Protein 6KII (pdb70)

Radius of gyration: 23.56 Å; Cα contacts (8 Å, |Δi|>4): 846; chains: 1; bounding box: 48×78×51 Å

Foldseek 3Di:
DFEEEEAFLALAQWQDVLQVVVVVVQHAYAYEYEAALVCQFADPVGFGLAAQLQVQQVLLANVQSQVVQVQQAEGYAYYYHQCLVVVLVVCVVPVHAEYEYEDAAADVRVVSVVSNCVSCVVVNHYYYYDHFQAQFTQVFQPDHLLPQDLALVVSVVRCVVRGDGDAGHGGDRHHDHYDPDDRDDSDDCVVSVHDHADADVQALDPDGHHLVVLVVLLCVQCPVPNLQVCQVVQQLAWGHNHSHSPSQLCSQSNSDHVSNVLVVLVVSCVPPNDDPRSVVVVVVSSVVVSLRSLCNNQYCQLVDLLHSQNFDFPADAPPVVVVCQQCLQQQFLLSSLQSLSQVNNLDGRPNSVLQSLLCVCQQVSHRLNSVLSVNSHRHSRDHPRSSSQVSCVSNQNSSHPPHDDGDPSLVSCCVHVVQVPRSCVRQVQLVQPGGNCSRNVVPDDPVRCVVSRHDEPPSGHHRPGDRVVRNVVSSVSSVVSVVVD

Nearest PDB structures (foldseek):
  6kii-assembly1_A  TM=1.002E+00  e=5.407E-95  Limnospira platensis
  1np7-assembly2_B  TM=9.814E-01  e=9.352E-64  Synechocystis sp. PCC 6803
  2vtb-assembly3_E  TM=9.662E-01  e=8.035E-54  Arabidopsis thaliana
  2vtb-assembly3_F  TM=9.755E-01  e=1.753E-51  Arabidopsis thaliana
  2ijg-assembly1_X  TM=9.756E-01  e=2.170E-51  Arabidopsis thaliana

Structure (mmCIF, N/CA/C/O backbone):
data_6KII
#
_entry.id   6KII
#
_cell.length_a   49.839
_cell.length_b   106.791
_cell.length_c   110.128
_cell.angle_alpha   90.000
_cell.angle_beta   90.000
_cell.angle_gamma   90.000
#
_symmetry.space_group_name_H-M   'P 21 21 21'
#
loop_
_entity.id
_entity.type
_entity.pdbx_description
1 polymer 'Deoxyribopyrimidine photolyase'
2 non-polymer 'FLAVIN-ADENINE DINUCLEOTIDE'
3 non-polymer '5,10-METHENYL-6,7,8-TRIHYDROFOLIC ACID'
4 non-polymer GLYCEROL
5 water water
#
loop_
_atom_site.group_PDB
_atom_site.id
_atom_site.type_symbol
_atom_site.label_atom_id
_atom_site.label_alt_id
_atom_site.label_comp_id
_atom_site.label_asym_id
_atom_site.label_entity_id
_atom_site.label_seq_id
_atom_site.pdbx_PDB_ins_code
_atom_site.Cartn_x
_atom_site.Cartn_y
_atom_site.Cartn_z
_atom_site.occupancy
_atom_site.B_iso_or_equiv
_atom_site.auth_seq_id
_atom_site.auth_comp_id
_atom_site.auth_asym_id
_atom_site.auth_atom_id
_atom_site.pdbx_PDB_model_num
ATOM 1 N N . GLN A 1 6 ? 8.98853 -30.98036 14.76804 1.000 42.31603 6 GLN A N 1
ATOM 2 C CA . GLN A 1 6 ? 9.07965 -31.31266 16.18423 1.000 43.91381 6 GLN A CA 1
ATOM 3 C C . GLN A 1 6 ? 10.08022 -30.40435 16.90487 1.000 39.53871 6 GLN A C 1
ATOM 4 O O . GLN A 1 6 ? 9.92182 -30.12353 18.09138 1.000 40.29657 6 GLN A O 1
ATOM 10 N N . LYS A 1 7 ? 11.10701 -29.94036 16.19227 1.000 29.62995 7 LYS A N 1
ATOM 11 C CA . LYS A 1 7 ? 12.08271 -29.00464 16.74917 1.000 25.18566 7 LYS A CA 1
ATOM 12 C C . LYS A 1 7 ? 12.19890 -27.81045 15.81787 1.000 20.75302 7 LYS A C 1
ATOM 13 O O . LYS A 1 7 ? 12.59544 -27.96130 14.65785 1.000 18.31201 7 LYS A O 1
ATOM 19 N N . ILE A 1 8 ? 11.87003 -26.62580 16.33086 1.000 17.47494 8 ILE A N 1
ATOM 20 C CA . ILE A 1 8 ? 11.75904 -25.41481 15.52794 1.000 16.08073 8 ILE A CA 1
ATOM 21 C C . ILE A 1 8 ? 12.67439 -24.34834 16.10749 1.000 16.30045 8 ILE A C 1
ATOM 22 O O . ILE A 1 8 ? 12.57683 -24.02085 17.29570 1.000 16.44366 8 ILE A O 1
ATOM 27 N N . ILE A 1 9 ? 13.54744 -23.78930 15.27305 1.000 15.25637 9 ILE A N 1
ATOM 28 C CA . ILE A 1 9 ? 14.26252 -22.56898 15.64018 1.000 14.07679 9 ILE A CA 1
ATOM 29 C C . ILE A 1 9 ? 13.40223 -21.38244 15.24825 1.000 13.79371 9 ILE A C 1
ATOM 30 O O . ILE A 1 9 ? 12.95382 -21.28721 14.10086 1.000 14.88677 9 ILE A O 1
ATOM 35 N N . LEU A 1 10 ? 13.15026 -20.49395 16.20458 1.000 11.52842 10 LEU A N 1
ATOM 36 C CA . LEU A 1 10 ? 12.51229 -19.20573 15.93863 1.000 11.10723 10 LEU A CA 1
ATOM 37 C C . LEU A 1 10 ? 13.64449 -18.20424 15.82681 1.000 10.36028 10 LEU A C 1
ATOM 38 O O . LEU A 1 10 ? 14.23055 -17.80286 16.83735 1.000 12.96664 10 LEU A O 1
ATOM 43 N N . TRP A 1 11 ? 13.97576 -17.83456 14.59498 1.000 10.34712 11 TRP A N 1
ATOM 44 C CA . TRP A 1 11 ? 15.06952 -16.91663 14.32117 1.000 9.76307 11 TRP A CA 1
ATOM 45 C C . TRP A 1 11 ? 14.55176 -15.48588 14.37382 1.000 9.64459 11 TRP A C 1
ATOM 46 O O . TRP A 1 11 ? 13.66266 -15.11985 13.59932 1.000 12.16776 11 TRP A O 1
ATOM 57 N N . TYR A 1 12 ? 15.11818 -14.68889 15.27834 1.000 8.61704 12 TYR A N 1
ATOM 58 C CA . TYR A 1 12 ? 14.72904 -13.29750 15.48718 1.000 8.68259 12 TYR A CA 1
ATOM 59 C C . TYR A 1 12 ? 15.70503 -12.34749 14.80623 1.000 8.47769 12 TYR A C 1
ATOM 60 O O . TYR A 1 12 ? 16.91633 -12.58047 14.81517 1.000 10.75100 12 TYR A O 1
ATOM 69 N N . ARG A 1 13 ? 15.16404 -11.25421 14.24956 1.000 9.29989 13 ARG A N 1
ATOM 70 C CA . ARG A 1 13 ? 15.96217 -10.14932 13.72395 1.000 8.70715 13 ARG A CA 1
ATOM 71 C C . ARG A 1 13 ? 15.43022 -8.80336 14.21208 1.000 8.57582 13 ARG A C 1
ATOM 72 O O . ARG A 1 13 ? 15.87917 -8.30667 15.25284 1.000 10.70287 13 ARG A O 1
ATOM 80 N N . ASN A 1 14 ? 14.50225 -8.19238 13.46346 1.000 8.26797 14 ASN A N 1
ATOM 81 C CA . ASN A 1 14 ? 13.94956 -6.87653 13.80066 1.000 9.20962 14 ASN A CA 1
ATOM 82 C C . ASN A 1 14 ? 12.51477 -6.99082 14.29608 1.000 8.26252 14 ASN A C 1
ATOM 83 O O . ASN A 1 14 ? 11.65026 -6.16151 13.98430 1.000 10.30944 14 ASN A O 1
ATOM 88 N N . ASP A 1 15 ? 12.27237 -8.02220 15.09931 1.000 8.58738 15 ASP A N 1
ATOM 89 C CA . ASP A 1 15 ? 10.94024 -8.42808 15.53807 1.000 7.74971 15 ASP A CA 1
ATOM 90 C C . ASP A 1 15 ? 11.00524 -8.85934 16.99566 1.000 8.59314 15 ASP A C 1
ATOM 91 O O . ASP A 1 15 ? 10.46027 -9.89321 17.38046 1.000 10.00469 15 ASP A O 1
ATOM 96 N N . LEU A 1 16 ? 11.66882 -8.05114 17.82722 1.000 8.12371 16 LEU A N 1
ATOM 97 C CA . LEU A 1 16 ? 12.14083 -8.48084 19.15186 1.000 7.16617 16 LEU A CA 1
ATOM 98 C C . LEU A 1 16 ? 11.01697 -8.37591 20.18764 1.000 7.68984 16 LEU A C 1
ATOM 99 O O . LEU A 1 16 ? 11.02494 -7.53049 21.09024 1.000 7.62099 16 LEU A O 1
ATOM 104 N N . ARG A 1 17 ? 10.05035 -9.28842 20.06063 1.000 7.93322 17 ARG A N 1
ATOM 105 C CA . ARG A 1 17 ? 8.87436 -9.26623 20.92148 1.000 8.46097 17 ARG A CA 1
ATOM 106 C C . ARG A 1 17 ? 8.25806 -10.65455 20.99286 1.000 9.13258 17 ARG A C 1
ATOM 107 O O . ARG A 1 17 ? 8.49236 -11.50710 20.12849 1.000 9.83608 17 ARG A O 1
ATOM 115 N N . LEU A 1 18 ? 7.39599 -10.84099 21.99762 1.000 12.57202 18 LEU A N 1
ATOM 116 C CA . LEU A 1 18 ? 6.50869 -11.99688 22.06555 1.000 12.27637 18 LEU A CA 1
ATOM 117 C C . LEU A 1 18 ? 5.08439 -11.70126 21.60570 1.000 11.23126 18 LEU A C 1
ATOM 118 O O . LEU A 1 18 ? 4.41611 -12.61853 21.10772 1.000 11.92247 18 LEU A O 1
ATOM 123 N N . HIS A 1 19 ? 4.60024 -10.46724 21.77853 1.000 11.50178 19 HIS A N 1
ATOM 124 C CA . HIS A 1 19 ? 3.27550 -10.09255 21.28513 1.000 12.02662 19 HIS A CA 1
ATOM 125 C C . HIS A 1 19 ? 3.26033 -10.05081 19.75824 1.000 13.22177 19 HIS A C 1
ATOM 126 O O . HIS A 1 19 ? 4.27384 -9.77091 19.11360 1.000 12.42813 19 HIS A O 1
ATOM 133 N N . ASP A 1 20 ? 2.08820 -10.31586 19.18643 1.000 13.02956 20 ASP A N 1
ATOM 134 C CA . ASP A 1 20 ? 1.83691 -10.22971 17.74328 1.000 14.68278 20 ASP A CA 1
ATOM 135 C C . ASP A 1 20 ? 2.98567 -10.82115 16.92780 1.000 15.38301 20 ASP A C 1
ATOM 136 O O . ASP A 1 20 ? 3.58847 -10.16680 16.07722 1.000 13.99079 20 ASP A O 1
ATOM 141 N N . HIS A 1 21 ? 3.26156 -12.09911 17.17395 1.000 14.99825 21 HIS A N 1
ATOM 142 C CA . HIS A 1 21 ? 4.39303 -12.77627 16.54034 1.000 12.40137 21 HIS A CA 1
ATOM 143 C C . HIS A 1 21 ? 3.87008 -14.07191 15.93227 1.000 15.58986 21 HIS A C 1
ATOM 144 O O . HIS A 1 21 ? 3.81706 -15.10301 16.60692 1.000 17.79775 21 HIS A O 1
ATOM 151 N N . GLU A 1 22 ? 3.46891 -14.01494 14.65769 1.000 14.76096 22 GLU A N 1
ATOM 152 C CA . GLU A 1 22 ? 2.93395 -15.21126 14.01181 1.000 14.70061 22 GLU A CA 1
ATOM 153 C C . GLU A 1 22 ? 3.90354 -16.38907 13.99878 1.000 18.28077 22 GLU A C 1
ATOM 154 O O . GLU A 1 22 ? 3.44134 -17.52052 14.22592 1.000 19.09540 22 GLU A O 1
ATOM 160 N N . PRO A 1 23 ? 5.21132 -16.22844 13.74001 1.000 14.81456 23 PRO A N 1
ATOM 161 C CA . PRO A 1 23 ? 6.09180 -17.41036 13.83085 1.000 15.29579 23 PRO A CA 1
ATOM 162 C C . PRO A 1 23 ? 6.02500 -18.08669 15.19021 1.000 17.47253 23 PRO A C 1
ATOM 163 O O . PRO A 1 23 ? 5.89135 -19.31569 15.26905 1.000 17.56143 23 PRO A O 1
ATOM 167 N N . LEU A 1 24 ? 6.07975 -17.30703 16.27142 1.000 15.96857 24 LEU A N 1
ATOM 168 C CA . LEU A 1 24 ? 5.95385 -17.89032 17.59998 1.000 13.87684 24 LEU A CA 1
ATOM 169 C C . LEU A 1 24 ? 4.57115 -18.49883 17.79777 1.000 17.74758 24 LEU A C 1
ATOM 170 O O . LEU A 1 24 ? 4.44087 -19.59060 18.36256 1.000 18.41745 24 LEU A O 1
ATOM 175 N N . ASP A 1 25 ? 3.52688 -17.82214 17.31254 1.000 17.63549 25 ASP A N 1
ATOM 176 C CA . ASP A 1 25 ? 2.16920 -18.34726 17.43968 1.000 19.94050 25 ASP A CA 1
ATOM 177 C C . ASP A 1 25 ? 2.03345 -19.70833 16.76368 1.000 19.71473 25 ASP A C 1
ATOM 178 O O . ASP A 1 25 ? 1.52032 -20.66284 17.35901 1.000 23.09134 25 ASP A O 1
ATOM 183 N N . LEU A 1 26 ? 2.49043 -19.81568 15.51558 1.000 18.19435 26 LEU A N 1
ATOM 184 C CA . LEU A 1 26 ? 2.38339 -21.08330 14.79962 1.000 19.94551 26 LEU A CA 1
ATOM 185 C C . LEU A 1 26 ? 3.20783 -22.17159 15.47214 1.000 19.23967 26 LEU A C 1
ATOM 186 O O . LEU A 1 26 ? 2.74774 -23.31057 15.60821 1.000 22.59296 26 LEU A O 1
ATOM 190 N N . ALA A 1 27 ? 4.43053 -21.84123 15.89899 1.000 18.65824 27 ALA A N 1
ATOM 191 C CA . ALA A 1 27 ? 5.29809 -22.84223 16.51359 1.000 21.31704 27 ALA A CA 1
ATOM 192 C C . ALA A 1 27 ? 4.69396 -23.39091 17.79996 1.000 22.62410 27 ALA A C 1
ATOM 193 O O . ALA A 1 27 ? 4.71787 -24.60674 18.03505 1.000 24.66003 27 ALA A O 1
ATOM 195 N N . THR A 1 28 ? 4.12914 -22.51679 18.63923 1.000 23.54519 28 THR A N 1
ATOM 196 C CA . THR A 1 28 ? 3.54430 -22.98547 19.89291 1.000 29.10685 28 THR A CA 1
ATOM 197 C C . THR A 1 28 ? 2.32418 -23.85864 19.65082 1.000 32.97628 28 THR A C 1
ATOM 198 O O . THR A 1 28 ? 2.01932 -24.73364 20.46746 1.000 35.85403 28 THR A O 1
ATOM 202 N N . SER A 1 29 ? 1.61471 -23.64169 18.54353 1.000 30.36928 29 SER A N 1
ATOM 203 C CA . SER A 1 29 ? 0.44236 -24.45776 18.26093 1.000 31.47578 29 SER A CA 1
ATOM 204 C C . SER A 1 29 ? 0.80994 -25.87279 17.82868 1.000 36.77941 29 SER A C 1
ATOM 205 O O . SER A 1 29 ? -0.05379 -26.75534 17.85429 1.000 44.56599 29 SER A O 1
ATOM 208 N N . THR A 1 30 ? 2.06485 -26.11594 17.44519 1.000 39.59417 30 THR A N 1
ATOM 209 C CA . THR A 1 30 ? 2.49149 -27.45033 17.03526 1.000 40.40872 30 THR A CA 1
ATOM 210 C C . THR A 1 30 ? 2.94116 -28.32190 18.19753 1.000 40.58685 30 THR A C 1
ATOM 211 O O . THR A 1 30 ? 3.07133 -29.53814 18.01892 1.000 42.64585 30 THR A O 1
ATOM 215 N N . GLN A 1 31 ? 3.20854 -27.72934 19.36326 1.000 34.61726 31 GLN A N 1
ATOM 216 C CA . GLN A 1 31 ? 3.69353 -28.43133 20.55235 1.000 42.99786 31 GLN A CA 1
ATOM 217 C C . GLN A 1 31 ? 5.05629 -29.08878 20.34158 1.000 44.84099 31 GLN A C 1
ATOM 218 O O . GLN A 1 31 ? 5.43543 -29.99038 21.09709 1.000 45.03526 31 GLN A O 1
ATOM 224 N N . GLY A 1 32 ? 5.80828 -28.66672 19.32924 1.000 46.13792 32 GLY A N 1
ATOM 225 C CA . GLY A 1 32 ? 7.18102 -29.10603 19.20682 1.000 41.27282 32 GLY A CA 1
ATOM 226 C C . GLY A 1 32 ? 8.10691 -28.30322 20.10547 1.000 33.75832 32 GLY A C 1
ATOM 227 O O . GLY A 1 32 ? 7.70857 -27.32798 20.74499 1.000 33.12144 32 GLY A O 1
ATOM 228 N N . GLN A 1 33 ? 9.36649 -28.72893 20.16433 1.000 25.79055 33 GLN A N 1
ATOM 229 C CA . GLN A 1 33 ? 10.33943 -27.97286 20.93818 1.000 25.79747 33 GLN A CA 1
ATOM 230 C C . GLN A 1 33 ? 10.69607 -26.69901 20.18789 1.000 21.06110 33 GLN A C 1
ATOM 231 O O . GLN A 1 33 ? 10.99343 -26.73307 18.99202 1.000 24.32797 33 GLN A O 1
ATOM 237 N N . ILE A 1 34 ? 10.64829 -25.57552 20.89166 1.000 18.27431 34 ILE A N 1
ATOM 238 C CA . ILE A 1 34 ? 10.86419 -24.25924 20.30844 1.000 17.21071 34 ILE A CA 1
ATOM 239 C C . ILE A 1 34 ? 12.17818 -23.72075 20.84892 1.000 18.64098 34 ILE A C 1
ATOM 240 O O . ILE A 1 34 ? 12.41224 -23.73913 22.06338 1.000 19.68185 34 ILE A O 1
ATOM 245 N N . ILE A 1 35 ? 13.04029 -23.25953 19.95322 1.000 15.22587 35 ILE A N 1
ATOM 246 C CA . ILE A 1 35 ? 14.35674 -22.75668 20.31015 1.000 13.78492 35 ILE A CA 1
ATOM 247 C C . ILE A 1 35 ? 14.49592 -21.34880 19.73953 1.000 11.33662 35 ILE A C 1
ATOM 248 O O . ILE A 1 35 ? 14.82493 -21.16866 18.57066 1.000 13.36781 35 ILE A O 1
ATOM 253 N N . PRO A 1 36 ? 14.23648 -20.31759 20.54625 1.000 10.83957 36 PRO A N 1
ATOM 254 C CA . PRO A 1 36 ? 14.41395 -18.94575 20.04764 1.000 10.14401 36 PRO A CA 1
ATOM 255 C C . PRO A 1 36 ? 15.88902 -18.62802 19.89082 1.000 11.64604 36 PRO A C 1
ATOM 256 O O . PRO A 1 36 ? 16.70638 -19.01300 20.72668 1.000 11.58127 36 PRO A O 1
ATOM 260 N N . LEU A 1 37 ? 16.22574 -17.90711 18.81499 1.000 9.62902 37 LEU A N 1
ATOM 261 C CA . LEU A 1 37 ? 17.61566 -17.59802 18.49898 1.000 9.18089 37 LEU A CA 1
ATOM 262 C C . LEU A 1 37 ? 17.73729 -16.15855 18.02892 1.000 9.51053 37 LEU A C 1
ATOM 263 O O . LEU A 1 37 ? 16.99793 -15.73963 17.13108 1.000 9.39138 37 LEU A O 1
ATOM 268 N N . TYR A 1 38 ? 18.70183 -15.42838 18.59015 1.000 9.70844 38 TYR A N 1
ATOM 269 C CA . TYR A 1 38 ? 19.13031 -14.14485 18.04117 1.000 9.15725 38 TYR A CA 1
ATOM 270 C C . TYR A 1 38 ? 20.61737 -14.22225 17.72162 1.000 7.74579 38 TYR A C 1
ATOM 271 O O . TYR A 1 38 ? 21.40566 -14.66232 18.55917 1.000 8.87011 38 TYR A O 1
ATOM 280 N N . CYS A 1 39 ? 20.99500 -13.78808 16.51766 1.000 8.88172 39 CYS A N 1
ATOM 281 C CA . CYS A 1 39 ? 22.38916 -13.72993 16.09318 1.000 9.73868 39 CYS A CA 1
ATOM 282 C C . CYS A 1 39 ? 22.84519 -12.28794 15.98411 1.000 9.64923 39 CYS A C 1
ATOM 283 O O . CYS A 1 39 ? 22.24615 -11.50695 15.24010 1.000 13.44246 39 CYS A O 1
ATOM 286 N N . PHE A 1 40 ? 23.93984 -11.95426 16.65395 1.000 10.55764 40 PHE A N 1
ATOM 287 C CA . PHE A 1 40 ? 24.61481 -10.69282 16.37101 1.000 9.47516 40 PHE A CA 1
ATOM 288 C C . PHE A 1 40 ? 25.45713 -10.88476 15.11787 1.000 10.24179 40 PHE A C 1
ATOM 289 O O . PHE A 1 40 ? 26.48522 -11.56942 15.14801 1.000 12.61454 40 PHE A O 1
ATOM 297 N N . ASP A 1 41 ? 25.01635 -10.24863 14.03585 1.000 10.27037 41 ASP A N 1
ATOM 298 C CA . ASP A 1 41 ? 25.57311 -10.43440 12.70215 1.000 8.96707 41 ASP A CA 1
ATOM 299 C C . ASP A 1 41 ? 26.69906 -9.42649 12.52238 1.000 10.84580 41 ASP A C 1
ATOM 300 O O . ASP A 1 41 ? 26.43162 -8.21863 12.51149 1.000 10.10759 41 ASP A O 1
ATOM 305 N N . PRO A 1 42 ? 27.95936 -9.86075 12.40550 1.000 12.55332 42 PRO A N 1
ATOM 306 C CA . PRO A 1 42 ? 29.07253 -8.89713 12.40494 1.000 10.78302 42 PRO A CA 1
ATOM 307 C C . PRO A 1 42 ? 28.98363 -7.88333 11.28737 1.000 11.33637 42 PRO A C 1
ATOM 308 O O . PRO A 1 42 ? 29.55673 -6.79276 11.40656 1.000 12.76798 42 PRO A O 1
ATOM 312 N N . ARG A 1 43 ? 28.26190 -8.19235 10.20688 1.000 11.12497 43 ARG A N 1
ATOM 313 C CA . ARG A 1 43 ? 28.14174 -7.23985 9.10971 1.000 12.91652 43 ARG A CA 1
ATOM 314 C C . ARG A 1 43 ? 27.33026 -6.01590 9.51290 1.000 12.35141 43 ARG A C 1
ATOM 315 O O . ARG A 1 43 ? 27.49043 -4.94869 8.90681 1.000 14.30509 43 ARG A O 1
ATOM 323 N N . GLN A 1 44 ? 26.48562 -6.14563 10.53635 1.000 11.09433 44 GLN A N 1
ATOM 324 C CA . GLN A 1 44 ? 25.74057 -5.02177 11.08474 1.000 11.62068 44 GLN A CA 1
ATOM 325 C C . GLN A 1 44 ? 26.61584 -4.06223 11.86948 1.000 12.09570 44 GLN A C 1
ATOM 326 O O . GLN A 1 44 ? 26.14434 -2.97892 12.23472 1.000 13.42144 44 GLN A O 1
ATOM 332 N N . PHE A 1 45 ? 27.85671 -4.43286 12.16228 1.000 10.77071 45 PHE A N 1
ATOM 333 C CA . PHE A 1 45 ? 28.71460 -3.61049 13.00388 1.000 10.90196 45 PHE A CA 1
ATOM 334 C C . PHE A 1 45 ? 29.99924 -3.25124 12.28002 1.000 11.83024 45 PHE A C 1
ATOM 335 O O . PHE A 1 45 ? 30.99945 -2.89934 12.91502 1.000 15.72467 45 PHE A O 1
ATOM 343 N N . ALA A 1 46 ? 29.96531 -3.31625 10.94761 1.000 13.92237 46 ALA A N 1
ATOM 344 C CA . ALA A 1 46 ? 31.05965 -2.85473 10.10415 1.000 13.87878 46 ALA A CA 1
ATOM 345 C C . ALA A 1 46 ? 30.83165 -1.38588 9.77163 1.000 12.10453 46 ALA A C 1
ATOM 346 O O . ALA A 1 46 ? 30.55339 -0.59314 10.68084 1.000 12.09572 46 ALA A O 1
ATOM 348 N N . LYS A 1 47 ? 30.92515 -1.00669 8.49683 1.000 13.50265 47 LYS A N 1
ATOM 349 C CA . LYS A 1 47 ? 30.79997 0.39281 8.10752 1.000 13.30384 47 LYS A CA 1
ATOM 350 C C . LYS A 1 47 ? 29.82623 0.56133 6.95183 1.000 14.42462 47 LYS A C 1
ATOM 351 O O . LYS A 1 47 ? 29.66760 -0.33216 6.11225 1.000 14.72677 47 LYS A O 1
ATOM 357 N N . THR A 1 48 ? 29.19154 1.73392 6.90954 1.000 12.17841 48 THR A N 1
ATOM 358 C CA . THR A 1 48 ? 28.43370 2.14493 5.73319 1.000 12.50160 48 THR A CA 1
ATOM 359 C C . THR A 1 48 ? 29.38717 2.48204 4.58582 1.000 11.43112 48 THR A C 1
ATOM 360 O O . THR A 1 48 ? 30.61223 2.54905 4.75314 1.000 14.74432 48 THR A O 1
ATOM 364 N N . SER A 1 49 ? 28.81985 2.69927 3.39381 1.000 11.76745 49 SER A N 1
ATOM 365 C CA . SER A 1 49 ? 29.68615 2.86721 2.23228 1.000 15.04784 49 SER A CA 1
ATOM 366 C C . SER A 1 49 ? 30.55836 4.11636 2.33983 1.000 15.88593 49 SER A C 1
ATOM 367 O O . SER A 1 49 ? 31.69531 4.10960 1.84941 1.000 19.85644 49 SER A O 1
ATOM 370 N N . PHE A 1 50 ? 30.07171 5.18209 2.98387 1.000 13.70920 50 PHE A N 1
ATOM 371 C CA . PHE A 1 50 ? 30.88365 6.37561 3.19069 1.000 13.14979 50 PHE A CA 1
ATOM 372 C C . PHE A 1 50 ? 31.73991 6.28717 4.44684 1.000 15.51733 50 PHE A C 1
ATOM 373 O O . PHE A 1 50 ? 32.45570 7.24449 4.76485 1.000 19.31900 50 PHE A O 1
ATOM 381 N N . GLY A 1 51 ? 31.68958 5.16881 5.16271 1.000 13.34803 51 GLY A N 1
ATOM 382 C CA . GLY A 1 51 ? 32.63743 4.90599 6.22804 1.000 12.88020 51 GLY A CA 1
ATOM 383 C C . GLY A 1 51 ? 32.14275 5.10444 7.64183 1.000 13.40016 51 GLY A C 1
ATOM 384 O O . GLY A 1 51 ? 32.95092 5.03464 8.56961 1.000 15.77966 51 GLY A O 1
ATOM 385 N N . PHE A 1 52 ? 30.85103 5.34326 7.84473 1.000 9.81641 52 PHE A N 1
ATOM 386 C CA . PHE A 1 52 ? 30.33815 5.53800 9.19167 1.000 9.54461 52 PHE A CA 1
ATOM 387 C C . PHE A 1 52 ? 30.08790 4.18704 9.85484 1.000 11.12426 52 PHE A C 1
ATOM 388 O O . PHE A 1 52 ? 29.86061 3.18695 9.16426 1.000 11.66500 52 PHE A O 1
ATOM 396 N N . PRO A 1 53 ? 30.10526 4.12217 11.18879 1.000 9.68086 53 PRO A N 1
ATOM 397 C CA . PRO A 1 53 ? 29.73452 2.86692 11.84846 1.000 8.72702 53 PRO A CA 1
ATOM 398 C C . PRO A 1 53 ? 28.35581 2.42430 11.39751 1.000 8.00123 53 PRO A C 1
ATOM 399 O O . PRO A 1 53 ? 27.41061 3.21539 11.35166 1.000 8.94836 53 PRO A O 1
ATOM 403 N N . LYS A 1 54 ? 28.24910 1.14935 11.03872 1.000 9.70895 54 LYS A N 1
ATOM 404 C CA . LYS A 1 54 ? 26.97704 0.65241 10.53077 1.000 9.64612 54 LYS A CA 1
ATOM 405 C C . LYS A 1 54 ? 25.88738 0.73744 11.59873 1.000 9.26176 54 LYS A C 1
ATOM 406 O O . LYS A 1 54 ? 24.72688 1.05997 11.29188 1.000 10.15157 54 LYS A O 1
ATOM 412 N N . THR A 1 55 ? 26.24575 0.48532 12.86013 1.000 8.83205 55 THR A N 1
ATOM 413 C CA . THR A 1 55 ? 25.34411 0.65951 13.99980 1.000 7.54921 55 THR A CA 1
ATOM 414 C C . THR A 1 55 ? 26.07507 1.47898 15.05534 1.000 9.12444 55 THR A C 1
ATOM 415 O O . THR A 1 55 ? 27.02166 0.98548 15.68235 1.000 9.78868 55 THR A O 1
ATOM 419 N N . GLY A 1 56 ? 25.64278 2.72890 15.25568 1.000 6.92593 56 GLY A N 1
ATOM 420 C CA . GLY A 1 56 ? 26.27763 3.58854 16.23327 1.000 6.77136 56 GLY A CA 1
ATOM 421 C C . GLY A 1 56 ? 25.89107 3.23588 17.65853 1.000 5.83044 56 GLY A C 1
ATOM 422 O O . GLY A 1 56 ? 25.10772 2.32256 17.91961 1.000 7.14404 56 GLY A O 1
ATOM 423 N N . GLY A 1 57 ? 26.44317 4.01236 18.59127 1.000 6.41483 57 GLY A N 1
ATOM 424 C CA . GLY A 1 57 ? 26.32145 3.67037 20.00110 1.000 6.80005 57 GLY A CA 1
ATOM 425 C C . GLY A 1 57 ? 24.92105 3.80607 20.57650 1.000 6.91821 57 GLY A C 1
ATOM 426 O O . GLY A 1 57 ? 24.55638 3.06773 21.49610 1.000 7.09454 57 GLY A O 1
ATOM 427 N N . PHE A 1 58 ? 24.12796 4.76339 20.08236 1.000 5.45436 58 PHE A N 1
ATOM 428 C CA . PHE A 1 58 ? 22.77818 4.92768 20.62335 1.000 8.55577 58 PHE A CA 1
ATOM 429 C C . PHE A 1 58 ? 21.91342 3.72233 20.28536 1.000 5.51151 58 PHE A C 1
ATOM 430 O O . PHE A 1 58 ? 21.25537 3.14088 21.16056 1.000 6.24539 58 PHE A O 1
ATOM 438 N N . ARG A 1 59 ? 21.91320 3.31882 19.00976 1.000 5.13147 59 ARG A N 1
ATOM 439 C CA . ARG A 1 59 ? 21.11465 2.16727 18.63011 1.000 4.80262 59 ARG A CA 1
ATOM 440 C C . ARG A 1 59 ? 21.73445 0.88314 19.15591 1.000 7.49304 59 ARG A C 1
ATOM 441 O O . ARG A 1 59 ? 21.00713 -0.03768 19.54758 1.000 7.10399 59 ARG A O 1
ATOM 449 N N . GLY A 1 60 ? 23.06184 0.83069 19.23199 1.000 6.20847 60 GLY A N 1
ATOM 450 C CA . GLY A 1 60 ? 23.70078 -0.35999 19.78125 1.000 4.80018 60 GLY A CA 1
ATOM 451 C C . GLY A 1 60 ? 23.25127 -0.64619 21.20301 1.000 7.60876 60 GLY A C 1
ATOM 452 O O . GLY A 1 60 ? 22.89380 -1.78071 21.54016 1.000 6.55280 60 GLY A O 1
ATOM 453 N N . LYS A 1 61 ? 23.25084 0.38349 22.05456 1.000 5.93058 61 LYS A N 1
ATOM 454 C CA . LYS A 1 61 ? 22.79785 0.19784 23.43278 1.000 4.91739 61 LYS A CA 1
ATOM 455 C C . LYS A 1 61 ? 21.33677 -0.22754 23.46831 1.000 6.24356 61 LYS A C 1
ATOM 456 O O . LYS A 1 61 ? 20.96267 -1.14932 24.20599 1.000 6.68289 61 LYS A O 1
ATOM 462 N N . PHE A 1 62 ? 20.49700 0.43068 22.66594 1.000 6.05136 62 PHE A N 1
ATOM 463 C CA . PHE A 1 62 ? 19.07874 0.08408 22.62391 1.000 5.17557 62 PHE A CA 1
ATOM 464 C C . PHE A 1 62 ? 18.87315 -1.35635 22.15685 1.000 5.99068 62 PHE A C 1
ATOM 465 O O . PHE A 1 62 ? 18.03656 -2.08739 22.71039 1.000 6.02912 62 PHE A O 1
ATOM 473 N N . LEU A 1 63 ? 19.65895 -1.78988 21.16573 1.000 6.26104 63 LEU A N 1
ATOM 474 C CA . LEU A 1 63 ? 19.56513 -3.15909 20.66525 1.000 7.02549 63 LEU A CA 1
ATOM 475 C C . LEU A 1 63 ? 19.95185 -4.15692 21.74503 1.000 4.96484 63 LEU A C 1
ATOM 476 O O . LEU A 1 63 ? 19.25108 -5.15018 21.96417 1.000 6.29126 63 LEU A O 1
ATOM 481 N N . LEU A 1 64 ? 21.07147 -3.90885 22.43082 1.000 6.34075 64 LEU A N 1
ATOM 482 C CA . LEU A 1 64 ? 21.48464 -4.83808 23.48396 1.000 5.73654 64 LEU A CA 1
ATOM 483 C C . LEU A 1 64 ? 20.41408 -4.94582 24.56272 1.000 6.14453 64 LEU A C 1
ATOM 484 O O . LEU A 1 64 ? 20.15303 -6.03696 25.08680 1.000 7.99654 64 LEU A O 1
ATOM 489 N N . GLU A 1 65 ? 19.80050 -3.81377 24.93102 1.000 5.72188 65 GLU A N 1
ATOM 490 C CA . GLU A 1 65 ? 18.73384 -3.83753 25.92250 1.000 6.19166 65 GLU A CA 1
ATOM 491 C C . GLU A 1 65 ? 17.52834 -4.60930 25.40488 1.000 6.77355 65 GLU A C 1
ATOM 492 O O . GLU A 1 65 ? 16.84900 -5.31193 26.17126 1.000 7.00422 65 GLU A O 1
ATOM 498 N N . SER A 1 66 ? 17.25218 -4.48988 24.10478 1.000 6.69597 66 SER A N 1
ATOM 499 C CA . SER A 1 66 ? 16.09486 -5.15392 23.51704 1.000 5.72021 66 SER A CA 1
ATOM 500 C C . SER A 1 66 ? 16.29556 -6.65955 23.45982 1.000 5.65360 66 SER A C 1
ATOM 501 O O . SER A 1 66 ? 15.34994 -7.42754 23.68508 1.000 8.59833 66 SER A O 1
ATOM 504 N N . VAL A 1 67 ? 17.51563 -7.09871 23.14395 1.000 6.16094 67 VAL A N 1
ATOM 505 C CA . VAL A 1 67 ? 17.80425 -8.53232 23.11966 1.000 6.88473 67 VAL A CA 1
ATOM 506 C C . VAL A 1 67 ? 17.75701 -9.11570 24.53077 1.000 7.81894 67 VAL A C 1
ATOM 507 O O . VAL A 1 67 ? 17.20138 -10.20138 24.74822 1.000 7.72680 67 VAL A O 1
ATOM 511 N N . ALA A 1 68 ? 18.31384 -8.39998 25.51373 1.000 6.27342 68 ALA A N 1
ATOM 512 C CA . ALA A 1 68 ? 18.21869 -8.85449 26.90251 1.000 7.03307 68 ALA A CA 1
ATOM 513 C C . ALA A 1 68 ? 16.76765 -8.97638 27.35325 1.000 8.63450 68 ALA A C 1
ATOM 514 O O . ALA A 1 68 ? 16.40098 -9.95230 28.00856 1.000 8.34812 68 ALA A O 1
ATOM 516 N N . ASP A 1 69 ? 15.91807 -8.00421 27.00265 1.000 7.61414 69 ASP A N 1
ATOM 517 C CA . ASP A 1 69 ? 14.51682 -8.10544 27.40824 1.000 7.09965 69 ASP A CA 1
ATOM 518 C C . ASP A 1 69 ? 13.82114 -9.28389 26.73595 1.000 7.74260 69 ASP A C 1
ATOM 519 O O . ASP A 1 69 ? 12.99550 -9.96169 27.36148 1.000 9.24158 69 ASP A O 1
ATOM 524 N N . LEU A 1 70 ? 14.11270 -9.52565 25.45319 1.000 7.79613 70 LEU A N 1
ATOM 525 C CA . LEU A 1 70 ? 13.52005 -10.67166 24.77180 1.000 7.82795 70 LEU A CA 1
ATOM 526 C C . LEU A 1 70 ? 13.90751 -11.97472 25.45910 1.000 10.16301 70 LEU A C 1
ATOM 527 O O . LEU A 1 70 ? 13.05287 -12.84268 25.67990 1.000 10.22032 70 LEU A O 1
ATOM 532 N N . ARG A 1 71 ? 15.19198 -12.12302 25.81144 1.000 7.97232 71 ARG A N 1
ATOM 533 C CA . ARG A 1 71 ? 15.62321 -13.29042 26.57990 1.000 8.26014 71 ARG A CA 1
ATOM 534 C C . ARG A 1 71 ? 14.84016 -13.40797 27.88270 1.000 8.74799 71 ARG A C 1
ATOM 535 O O . ARG A 1 71 ? 14.32396 -14.47986 28.21522 1.000 9.32066 71 ARG A O 1
ATOM 543 N N . HIS A 1 72 ? 14.75957 -12.31679 28.64292 1.000 9.10912 72 HIS A N 1
ATOM 544 C CA . HIS A 1 72 ? 14.06224 -12.36630 29.92216 1.000 9.64594 72 HIS A CA 1
ATOM 545 C C . HIS A 1 72 ? 12.60754 -12.77427 29.73234 1.000 9.58547 72 HIS A C 1
ATOM 546 O O . HIS A 1 72 ? 12.07359 -13.59840 30.49033 1.000 10.26683 72 HIS A O 1
ATOM 553 N N . ASN A 1 73 ? 11.95380 -12.23298 28.70614 1.000 9.28402 73 ASN A N 1
ATOM 554 C CA . ASN A 1 73 ? 10.54078 -12.54058 28.51885 1.000 9.80386 73 ASN A CA 1
ATOM 555 C C . ASN A 1 73 ? 10.32435 -13.99188 28.10750 1.000 10.77519 73 ASN A C 1
ATOM 556 O O . ASN A 1 73 ? 9.32326 -14.60055 28.51241 1.000 12.72563 73 ASN A O 1
ATOM 561 N N . PHE A 1 74 ? 11.25419 -14.57894 27.33755 1.000 9.93372 74 PHE A N 1
ATOM 562 C CA . PHE A 1 74 ? 11.18812 -16.02008 27.10237 1.000 10.43898 74 PHE A CA 1
ATOM 563 C C . PHE A 1 74 ? 11.43610 -16.79983 28.38745 1.000 10.98680 74 PHE A C 1
ATOM 564 O O . PHE A 1 74 ? 10.79445 -17.82591 28.62795 1.000 11.67861 74 PHE A O 1
ATOM 572 N N . GLN A 1 75 ? 12.37702 -16.33884 29.20737 1.000 10.76709 75 GLN A N 1
ATOM 573 C CA . GLN A 1 75 ? 12.64862 -17.03192 30.46290 1.000 11.38320 75 GLN A CA 1
ATOM 574 C C . GLN A 1 75 ? 11.42300 -17.03124 31.36930 1.000 12.04581 75 GLN A C 1
ATOM 575 O O . GLN A 1 75 ? 11.16364 -18.01801 32.06768 1.000 12.79779 75 GLN A O 1
ATOM 581 N N . LYS A 1 76 ? 10.64812 -15.93820 31.35460 1.000 11.86391 76 LYS A N 1
ATOM 582 C CA . LYS A 1 76 ? 9.46648 -15.84637 32.21207 1.000 12.59382 76 LYS A CA 1
ATOM 583 C C . LYS A 1 76 ? 8.41841 -16.89080 31.87715 1.000 13.58451 76 LYS A C 1
ATOM 584 O O . LYS A 1 76 ? 7.60339 -17.23810 32.74130 1.000 15.15099 76 LYS A O 1
ATOM 590 N N . ILE A 1 77 ? 8.38034 -17.37307 30.63874 1.000 14.10985 77 ILE A N 1
ATOM 591 C CA . ILE A 1 77 ? 7.39219 -18.37577 30.26352 1.000 13.76631 77 ILE A CA 1
ATOM 592 C C . ILE A 1 77 ? 8.02495 -19.75673 30.11101 1.000 14.71308 77 ILE A C 1
ATOM 593 O O . ILE A 1 77 ? 7.44546 -20.63875 29.47692 1.000 18.18267 77 ILE A O 1
ATOM 598 N N . GLY A 1 78 ? 9.19221 -19.97038 30.71463 1.000 13.82651 78 GLY A N 1
ATOM 599 C CA . GLY A 1 78 ? 9.75957 -21.30019 30.81623 1.000 14.26818 78 GLY A CA 1
ATOM 600 C C . GLY A 1 78 ? 10.80482 -21.65643 29.78431 1.000 13.75809 78 GLY A C 1
ATOM 601 O O . GLY A 1 78 ? 11.23649 -22.81326 29.74683 1.000 17.66436 78 GLY A O 1
ATOM 602 N N . SER A 1 79 ? 11.22756 -20.70346 28.95348 1.000 12.92228 79 SER A N 1
ATOM 603 C CA . SER A 1 79 ? 12.18451 -20.97112 27.88630 1.000 12.50436 79 SER A CA 1
ATOM 604 C C . SER A 1 79 ? 13.44537 -20.13545 28.07629 1.000 13.04642 79 SER A C 1
ATOM 605 O O . SER A 1 79 ? 13.82818 -19.82211 29.20962 1.000 12.61001 79 SER A O 1
ATOM 608 N N . ASN A 1 80 ? 14.10941 -19.79514 26.97466 1.000 12.23700 80 ASN A N 1
ATOM 609 C CA . ASN A 1 80 ? 15.28680 -18.93633 26.98406 1.000 10.71736 80 ASN A CA 1
ATOM 610 C C . ASN A 1 80 ? 15.46013 -18.42300 25.56166 1.000 10.62134 80 ASN A C 1
ATOM 611 O O . ASN A 1 80 ? 14.69879 -18.78369 24.66016 1.000 12.29498 80 ASN A O 1
ATOM 616 N N . LEU A 1 81 ? 16.45563 -17.56526 25.37002 1.000 9.63671 81 LEU A N 1
ATOM 617 C CA . LEU A 1 81 ? 16.84096 -17.08649 24.04795 1.000 10.06606 81 LEU A CA 1
ATOM 618 C C . LEU A 1 81 ? 18.27406 -17.51095 23.80456 1.000 9.89826 81 LEU A C 1
ATOM 619 O O . LEU A 1 81 ? 19.16095 -17.16323 24.58921 1.000 11.13010 81 LEU A O 1
ATOM 624 N N . LEU A 1 82 ? 18.49058 -18.29019 22.74452 1.000 9.87227 82 LEU A N 1
ATOM 625 C CA . LEU A 1 82 ? 19.83513 -18.64763 22.33001 1.000 9.75234 82 LEU A CA 1
ATOM 626 C C . LEU A 1 82 ? 20.45617 -17.43044 21.66808 1.000 11.29883 82 LEU A C 1
ATOM 627 O O . LEU A 1 82 ? 19.83739 -16.81608 20.79573 1.000 9.69381 82 LEU A O 1
ATOM 632 N N . VAL A 1 83 ? 21.65382 -17.05389 22.09718 1.000 9.13902 83 VAL A N 1
ATOM 633 C CA . VAL A 1 83 ? 22.33627 -15.89515 21.53226 1.000 8.61393 83 VAL A CA 1
ATOM 634 C C . VAL A 1 83 ? 23.67028 -16.35913 20.97275 1.000 9.60905 83 VAL A C 1
ATOM 635 O O . VAL A 1 83 ? 24.43486 -17.04050 21.66458 1.000 9.57636 83 VAL A O 1
ATOM 639 N N . ARG A 1 84 ? 23.93937 -16.01197 19.71189 1.000 10.16740 84 ARG A N 1
ATOM 640 C CA . ARG A 1 84 ? 25.22240 -16.32837 19.09822 1.000 11.93828 84 ARG A CA 1
ATOM 641 C C . ARG A 1 84 ? 25.72253 -15.10543 18.34403 1.000 10.34701 84 ARG A C 1
ATOM 642 O O . ARG A 1 84 ? 24.96283 -14.18597 18.03421 1.000 11.45119 84 ARG A O 1
ATOM 650 N N . ILE A 1 85 ? 27.02542 -15.09680 18.08385 1.000 12.31010 85 ILE A N 1
ATOM 651 C CA . ILE A 1 85 ? 27.67549 -14.05658 17.29113 1.000 10.79622 85 ILE A CA 1
ATOM 652 C C . ILE A 1 85 ? 28.16236 -14.68965 15.99627 1.000 11.55496 85 ILE A C 1
ATOM 653 O O . ILE A 1 85 ? 28.97265 -15.62741 16.02701 1.000 15.88541 85 ILE A O 1
ATOM 658 N N . GLY A 1 86 ? 27.69252 -14.17395 14.86841 1.000 12.19220 86 GLY A N 1
ATOM 659 C CA . GLY A 1 86 ? 28.10037 -14.69347 13.57862 1.000 12.99779 86 GLY A CA 1
ATOM 660 C C . GLY A 1 86 ? 27.05696 -14.40719 12.51712 1.000 13.27834 86 GLY A C 1
ATOM 661 O O . GLY A 1 86 ? 25.98697 -13.86484 12.78799 1.000 14.66954 86 GLY A O 1
ATOM 662 N N . GLU A 1 87 ? 27.39077 -14.80536 11.29218 1.000 14.59735 87 GLU A N 1
ATOM 663 C CA . GLU A 1 87 ? 26.44752 -14.66715 10.18478 1.000 12.67685 87 GLU A CA 1
ATOM 664 C C . GLU A 1 87 ? 25.33292 -15.70157 10.32949 1.000 13.60289 87 GLU A C 1
ATOM 665 O O . GLU A 1 87 ? 25.62352 -16.89283 10.47239 1.000 14.78049 87 GLU A O 1
ATOM 671 N N . PRO A 1 88 ? 24.05762 -15.29624 10.31713 1.000 12.64302 88 PRO A N 1
ATOM 672 C CA . PRO A 1 88 ? 22.98651 -16.27855 10.57738 1.000 12.98531 88 PRO A CA 1
ATOM 673 C C . PRO A 1 88 ? 22.96659 -17.44640 9.60248 1.000 13.69261 88 PRO A C 1
ATOM 674 O O . PRO A 1 88 ? 22.62582 -18.56758 10.00354 1.000 14.50268 88 PRO A O 1
ATOM 678 N N . GLU A 1 89 ? 23.33203 -17.23586 8.33519 1.000 14.03653 89 GLU A N 1
ATOM 679 C CA . GLU A 1 89 ? 23.32381 -18.36227 7.40907 1.000 14.91145 89 GLU A CA 1
ATOM 680 C C . GLU A 1 89 ? 24.34694 -19.42413 7.79509 1.000 18.34770 89 GLU A C 1
ATOM 681 O O . GLU A 1 89 ? 24.16629 -20.59368 7.44000 1.000 20.06712 89 GLU A O 1
ATOM 687 N N . ARG A 1 90 ? 25.39738 -19.05481 8.53268 1.000 14.60148 90 ARG A N 1
ATOM 688 C CA . ARG A 1 90 ? 26.36573 -20.02150 9.04197 1.000 17.49108 90 ARG A CA 1
ATOM 689 C C . ARG A 1 90 ? 25.98453 -20.54065 10.42650 1.000 17.35716 90 ARG A C 1
ATOM 690 O O . ARG A 1 90 ? 26.03684 -21.74886 10.67953 1.000 17.82314 90 ARG A O 1
ATOM 698 N N . VAL A 1 91 ? 25.59677 -19.63522 11.32680 1.000 15.20274 91 VAL A N 1
ATOM 699 C CA . VAL A 1 91 ? 25.23980 -20.02313 12.69005 1.000 13.66071 91 VAL A CA 1
ATOM 700 C C . VAL A 1 91 ? 24.06168 -20.98477 12.67582 1.000 13.95917 91 VAL A C 1
ATOM 701 O O . VAL A 1 91 ? 24.06458 -22.01016 13.36764 1.000 15.96483 91 VAL A O 1
ATOM 705 N N . ILE A 1 92 ? 23.02741 -20.66195 11.89844 1.000 13.95502 92 ILE A N 1
ATOM 706 C CA . ILE A 1 92 ? 21.83277 -21.50001 11.91010 1.000 13.81573 92 ILE A CA 1
ATOM 707 C C . ILE A 1 92 ? 22.12069 -22.84994 11.26822 1.000 15.82790 92 ILE A C 1
ATOM 708 O O . ILE A 1 92 ? 21.60680 -23.87938 11.71303 1.000 17.65418 92 ILE A O 1
ATOM 713 N N . PHE A 1 93 ? 22.93955 -22.86841 10.21523 1.000 18.29846 93 PHE A N 1
ATOM 714 C CA . PHE A 1 93 ? 23.34015 -24.13667 9.60970 1.000 18.33690 93 PHE A CA 1
ATOM 715 C C . PHE A 1 93 ? 24.00052 -25.04100 10.64318 1.000 20.17740 93 PHE A C 1
ATOM 716 O O . PHE A 1 93 ? 23.66232 -26.22551 10.76162 1.000 20.50327 93 PHE A O 1
ATOM 724 N N . ASP A 1 94 ? 24.93338 -24.48885 11.42082 1.000 19.20728 94 ASP A N 1
ATOM 725 C CA . ASP A 1 94 ? 25.60590 -25.28167 12.44377 1.000 19.10586 94 ASP A CA 1
ATOM 726 C C . ASP A 1 94 ? 24.63271 -25.74347 13.52245 1.000 19.65733 94 ASP A C 1
ATOM 727 O O . ASP A 1 94 ? 24.69340 -26.89621 13.96975 1.000 23.08215 94 ASP A O 1
ATOM 732 N N . LEU A 1 95 ? 23.73853 -24.85632 13.96546 1.000 16.32683 95 LEU A N 1
ATOM 733 C CA . LEU A 1 95 ? 22.77856 -25.23198 15.00256 1.000 18.48821 95 LEU A CA 1
ATOM 734 C C . LEU A 1 95 ? 21.80754 -26.29136 14.50318 1.000 18.20811 95 LEU A C 1
ATOM 735 O O . LEU A 1 95 ? 21.39035 -27.17071 15.26737 1.000 21.22493 95 LEU A O 1
ATOM 740 N N . VAL A 1 96 ? 21.42042 -26.21252 13.22990 1.000 17.87507 96 VAL A N 1
ATOM 741 C CA . VAL A 1 96 ? 20.50326 -27.20149 12.67488 1.000 19.92444 96 VAL A CA 1
ATOM 742 C C . VAL A 1 96 ? 21.12759 -28.58733 12.73625 1.000 24.04495 96 VAL A C 1
ATOM 743 O O . VAL A 1 96 ? 20.46794 -29.57260 13.09992 1.000 25.24227 96 VAL A O 1
ATOM 747 N N . LYS A 1 97 ? 22.42000 -28.67810 12.41930 1.000 21.76058 97 LYS A N 1
ATOM 748 C CA . LYS A 1 97 ? 23.11814 -29.95357 12.53192 1.000 22.41791 97 LYS A CA 1
ATOM 749 C C . LYS A 1 97 ? 23.32305 -30.34233 13.99124 1.000 26.21244 97 LYS A C 1
ATOM 750 O O . LYS A 1 97 ? 23.16385 -31.51393 14.35322 1.000 30.29428 97 LYS A O 1
ATOM 756 N N . GLN A 1 98 ? 23.66274 -29.37236 14.84681 1.000 23.56916 98 GLN A N 1
ATOM 757 C CA . GLN A 1 98 ? 23.96275 -29.67979 16.24382 1.000 26.39858 98 GLN A CA 1
ATOM 758 C C . GLN A 1 98 ? 22.74426 -30.24221 16.96202 1.000 28.84501 98 GLN A C 1
ATOM 759 O O . GLN A 1 98 ? 22.86113 -31.18536 17.75479 1.000 26.97201 98 GLN A O 1
ATOM 765 N N . LEU A 1 99 ? 21.56336 -29.69416 16.68307 1.000 23.27553 99 LEU A N 1
ATOM 766 C CA . LEU A 1 99 ? 20.35981 -30.01931 17.43376 1.000 23.25996 99 LEU A CA 1
ATOM 767 C C . LEU A 1 99 ? 19.33966 -30.82888 16.64190 1.000 23.99222 99 LEU A C 1
ATOM 768 O O . LEU A 1 99 ? 18.24997 -31.08740 17.16122 1.000 27.37294 99 LEU A O 1
ATOM 772 N N . ASN A 1 100 ? 19.65414 -31.23627 15.41210 1.000 22.59667 100 ASN A N 1
ATOM 773 C CA . ASN A 1 100 ? 18.72251 -31.97090 14.55053 1.000 24.82270 100 ASN A CA 1
ATOM 774 C C . ASN A 1 100 ? 17.39772 -31.21710 14.41557 1.000 24.49532 100 ASN A C 1
ATOM 775 O O . ASN A 1 100 ? 16.31113 -31.73034 14.70020 1.000 23.33149 100 ASN A O 1
ATOM 780 N N . ILE A 1 101 ? 17.52149 -29.96598 13.96777 1.000 17.22280 101 ILE A N 1
ATOM 781 C CA . ILE A 1 101 ? 16.37503 -29.08078 13.82427 1.000 18.65384 101 ILE A CA 1
ATOM 782 C C . ILE A 1 101 ? 15.55701 -29.46309 12.59961 1.000 20.53246 101 ILE A C 1
ATOM 783 O O . ILE A 1 101 ? 16.10380 -29.79475 11.53764 1.000 23.06976 101 ILE A O 1
ATOM 788 N N . ASP A 1 102 ? 14.23292 -29.39641 12.73525 1.000 22.00797 102 ASP A N 1
ATOM 789 C CA . ASP A 1 102 ? 13.31616 -29.73099 11.65187 1.000 23.53812 102 ASP A CA 1
ATOM 790 C C . ASP A 1 102 ? 12.85071 -28.52669 10.84530 1.000 21.86615 102 ASP A C 1
ATOM 791 O O . ASP A 1 102 ? 12.52870 -28.67734 9.65991 1.000 23.01117 102 ASP A O 1
ATOM 796 N N . ALA A 1 103 ? 12.79378 -27.34201 11.45103 1.000 19.73946 103 ALA A N 1
ATOM 797 C CA . ALA A 1 103 ? 12.24951 -26.18025 10.76609 1.000 18.60524 103 ALA A CA 1
ATOM 798 C C . ALA A 1 103 ? 12.83845 -24.91514 11.37399 1.000 15.27179 103 ALA A C 1
ATOM 799 O O . ALA A 1 103 ? 13.20080 -24.88900 12.55145 1.000 16.79837 103 ALA A O 1
ATOM 801 N N . VAL A 1 104 ? 12.93494 -23.87539 10.55118 1.000 15.35233 104 VAL A N 1
ATOM 802 C CA . VAL A 1 104 ? 13.32666 -22.53630 10.99109 1.000 16.21710 104 VAL A CA 1
ATOM 803 C C . VAL A 1 104 ? 12.22295 -21.58206 10.56305 1.000 18.58562 104 VAL A C 1
ATOM 804 O O . VAL A 1 104 ? 11.88852 -21.51304 9.37380 1.000 18.27088 104 VAL A O 1
ATOM 808 N N . TYR A 1 105 ? 11.64930 -20.85693 11.52529 1.000 13.64021 105 TYR A N 1
ATOM 809 C CA . TYR A 1 105 ? 10.62041 -19.85728 11.25810 1.000 13.24428 105 TYR A CA 1
ATOM 810 C C . TYR A 1 105 ? 11.18654 -18.46178 11.48528 1.000 13.94985 105 TYR A C 1
ATOM 811 O O . TYR A 1 105 ? 11.89485 -18.23081 12.47124 1.000 14.37203 105 TYR A O 1
ATOM 820 N N . TYR A 1 106 ? 10.84536 -17.52145 10.60387 1.000 13.56769 106 TYR A N 1
ATOM 821 C CA . TYR A 1 106 ? 11.33947 -16.15452 10.77251 1.000 14.29586 106 TYR A CA 1
ATOM 822 C C . TYR A 1 106 ? 10.42744 -15.16644 10.05298 1.000 13.37737 106 TYR A C 1
ATOM 823 O O . TYR A 1 106 ? 9.55532 -15.53908 9.26030 1.000 14.07289 106 TYR A O 1
ATOM 832 N N . HIS A 1 107 ? 10.65830 -13.88545 10.34297 1.000 10.99356 107 HIS A N 1
ATOM 833 C CA . HIS A 1 107 ? 9.90588 -12.79537 9.73172 1.000 11.12231 107 HIS A CA 1
ATOM 834 C C . HIS A 1 107 ? 10.61138 -12.27172 8.48717 1.000 14.25872 107 HIS A C 1
ATOM 835 O O . HIS A 1 107 ? 11.82695 -12.04453 8.49288 1.000 13.33526 107 HIS A O 1
ATOM 842 N N . LYS A 1 108 ? 9.81351 -12.04010 7.43605 1.000 13.27758 108 LYS A N 1
ATOM 843 C CA . LYS A 1 108 ? 10.32342 -11.57379 6.14582 1.000 14.98442 108 LYS A CA 1
ATOM 844 C C . LYS A 1 108 ? 10.76526 -10.12316 6.22085 1.000 14.24937 108 LYS A C 1
ATOM 845 O O . LYS A 1 108 ? 10.08022 -9.28422 6.80826 1.000 15.74690 108 LYS A O 1
ATOM 851 N N . GLU A 1 109 ? 11.88771 -9.82278 5.57116 1.000 13.20479 109 GLU A N 1
ATOM 852 C CA . GLU A 1 109 ? 12.34752 -8.45803 5.33527 1.000 11.55129 109 GLU A CA 1
ATOM 853 C C . GLU A 1 109 ? 12.21833 -8.14216 3.83858 1.000 13.47911 109 GLU A C 1
ATOM 854 O O . GLU A 1 109 ? 11.82245 -9.00133 3.03457 1.000 14.85921 109 GLU A O 1
ATOM 860 N N . VAL A 1 110 ? 12.51911 -6.89524 3.45333 1.000 12.38154 110 VAL A N 1
ATOM 861 C CA . VAL A 1 110 ? 12.22704 -6.42305 2.10112 1.000 12.45867 110 VAL A CA 1
ATOM 862 C C . VAL A 1 110 ? 13.39938 -5.72240 1.42989 1.000 16.41756 110 VAL A C 1
ATOM 863 O O . VAL A 1 110 ? 13.27365 -5.31111 0.26735 1.000 18.67822 110 VAL A O 1
ATOM 867 N N . THR A 1 111 ? 14.53448 -5.56186 2.10516 1.000 13.05431 111 THR A N 1
ATOM 868 C CA . THR A 1 111 ? 15.65698 -4.81397 1.55768 1.000 10.98202 111 THR A CA 1
ATOM 869 C C . THR A 1 111 ? 16.86671 -5.71855 1.33661 1.000 14.39926 111 THR A C 1
ATOM 870 O O . THR A 1 111 ? 17.02200 -6.76271 1.98156 1.000 13.74639 111 THR A O 1
ATOM 874 N N . ALA A 1 112 ? 17.76216 -5.25069 0.45711 1.000 14.48284 112 ALA A N 1
ATOM 875 C CA . ALA A 1 112 ? 18.79615 -6.09580 -0.14625 1.000 13.61414 112 ALA A CA 1
ATOM 876 C C . ALA A 1 112 ? 19.64211 -6.86097 0.87240 1.000 14.85856 112 ALA A C 1
ATOM 877 O O . ALA A 1 112 ? 19.84674 -8.06791 0.72279 1.000 15.49563 112 ALA A O 1
ATOM 879 N N . GLU A 1 113 ? 20.19722 -6.17663 1.87961 1.000 13.07995 113 GLU A N 1
ATOM 880 C CA . GLU A 1 113 ? 21.10695 -6.86387 2.79691 1.000 11.98224 113 GLU A CA 1
ATOM 881 C C . GLU A 1 113 ? 20.39099 -7.98435 3.53839 1.000 15.49139 113 GLU A C 1
ATOM 882 O O . GLU A 1 113 ? 20.90756 -9.10595 3.65440 1.000 13.31688 113 GLU A O 1
ATOM 888 N N . GLU A 1 114 ? 19.18918 -7.69605 4.03375 1.000 12.33160 114 GLU A N 1
ATOM 889 C CA . GLU A 1 114 ? 18.40592 -8.68808 4.76604 1.000 12.29437 114 GLU A CA 1
ATOM 890 C C . GLU A 1 114 ? 17.97530 -9.83882 3.86292 1.000 14.94194 114 GLU A C 1
ATOM 891 O O . GLU A 1 114 ? 17.94719 -11.00009 4.29342 1.000 14.30901 114 GLU A O 1
ATOM 897 N N . LEU A 1 115 ? 17.60910 -9.52893 2.61654 1.000 12.03065 115 LEU A N 1
ATOM 898 C CA . LEU A 1 115 ? 17.20736 -10.56734 1.67035 1.000 12.86931 115 LEU A CA 1
ATOM 899 C C . LEU A 1 115 ? 18.37268 -11.48037 1.32754 1.000 16.75490 115 LEU A C 1
ATOM 900 O O . LEU A 1 115 ? 18.17298 -12.68111 1.10105 1.000 17.21067 115 LEU A O 1
ATOM 905 N N . ALA A 1 116 ? 19.58698 -10.93168 1.26615 1.000 15.13876 116 ALA A N 1
ATOM 906 C CA . ALA A 1 116 ? 20.74618 -11.77172 0.97726 1.000 15.78827 116 ALA A CA 1
ATOM 907 C C . ALA A 1 116 ? 20.96986 -12.79275 2.08736 1.000 17.95374 116 ALA A C 1
ATOM 908 O O . ALA A 1 116 ? 21.34195 -13.94460 1.81931 1.000 18.19833 116 ALA A O 1
ATOM 910 N N . VAL A 1 117 ? 20.74163 -12.39388 3.34274 1.000 13.78931 117 VAL A N 1
ATOM 911 C CA . VAL A 1 117 ? 20.84439 -13.35382 4.43970 1.000 13.27093 117 VAL A CA 1
ATOM 912 C C . VAL A 1 117 ? 19.79159 -14.44970 4.29441 1.000 13.56188 117 VAL A C 1
ATOM 913 O O . VAL A 1 117 ? 20.09333 -15.63723 4.45874 1.000 15.65946 117 VAL A O 1
ATOM 917 N N . GLU A 1 118 ? 18.54371 -14.07310 3.97756 1.000 15.19268 118 GLU A N 1
ATOM 918 C CA . GLU A 1 118 ? 17.48862 -15.06785 3.77366 1.000 14.52421 118 GLU A CA 1
ATOM 919 C C . GLU A 1 118 ? 17.86065 -16.04030 2.66577 1.000 15.31578 118 GLU A C 1
ATOM 920 O O . GLU A 1 118 ? 17.71436 -17.26233 2.81514 1.000 16.66783 118 GLU A O 1
ATOM 926 N N . THR A 1 119 ? 18.33542 -15.50695 1.53913 1.000 16.35681 119 THR A N 1
ATOM 927 C CA . THR A 1 119 ? 18.69883 -16.35099 0.40725 1.000 16.65655 119 THR A CA 1
ATOM 928 C C . THR A 1 119 ? 19.83038 -17.30418 0.77065 1.000 18.26602 119 THR A C 1
ATOM 929 O O . THR A 1 119 ? 19.77708 -18.49658 0.44265 1.000 20.43516 119 THR A O 1
ATOM 933 N N . ALA A 1 120 ? 20.86116 -16.79632 1.45215 1.000 17.47601 120 ALA A N 1
ATOM 934 C CA . ALA A 1 120 ? 21.97832 -17.64885 1.84259 1.000 18.12790 120 ALA A CA 1
ATOM 935 C C . ALA A 1 120 ? 21.54261 -18.71994 2.83375 1.000 18.69781 120 ALA A C 1
ATOM 936 O O . ALA A 1 120 ? 22.03707 -19.85328 2.79065 1.000 18.55434 120 ALA A O 1
ATOM 938 N N . LEU A 1 121 ? 20.62364 -18.37824 3.74002 1.000 16.10403 121 LEU A N 1
ATOM 939 C CA . LEU A 1 121 ? 20.13266 -19.35985 4.70161 1.000 17.41918 121 LEU A CA 1
ATOM 940 C C . LEU A 1 121 ? 19.36874 -20.47609 4.00323 1.000 18.81566 121 LEU A C 1
ATOM 941 O O . LEU A 1 121 ? 19.60333 -21.66337 4.26537 1.000 19.78542 121 LEU A O 1
ATOM 946 N N . GLU A 1 122 ? 18.44007 -20.11286 3.11252 1.000 18.48787 122 GLU A N 1
ATOM 947 C CA . GLU A 1 122 ? 17.69080 -21.12631 2.37634 1.000 19.66070 122 GLU A CA 1
ATOM 948 C C . GLU A 1 122 ? 18.62276 -22.02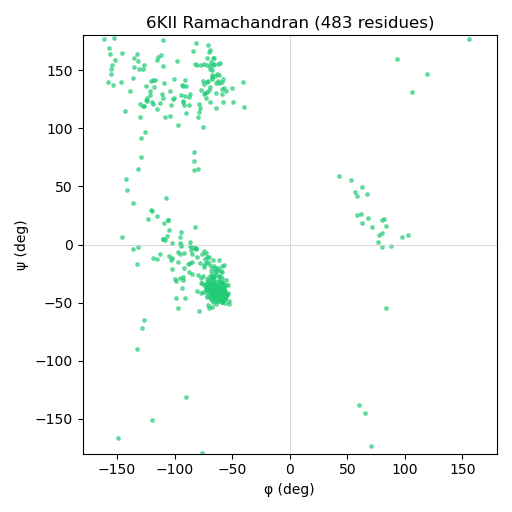162 1.57394 1.000 21.82827 122 GLU A C 1
ATOM 949 O O . GLU A 1 122 ? 18.42898 -23.24051 1.51815 1.000 24.09012 122 GLU A O 1
ATOM 951 N N . LYS A 1 123 ? 19.63907 -21.43257 0.93988 1.000 22.02174 123 LYS A N 1
ATOM 952 C CA . LYS A 1 123 ? 20.58968 -22.23269 0.17486 1.000 24.45789 123 LYS A CA 1
ATOM 953 C C . LYS A 1 123 ? 21.35028 -23.19608 1.07876 1.000 24.92430 123 LYS A C 1
ATOM 954 O O . LYS A 1 123 ? 21.64550 -24.32867 0.68330 1.000 29.27032 123 LYS A O 1
ATOM 960 N N . ALA A 1 124 ? 21.67147 -22.76493 2.29807 1.000 24.59868 124 ALA A N 1
ATOM 961 C CA . ALA A 1 124 ? 22.42403 -23.61084 3.21807 1.000 22.93463 124 ALA A CA 1
ATOM 962 C C . ALA A 1 124 ? 21.57755 -24.75016 3.76951 1.000 23.19448 124 ALA A C 1
ATOM 963 O O . ALA A 1 124 ? 22.09552 -25.85287 3.99199 1.000 25.05345 124 ALA A O 1
ATOM 965 N N . LEU A 1 125 ? 20.28258 -24.51149 3.98797 1.000 20.95293 125 LEU A N 1
ATOM 966 C CA . LEU A 1 125 ? 19.43371 -25.45427 4.70829 1.000 21.15703 125 LEU A CA 1
ATOM 967 C C . LEU A 1 125 ? 18.71224 -26.44646 3.80875 1.000 26.54050 125 LEU A C 1
ATOM 968 O O . LEU A 1 125 ? 18.42727 -27.56676 4.25109 1.000 27.51331 125 LEU A O 1
ATOM 973 N N . THR A 1 126 ? 18.38691 -26.06454 2.57336 1.000 30.22010 126 THR A N 1
ATOM 974 C CA . THR A 1 126 ? 17.67702 -26.99118 1.69487 1.000 32.52629 126 THR A CA 1
ATOM 975 C C . THR A 1 126 ? 18.41806 -28.30920 1.47604 1.000 31.19320 126 THR A C 1
ATOM 976 O O . THR A 1 126 ? 17.74007 -29.34651 1.38106 1.000 31.09136 126 THR A O 1
ATOM 980 N N . PRO A 1 127 ? 19.75629 -28.36489 1.40490 1.000 33.12306 127 PRO A N 1
ATOM 981 C CA . PRO A 1 127 ? 20.41076 -29.68335 1.32138 1.000 38.47381 127 PRO A CA 1
ATOM 982 C C . PRO A 1 127 ? 20.13950 -30.57478 2.51785 1.000 41.36219 127 PRO A C 1
ATOM 983 O O . PRO A 1 127 ? 20.18098 -31.80433 2.38345 1.000 44.57081 127 PRO 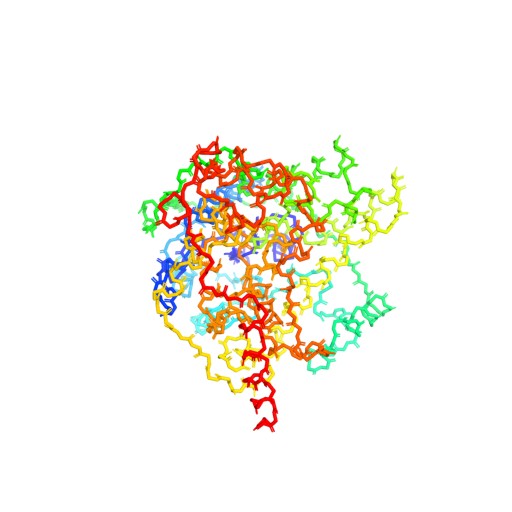A O 1
ATOM 987 N N . LEU A 1 128 ? 19.87275 -29.99522 3.68596 1.000 34.77890 128 LEU A N 1
ATOM 988 C CA . LEU A 1 128 ? 19.59000 -30.75445 4.89432 1.000 29.40262 128 LEU A CA 1
ATOM 989 C C . LEU A 1 128 ? 18.12694 -31.16122 5.01187 1.000 31.10509 128 LEU A C 1
ATOM 990 O O . LEU A 1 128 ? 17.76452 -31.83584 5.98080 1.000 35.47042 128 LEU A O 1
ATOM 995 N N . GLY A 1 129 ? 17.28307 -30.76811 4.06044 1.000 27.79248 129 GLY A N 1
ATOM 996 C CA . GLY A 1 129 ? 15.86717 -31.06051 4.15322 1.000 30.93086 129 GLY A CA 1
ATOM 997 C C . GLY A 1 129 ? 15.14641 -30.33284 5.26267 1.000 31.17426 129 GLY A C 1
ATOM 998 O O . GLY A 1 129 ? 14.08876 -30.78560 5.70594 1.000 33.49637 129 GLY A O 1
ATOM 999 N N . VAL A 1 130 ? 15.68446 -29.21204 5.72131 1.000 29.03682 130 VAL A N 1
ATOM 1000 C CA . VAL A 1 130 ? 15.09784 -28.46525 6.82382 1.000 28.22783 130 VAL A CA 1
ATOM 1001 C C . VAL A 1 130 ? 14.12956 -27.43812 6.25765 1.000 30.12369 130 VAL A C 1
ATOM 1002 O O . VAL A 1 130 ? 14.48113 -26.66811 5.35448 1.000 34.56977 130 VAL A O 1
ATOM 1006 N N . GLU A 1 131 ? 12.90448 -27.43848 6.77539 1.000 27.73210 131 GLU A N 1
ATOM 1007 C CA . GLU A 1 131 ? 11.89656 -26.49480 6.31616 1.000 27.18135 131 GLU A CA 1
ATOM 1008 C C . GLU A 1 131 ? 12.24654 -25.07945 6.75795 1.000 29.85677 131 GLU A C 1
ATOM 1009 O O . GLU A 1 131 ? 12.65202 -24.84682 7.89933 1.000 27.66866 131 GLU A O 1
ATOM 1015 N N . VAL A 1 132 ? 12.10846 -24.13199 5.83846 1.000 26.50832 132 VAL A N 1
ATOM 1016 C CA . VAL A 1 132 ? 12.30472 -22.71649 6.12327 1.000 23.43033 132 VAL A CA 1
ATOM 1017 C C . VAL A 1 132 ? 10.98929 -22.01697 5.81712 1.000 30.78824 132 VAL A C 1
ATOM 1018 O O . VAL A 1 132 ? 10.47088 -22.11739 4.69764 1.000 29.97052 132 VAL A O 1
ATOM 1022 N N . LYS A 1 133 ? 10.43447 -21.33562 6.81531 1.000 21.05645 133 LYS A N 1
ATOM 1023 C CA . LYS A 1 133 ? 9.10730 -20.74076 6.71461 1.000 18.48353 133 LYS A CA 1
ATOM 1024 C C . LYS A 1 133 ? 9.19613 -19.28906 7.15032 1.000 17.73976 133 LYS A C 1
ATOM 1025 O O . LYS A 1 133 ? 9.60553 -19.00218 8.27660 1.000 17.45831 133 LYS A O 1
ATOM 1031 N N . SER A 1 134 ? 8.83199 -18.38001 6.26290 1.000 17.10203 134 SER A N 1
ATOM 1032 C CA . SER A 1 134 ? 8.88214 -16.95665 6.54725 1.000 17.32048 134 SER A CA 1
ATOM 1033 C C . SER A 1 134 ? 7.46719 -16.39576 6.66020 1.000 18.64193 134 SER A C 1
ATOM 1034 O O . SER A 1 134 ? 6.51186 -16.96047 6.12409 1.000 20.37821 134 SER A O 1
ATOM 1037 N N . PHE A 1 135 ? 7.32750 -15.30809 7.41639 1.000 16.63718 135 PHE A N 1
ATOM 1038 C CA . PHE A 1 135 ? 6.04434 -14.71636 7.77018 1.000 17.38887 135 PHE A CA 1
ATOM 1039 C C . PHE A 1 135 ? 6.14017 -13.20382 7.60926 1.000 16.69612 135 PHE A C 1
ATOM 1040 O O . PHE A 1 135 ? 7.17844 -12.60275 7.89668 1.000 15.45553 135 PHE A O 1
ATOM 1048 N N . TRP A 1 136 ? 5.05998 -12.58820 7.14259 1.000 19.39619 136 TRP A N 1
ATOM 1049 C CA . TRP A 1 136 ? 5.02172 -11.13695 7.00731 1.000 17.04452 136 TRP A CA 1
ATOM 1050 C C . TRP A 1 136 ? 4.44442 -10.52412 8.27891 1.000 16.29562 136 TRP A C 1
ATOM 1051 O O . TRP A 1 136 ? 3.28851 -10.78409 8.61971 1.000 18.77842 136 TRP A O 1
ATOM 1062 N N . GLY A 1 137 ? 5.21682 -9.66965 8.95443 1.000 16.95213 137 GLY A N 1
ATOM 1063 C CA . GLY A 1 137 ? 4.74129 -9.20293 10.25035 1.000 17.39518 137 GLY A CA 1
ATOM 1064 C C . GLY A 1 137 ? 5.04185 -7.78810 10.71804 1.000 20.96605 137 GLY A C 1
ATOM 1065 O O . GLY A 1 137 ? 4.71864 -7.45054 11.85725 1.000 20.73799 137 GLY A O 1
ATOM 1066 N N . ALA A 1 138 ? 5.63341 -6.94248 9.88469 1.000 16.16201 138 ALA A N 1
ATOM 1067 C CA . ALA A 1 138 ? 6.10793 -5.65315 10.37929 1.000 13.00025 138 ALA A CA 1
ATOM 1068 C C . ALA A 1 138 ? 5.14861 -4.49831 10.12890 1.000 16.76393 138 ALA A C 1
ATOM 1069 O O . ALA A 1 138 ? 5.39548 -3.40037 10.63472 1.000 16.81214 138 ALA A O 1
ATOM 1071 N N . THR A 1 139 ? 4.06676 -4.70770 9.39106 1.000 15.33565 139 THR A N 1
ATOM 1072 C CA . THR A 1 139 ? 3.19845 -3.61322 8.97324 1.000 13.80751 139 THR A CA 1
ATOM 1073 C C . THR A 1 139 ? 1.83077 -3.66484 9.64892 1.000 18.44829 139 THR A C 1
ATOM 1074 O O . THR A 1 139 ? 1.40556 -4.68737 10.20055 1.000 16.43915 139 THR A O 1
ATOM 1078 N N . LEU A 1 140 ? 1.14115 -2.52376 9.58297 1.000 16.30095 140 LEU A N 1
ATOM 1079 C CA . LEU A 1 140 ? -0.23091 -2.43000 10.07130 1.000 19.50033 140 LEU A CA 1
ATOM 1080 C C . LEU A 1 140 ? -1.16869 -3.26093 9.20697 1.000 18.98568 140 LEU A C 1
ATOM 1081 O O . LEU A 1 140 ? -1.91515 -4.10811 9.71028 1.000 20.90312 140 LEU A O 1
ATOM 1086 N N . TYR A 1 141 ? -1.14724 -3.01901 7.90227 1.000 19.20382 141 TYR A N 1
ATOM 1087 C CA . TYR A 1 141 ? -1.83905 -3.85333 6.93190 1.000 20.16569 141 TYR A CA 1
ATOM 1088 C C . TYR A 1 141 ? -0.86221 -4.90264 6.42585 1.000 19.79465 141 TYR A C 1
ATOM 1089 O O . TYR A 1 141 ? 0.20317 -4.56283 5.90195 1.000 20.37364 141 TYR A O 1
ATOM 1098 N N . HIS A 1 142 ? -1.21587 -6.17047 6.56843 1.000 19.98338 142 HIS A N 1
ATOM 1099 C CA . HIS A 1 142 ? -0.30790 -7.19606 6.08975 1.000 22.97993 142 HIS A CA 1
ATOM 1100 C C . HIS A 1 142 ? -0.40430 -7.31303 4.57386 1.000 24.29032 142 HIS A C 1
ATOM 1101 O O . HIS A 1 142 ? -1.42241 -6.96504 3.96545 1.000 26.54489 142 HIS A O 1
ATOM 1108 N N . LEU A 1 143 ? 0.69001 -7.78374 3.96481 1.000 24.35422 143 LEU A N 1
ATOM 1109 C CA . LEU A 1 143 ? 0.78462 -7.83212 2.50638 1.000 25.30876 143 LEU A CA 1
ATOM 1110 C C . LEU A 1 143 ? -0.39091 -8.57234 1.87923 1.000 30.86210 143 LEU A C 1
ATOM 1111 O O . LEU A 1 143 ? -0.87118 -8.17996 0.81016 1.000 30.46491 143 LEU A O 1
ATOM 1116 N N . LYS A 1 144 ? -0.89822 -9.61408 2.54405 1.000 30.20343 144 LYS A N 1
ATOM 1117 C CA . LYS A 1 144 ? -1.97319 -10.41246 1.95740 1.000 30.68998 144 LYS A CA 1
ATOM 1118 C C . LYS A 1 144 ? -3.33623 -9.72219 1.98750 1.000 33.87470 144 LYS A C 1
ATOM 1119 O O . LYS A 1 144 ? -4.23553 -10.14145 1.24928 1.000 35.09055 144 LYS A O 1
ATOM 1125 N N . GLU A 1 145 ? -3.51750 -8.68584 2.80880 1.000 29.94544 145 GLU A N 1
ATOM 1126 C CA . GLU A 1 145 ? -4.77966 -7.95526 2.87574 1.000 28.45370 145 GLU A CA 1
ATOM 1127 C C . GLU A 1 145 ? -4.84172 -6.75819 1.94008 1.000 29.37922 145 GLU A C 1
ATOM 1128 O O . GLU A 1 145 ? -5.90477 -6.13579 1.83143 1.000 28.84203 145 GLU A O 1
ATOM 1134 N N . LEU A 1 146 ? -3.73914 -6.39917 1.28872 1.000 27.85407 146 LEU A N 1
ATOM 1135 C CA . LEU A 1 146 ? -3.76355 -5.25814 0.38948 1.000 25.22000 146 LEU A CA 1
ATOM 1136 C C . LEU A 1 146 ? -4.75196 -5.51622 -0.74710 1.000 28.72610 146 LEU A C 1
ATOM 1137 O O . LEU A 1 146 ? -4.90076 -6.65424 -1.19807 1.000 31.23319 146 LEU A O 1
ATOM 1142 N N . PRO A 1 147 ? -5.43104 -4.47558 -1.23083 1.000 29.88426 147 PRO A N 1
ATOM 1143 C CA . PRO A 1 147 ? -6.44084 -4.67161 -2.28216 1.000 30.95040 147 PRO A CA 1
ATOM 1144 C C . PRO A 1 147 ? -5.83417 -4.75662 -3.67443 1.000 35.55975 147 PRO A C 1
ATOM 1145 O O . PRO A 1 147 ? -6.54738 -4.65106 -4.67784 1.000 39.07750 147 PRO A O 1
ATOM 1149 N N . PHE A 1 148 ? -4.52178 -4.95512 -3.74618 1.000 32.96465 148 PHE A N 1
ATOM 1150 C CA . PHE A 1 148 ? -3.79684 -5.01239 -5.00674 1.000 30.99315 148 PHE A CA 1
ATOM 1151 C C . PHE A 1 148 ? -2.53671 -5.83598 -4.79824 1.000 33.75127 148 PHE A C 1
ATOM 1152 O O . PHE A 1 148 ? -2.02565 -5.92044 -3.67211 1.000 32.59932 148 PHE A O 1
ATOM 1160 N N . PRO A 1 149 ? -2.00422 -6.44318 -5.85572 1.000 33.12527 149 PRO A N 1
ATOM 1161 C CA . PRO A 1 149 ? -0.66761 -7.03404 -5.76375 1.000 34.45760 149 PRO A CA 1
ATOM 1162 C C . PRO A 1 149 ? 0.37015 -5.94127 -5.56553 1.000 28.85077 149 PRO A C 1
ATOM 1163 O O . PRO A 1 149 ? 0.13449 -4.76911 -5.86331 1.000 28.26036 149 PRO A O 1
ATOM 1167 N N . ILE A 1 150 ? 1.54125 -6.34139 -5.06269 1.000 31.00215 150 ILE A N 1
ATOM 1168 C CA . ILE A 1 150 ? 2.57589 -5.35464 -4.75764 1.000 29.70715 150 ILE A CA 1
ATOM 1169 C C . ILE A 1 150 ? 3.00940 -4.60304 -6.01241 1.000 30.29821 150 ILE A C 1
ATOM 1170 O O . ILE A 1 150 ? 3.36707 -3.41857 -5.94413 1.000 28.01540 150 ILE A O 1
ATOM 1175 N N . GLU A 1 151 ? 2.95761 -5.25718 -7.17805 1.000 29.97322 151 GLU A N 1
ATOM 1176 C CA . GLU A 1 151 ? 3.32859 -4.59232 -8.42148 1.000 32.85548 151 GLU A CA 1
ATOM 1177 C C . GLU A 1 151 ? 2.39686 -3.43701 -8.74740 1.000 29.64491 151 GLU A C 1
ATOM 1178 O O . GLU A 1 151 ? 2.78908 -2.52365 -9.48129 1.000 33.30171 151 GLU A O 1
ATOM 1184 N N . LYS A 1 152 ? 1.17482 -3.45339 -8.21550 1.000 28.83487 152 LYS A N 1
ATOM 1185 C CA . LYS A 1 152 ? 0.21422 -2.38406 -8.44269 1.000 28.52667 152 LYS A CA 1
ATOM 1186 C C . LYS A 1 152 ? 0.04942 -1.48568 -7.22226 1.000 27.41997 152 LYS A C 1
ATOM 1187 O O . LYS A 1 152 ? -0.96889 -0.80153 -7.09042 1.000 29.55835 152 LYS A O 1
ATOM 1189 N N . LEU A 1 153 ? 1.02717 -1.47123 -6.32364 1.000 25.59579 153 LEU A N 1
ATOM 1190 C CA . LEU A 1 153 ? 0.98852 -0.51611 -5.23042 1.000 25.58568 153 LEU A CA 1
ATOM 1191 C C . LEU A 1 153 ? 0.94310 0.90027 -5.79239 1.000 25.10658 153 LEU A C 1
ATOM 1192 O O . LEU A 1 153 ? 1.76436 1.24386 -6.65562 1.000 25.72218 153 LEU A O 1
ATOM 1197 N N . PRO A 1 154 ? 0.01350 1.74227 -5.34287 1.000 25.62238 154 PRO A N 1
ATOM 1198 C CA . PRO A 1 154 ? -0.04201 3.11688 -5.85440 1.000 26.16253 154 PRO A CA 1
ATOM 1199 C C . PRO A 1 154 ? 1.23394 3.87594 -5.53963 1.000 27.91504 154 PRO A C 1
ATOM 1200 O O . PRO A 1 154 ? 1.79823 3.75713 -4.44485 1.000 23.12411 154 PRO A O 1
ATOM 1204 N N . GLU A 1 155 ? 1.69228 4.65634 -6.52022 1.000 25.09861 155 GLU A N 1
ATOM 1205 C CA . GLU A 1 155 ? 2.93148 5.41003 -6.39307 1.000 26.43609 15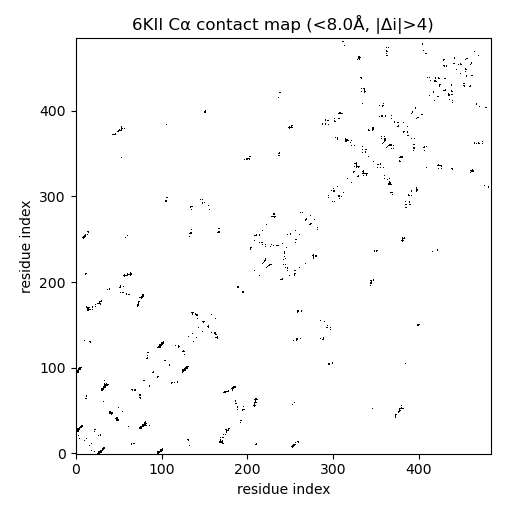5 GLU A CA 1
ATOM 1206 C C . GLU A 1 155 ? 2.75682 6.71468 -5.63537 1.000 24.20980 155 GLU A C 1
ATOM 1207 O O . GLU A 1 155 ? 3.75426 7.40702 -5.39092 1.000 25.23689 155 GLU A O 1
ATOM 1213 N N . LEU A 1 156 ? 1.53262 7.06063 -5.24236 1.000 26.72627 156 LEU A N 1
ATOM 1214 C CA . LEU A 1 156 ? 1.27669 8.18305 -4.35207 1.000 24.60131 156 LEU A CA 1
ATOM 1215 C C . LEU A 1 156 ? 0.63419 7.67708 -3.06574 1.000 24.22793 156 LEU A C 1
ATOM 1216 O O . LEU A 1 156 ? -0.26588 6.83134 -3.09714 1.000 24.24032 156 LEU A O 1
ATOM 1221 N N . PHE A 1 157 ? 1.12221 8.18945 -1.93071 1.000 25.37932 157 PHE A N 1
ATOM 1222 C CA . PHE A 1 157 ? 0.62152 7.75078 -0.63146 1.000 21.54456 157 PHE A CA 1
ATOM 1223 C C . PHE A 1 157 ? -0.88181 7.97803 -0.48805 1.000 25.03661 157 PHE A C 1
ATOM 1224 O O . PHE A 1 157 ? -1.59261 7.11814 0.04282 1.000 23.29660 157 PHE A O 1
ATOM 1232 N N . THR A 1 158 ? -1.38791 9.13503 -0.92894 1.000 25.82139 158 THR A N 1
ATOM 1233 C CA . THR A 1 158 ? -2.81909 9.39156 -0.76414 1.000 25.52939 158 THR A CA 1
ATOM 1234 C C . THR A 1 158 ? -3.65513 8.30078 -1.42050 1.000 26.84777 158 THR A C 1
ATOM 1235 O O . THR A 1 158 ? -4.68179 7.88652 -0.87364 1.000 27.61402 158 THR A O 1
ATOM 1239 N N . ASN A 1 159 ? -3.21578 7.80239 -2.57903 1.000 27.17686 159 ASN A N 1
ATOM 1240 C CA . ASN A 1 159 ? -3.96213 6.74640 -3.25862 1.000 28.49537 159 ASN A CA 1
ATOM 1241 C C . ASN A 1 159 ? -3.81432 5.41661 -2.53646 1.000 29.20596 159 ASN A C 1
ATOM 1242 O O . ASN A 1 159 ? -4.77287 4.64171 -2.44570 1.000 28.61540 159 ASN A O 1
ATOM 1247 N N . PHE A 1 160 ? -2.61986 5.13403 -2.01431 1.000 25.78542 160 PHE A N 1
ATOM 1248 C CA . PHE A 1 160 ? -2.44631 3.95834 -1.17042 1.000 24.85829 160 PHE A CA 1
ATOM 1249 C C . PHE A 1 160 ? -3.38015 4.01721 0.03028 1.000 25.02475 160 PHE A C 1
ATOM 1250 O O . PHE A 1 160 ? -4.07596 3.04358 0.34362 1.000 25.54252 160 PHE A O 1
ATOM 1258 N N . ARG A 1 161 ? -3.41126 5.16555 0.70916 1.000 24.66717 161 ARG A N 1
ATOM 1259 C CA . ARG A 1 161 ? -4.20970 5.30281 1.91935 1.000 24.78463 161 ARG A CA 1
ATOM 1260 C C . ARG A 1 161 ? -5.69760 5.17332 1.62451 1.000 26.77023 161 ARG A C 1
ATOM 1261 O O . ARG A 1 161 ? -6.42316 4.49976 2.36220 1.000 27.12280 161 ARG A O 1
ATOM 1269 N N . LYS A 1 162 ? -6.16974 5.82781 0.56398 1.000 28.16988 162 LYS A N 1
ATOM 1270 C CA . LYS A 1 162 ? -7.58553 5.73232 0.22195 1.000 30.24932 162 LYS A CA 1
ATOM 1271 C C . LYS A 1 162 ? -7.98678 4.28574 -0.02888 1.000 30.82401 162 LYS A C 1
ATOM 1272 O O . LYS A 1 162 ? -9.01288 3.81782 0.47990 1.000 31.80688 162 LYS A O 1
ATOM 1274 N N . GLN A 1 163 ? -7.16704 3.54717 -0.77691 1.000 30.24021 163 GLN A N 1
ATOM 1275 C CA . GLN A 1 163 ? -7.55845 2.20041 -1.16858 1.000 30.97277 163 GLN A CA 1
ATOM 1276 C C . GLN A 1 163 ? -7.49197 1.22564 0.00222 1.000 29.94027 163 GLN A C 1
ATOM 1277 O O . GLN A 1 163 ? -8.38311 0.38350 0.15840 1.000 30.97702 163 GLN A O 1
ATOM 1283 N N . VAL A 1 164 ? -6.45720 1.31160 0.84737 1.000 27.99196 164 VAL A N 1
ATOM 1284 C CA . VAL A 1 164 ? -6.39580 0.35587 1.94903 1.000 27.11039 164 VAL A CA 1
ATOM 1285 C C . VAL A 1 164 ? -7.45827 0.67264 2.99259 1.000 27.77939 164 VAL A C 1
ATOM 1286 O O . VAL A 1 164 ? -8.07575 -0.23668 3.55667 1.000 28.19130 164 VAL A O 1
ATOM 1290 N N . GLU A 1 165 ? -7.70966 1.95621 3.25620 1.000 28.00228 165 GLU A N 1
ATOM 1291 C CA . GLU A 1 165 ? -8.70438 2.28328 4.27018 1.000 28.71400 165 GLU A CA 1
ATOM 1292 C C . GLU A 1 165 ? -10.10554 1.93387 3.79741 1.000 34.78431 165 GLU A C 1
ATOM 1293 O O . GLU A 1 165 ? -10.97155 1.61833 4.61837 1.000 31.62715 165 GLU A O 1
ATOM 1299 N N . GLN A 1 166 ? -10.33496 1.95473 2.48416 1.000 32.10678 166 GLN A N 1
ATOM 1300 C CA . GLN A 1 166 ? -11.64543 1.59879 1.95016 1.000 34.59353 166 GLN A CA 1
ATOM 1301 C C . GLN A 1 166 ? -11.83747 0.08968 1.85646 1.000 37.27185 166 GLN A C 1
ATOM 1302 O O . GLN A 1 166 ? -12.92781 -0.41751 2.14783 1.000 36.84885 166 GLN A O 1
ATOM 1308 N N . LYS A 1 167 ? -10.80313 -0.64612 1.44829 1.000 33.37626 167 LYS A N 1
ATOM 1309 C CA . LYS A 1 167 ? -10.97952 -2.02798 1.02514 1.000 34.63526 167 LYS A CA 1
ATOM 1310 C C . LYS A 1 167 ? -10.28293 -3.06134 1.89687 1.000 32.75327 167 LYS A C 1
ATOM 1311 O O . LYS A 1 167 ? -10.56347 -4.25411 1.74458 1.000 33.37897 167 LYS A O 1
ATOM 1317 N N . SER A 1 168 ? -9.38604 -2.65822 2.79138 1.000 30.43016 168 SER A N 1
ATOM 1318 C CA . SER A 1 168 ? -8.57909 -3.61319 3.53398 1.000 29.23021 168 SER A CA 1
ATOM 1319 C C . SER A 1 168 ? -8.91799 -3.56151 5.01801 1.000 29.70672 168 SER A C 1
ATOM 1320 O O . SER A 1 168 ? -9.49069 -2.58961 5.51576 1.000 31.38320 168 SER A O 1
ATOM 1323 N N . VAL A 1 169 ? -8.54594 -4.62253 5.72649 1.000 30.93620 169 VAL A N 1
ATOM 1324 C CA . VAL A 1 169 ? -8.80770 -4.74385 7.15352 1.000 27.06028 169 VAL A CA 1
ATOM 1325 C C . VAL A 1 169 ? -7.48273 -4.88477 7.88634 1.000 24.96764 169 VAL A C 1
ATOM 1326 O O . VAL A 1 169 ? -6.56069 -5.56045 7.41142 1.000 24.09568 169 VAL A O 1
ATOM 1330 N N . ILE A 1 170 ? -7.40097 -4.22729 9.03739 1.000 25.70178 170 ILE A N 1
ATOM 1331 C CA . ILE A 1 170 ? -6.33203 -4.42609 10.00547 1.000 24.71003 170 ILE A CA 1
ATOM 1332 C C . ILE A 1 170 ? -6.81315 -5.44835 11.02415 1.000 22.79409 170 ILE A C 1
ATOM 1333 O O . ILE A 1 170 ? -7.90212 -5.30296 11.59062 1.000 29.57219 170 ILE A O 1
ATOM 1338 N N . TYR A 1 171 ? -6.01322 -6.47430 11.26409 1.000 21.88599 171 TYR A N 1
ATOM 1339 C CA . TYR A 1 171 ? -6.43183 -7.53715 12.16347 1.000 22.23174 171 TYR A CA 1
ATOM 1340 C C . TYR A 1 171 ? -5.85209 -7.33514 13.55245 1.000 22.34127 171 TYR A C 1
ATOM 1341 O O . TYR A 1 171 ? -4.83876 -6.64748 13.72334 1.000 20.16397 171 TYR A O 1
ATOM 1350 N N . PRO A 1 172 ? -6.47075 -7.92711 14.57420 1.000 22.56306 172 PRO A N 1
ATOM 1351 C CA . PRO A 1 172 ? -5.94472 -7.78912 15.92931 1.000 22.28470 172 PRO A CA 1
ATOM 1352 C C . PRO A 1 172 ? -4.59521 -8.48108 16.06202 1.000 22.69890 172 PRO A C 1
ATOM 1353 O O . PRO A 1 172 ? -4.29518 -9.42943 15.31964 1.000 20.28759 172 PRO A O 1
ATOM 1357 N N . PRO A 1 173 ? -3.76475 -8.04185 16.99825 1.000 18.15203 173 PRO A N 1
ATOM 1358 C CA . PRO A 1 173 ? -2.47191 -8.70417 17.21430 1.000 17.84504 173 PRO A CA 1
ATOM 1359 C C . PRO A 1 173 ? -2.64575 -10.10596 17.77504 1.000 17.30677 173 PRO A C 1
ATOM 1360 O O . PRO A 1 173 ? -3.60995 -10.40130 18.48687 1.000 19.37640 173 PRO A O 1
ATOM 1364 N N . TYR A 1 174 ? -1.70026 -10.98045 17.44067 1.000 17.95384 174 TYR A N 1
ATOM 1365 C CA . TYR A 1 174 ? -1.64764 -12.27224 18.10816 1.000 17.56331 174 TYR A CA 1
ATOM 1366 C C . TYR A 1 174 ? -1.33348 -12.06193 19.58250 1.000 17.37760 174 TYR A C 1
ATOM 1367 O O . TYR A 1 174 ? -0.58183 -11.15448 19.94931 1.000 17.06045 174 TYR A O 1
ATOM 1376 N N . THR A 1 175 ? -1.92152 -12.89921 20.42871 1.000 19.73522 175 THR A N 1
ATOM 1377 C CA . THR A 1 175 ? -1.64263 -12.83988 21.85750 1.000 16.78293 175 THR A CA 1
ATOM 1378 C C . THR A 1 175 ? -0.46263 -13.75271 22.19351 1.000 18.40716 175 THR A C 1
ATOM 1379 O O . THR A 1 175 ? -0.39306 -14.88096 21.69848 1.000 22.91693 175 THR A O 1
ATOM 1383 N N . PRO A 1 176 ? 0.47408 -13.28552 23.02274 1.000 19.16765 176 PRO A N 1
ATOM 1384 C CA . PRO A 1 176 ? 1.68315 -14.06831 23.27107 1.000 22.32309 176 PRO A CA 1
ATOM 1385 C C . PRO A 1 176 ? 1.36419 -15.31805 24.08126 1.000 23.96940 176 PRO A C 1
ATOM 1386 O O . PRO A 1 176 ? 0.38369 -15.34381 24.83940 1.000 22.28139 176 PRO A O 1
ATOM 1390 N N . PRO A 1 177 ? 2.16943 -16.36298 23.94950 1.000 21.64629 177 PRO A N 1
ATOM 1391 C CA . PRO A 1 177 ? 1.95246 -17.55757 24.77378 1.000 19.87131 177 PRO A CA 1
ATOM 1392 C C . PRO A 1 177 ? 2.39579 -17.29806 26.20411 1.000 18.77478 177 PRO A C 1
ATOM 1393 O O . PRO A 1 177 ? 3.22331 -16.42923 26.47402 1.000 20.19351 177 PRO A O 1
ATOM 1397 N N . ASN A 1 178 ? 1.81903 -18.05120 27.14024 1.000 22.91031 178 ASN A N 1
ATOM 1398 C CA . ASN A 1 178 ? 2.20649 -17.89298 28.53688 1.000 24.56126 178 ASN A CA 1
ATOM 1399 C C . ASN A 1 178 ? 3.01291 -19.06805 29.06390 1.000 21.62446 178 ASN A C 1
ATOM 1400 O O . ASN A 1 178 ? 3.36061 -19.08092 30.24912 1.000 25.24302 178 ASN A O 1
ATOM 1405 N N . GLN A 1 179 ? 3.33988 -20.03422 28.21242 1.000 21.32781 179 GLN A N 1
ATOM 1406 C CA . GLN A 1 179 ? 4.15917 -21.17340 28.59399 1.000 21.51285 179 GLN A CA 1
ATOM 1407 C C . GLN A 1 179 ? 4.77269 -21.75389 27.33371 1.000 23.71385 179 GLN A C 1
ATOM 1408 O O . GLN A 1 179 ? 4.11129 -21.82867 26.29667 1.000 26.01590 179 GLN A O 1
ATOM 1414 N N . LEU A 1 180 ? 6.03059 -22.15221 27.42507 1.000 18.45414 180 LEU A N 1
ATOM 1415 C CA . LEU A 1 180 ? 6.75230 -22.76109 26.32112 1.000 18.74476 180 LEU A CA 1
ATOM 1416 C C . LEU A 1 180 ? 7.44571 -24.02457 26.79914 1.000 21.29445 180 LEU A C 1
ATOM 1417 O O . LEU A 1 180 ? 7.68447 -24.19549 28.00116 1.000 21.64027 180 LEU A O 1
ATOM 1422 N N . PRO A 1 181 ? 7.77458 -24.93511 25.88589 1.000 20.15153 181 PRO A N 1
ATOM 1423 C CA . PRO A 1 181 ? 8.54285 -26.11942 26.27389 1.000 21.47398 181 PRO A CA 1
ATOM 1424 C C . PRO A 1 181 ? 9.94884 -25.75282 26.72193 1.000 22.56934 181 PRO A C 1
ATOM 1425 O O . PRO A 1 181 ? 10.47530 -24.67493 26.42403 1.000 21.42863 181 PRO A O 1
ATOM 1429 N N . GLN A 1 182 ? 10.55742 -26.68529 27.45287 1.000 27.43609 182 GLN A N 1
ATOM 1430 C CA . GLN A 1 182 ? 11.85217 -26.43356 28.07226 1.000 25.26847 182 GLN A CA 1
ATOM 1431 C C . GLN A 1 182 ? 12.92122 -26.15410 27.02093 1.000 20.89135 182 GLN A C 1
ATOM 1432 O O . GLN A 1 182 ? 12.93818 -26.76268 25.94638 1.000 25.06836 182 GLN A O 1
ATOM 1438 N N . PHE A 1 183 ? 13.79772 -25.20285 27.34301 1.000 22.29157 183 PHE A N 1
ATOM 1439 C CA . PHE A 1 183 ? 14.93496 -24.84362 26.50951 1.000 22.38628 183 PHE A CA 1
ATOM 1440 C C . PHE A 1 183 ? 15.93867 -25.99751 26.46363 1.000 19.07923 183 PHE A C 1
ATOM 1441 O O . PHE A 1 183 ? 16.11640 -26.71312 27.45079 1.000 20.33603 183 PHE A O 1
ATOM 1449 N N . PRO A 1 184 ? 16.61494 -26.19689 25.33312 1.000 16.20798 184 PRO A N 1
ATOM 1450 C CA . PRO A 1 184 ? 17.60290 -27.28179 25.25657 1.000 19.50459 184 PRO A CA 1
ATOM 1451 C C . PRO A 1 184 ? 18.74408 -27.07340 26.24332 1.000 18.14570 184 PRO A C 1
ATOM 1452 O O . PRO A 1 184 ? 19.06046 -25.94929 26.63812 1.000 16.90257 184 PRO A O 1
ATOM 1456 N N . ASP A 1 185 ? 19.37693 -28.18506 26.61914 1.000 19.98724 185 ASP A N 1
ATOM 1457 C CA . ASP A 1 185 ? 20.46136 -28.19240 27.60010 1.000 19.18383 185 ASP A CA 1
ATOM 1458 C C . ASP A 1 185 ? 21.79167 -27.84339 26.92544 1.000 17.68937 185 ASP A C 1
ATOM 1459 O O . ASP A 1 185 ? 22.72564 -28.64366 26.85550 1.000 20.85243 185 ASP A O 1
ATOM 1464 N N . ILE A 1 186 ? 21.86184 -26.60799 26.41997 1.000 15.08440 186 ILE A N 1
ATOM 1465 C CA . ILE A 1 186 ? 23.03063 -26.11378 25.70286 1.000 14.87595 186 ILE A CA 1
ATOM 1466 C C . ILE A 1 186 ? 23.39949 -24.73587 26.23670 1.000 14.19956 186 ILE A C 1
ATOM 1467 O O . ILE A 1 186 ? 22.61776 -24.07875 26.92941 1.000 14.96842 186 ILE A O 1
ATOM 1472 N N . GLU A 1 187 ? 24.61621 -24.30862 25.91304 1.000 14.29118 187 GLU A N 1
ATOM 1473 C CA . GLU A 1 187 ? 25.10076 -22.99884 26.34571 1.000 13.65468 187 GLU A CA 1
ATOM 1474 C C . GLU A 1 187 ? 24.17589 -21.89488 25.83741 1.000 12.62893 187 GLU A C 1
ATOM 1475 O O . GLU A 1 187 ? 23.96877 -21.78793 24.62151 1.000 14.21579 187 GLU A O 1
ATOM 1481 N N . PRO A 1 188 ? 23.61066 -21.05589 26.71322 1.000 12.20591 188 PRO A N 1
ATOM 1482 C CA . PRO A 1 188 ? 22.63414 -20.05916 26.22874 1.000 11.34493 188 PRO A CA 1
ATOM 1483 C C . PRO A 1 188 ? 23.25105 -18.99693 25.34371 1.000 12.55258 188 PRO A C 1
ATOM 1484 O O . PRO A 1 188 ? 22.60202 -18.52962 24.39982 1.000 12.18562 188 PRO A O 1
ATOM 1488 N N . GLY A 1 189 ? 24.48275 -18.59107 25.63059 1.000 11.61772 189 GLY A N 1
ATOM 1489 C CA . GLY A 1 189 ? 25.13625 -17.56397 24.84231 1.000 10.79644 189 GLY A CA 1
ATOM 1490 C C . GLY A 1 189 ? 25.19498 -16.24565 25.58533 1.000 12.58877 189 GLY A C 1
ATOM 1491 O O . GLY A 1 189 ? 24.19497 -15.80333 26.15673 1.000 12.19974 189 GLY A O 1
ATOM 1492 N N . GLU A 1 190 ? 26.37092 -15.63358 25.62194 1.000 10.56720 190 GLU A N 1
ATOM 1493 C CA . GLU A 1 190 ? 26.53447 -14.31920 26.23230 1.000 9.65394 190 GLU A CA 1
ATOM 1494 C C . GLU A 1 190 ? 26.00161 -13.23042 25.31033 1.000 10.73195 190 GLU A C 1
ATOM 1495 O O . GLU A 1 190 ? 26.29888 -13.22758 24.11154 1.000 12.33471 190 GLU A O 1
ATOM 1501 N N . ILE A 1 191 ? 25.21049 -12.30892 25.85895 1.000 8.34236 191 ILE A N 1
ATOM 1502 C CA . ILE A 1 191 ? 24.85508 -11.11782 25.08909 1.000 10.59262 191 ILE A CA 1
ATOM 1503 C C . ILE A 1 191 ? 26.05439 -10.18288 25.16778 1.000 8.67666 191 ILE A C 1
ATOM 1504 O O . ILE A 1 191 ? 26.46966 -9.80740 26.27011 1.000 10.94100 191 ILE A O 1
ATOM 1509 N N . PRO A 1 192 ? 26.65167 -9.79883 24.04378 1.000 7.69408 192 PRO A N 1
ATOM 1510 C CA . PRO A 1 192 ? 27.89958 -9.03637 24.09772 1.000 8.95980 192 PRO A CA 1
ATOM 1511 C C . PRO A 1 192 ? 27.66866 -7.61390 24.58473 1.000 9.50118 192 PRO A C 1
ATOM 1512 O O . PRO A 1 192 ? 26.55856 -7.07603 24.52599 1.000 10.54924 192 PRO A O 1
ATOM 1516 N N . THR A 1 193 ? 28.75303 -6.99966 25.04948 1.000 10.26772 193 THR A N 1
ATOM 1517 C CA . THR A 1 193 ? 28.76294 -5.57622 25.36213 1.000 9.52580 193 THR A CA 1
ATOM 1518 C C . THR A 1 193 ? 29.03993 -4.75727 24.10623 1.000 9.49838 193 THR A C 1
ATOM 1519 O O . THR A 1 193 ? 29.45534 -5.27699 23.06941 1.000 11.75261 193 THR A O 1
ATOM 1523 N N . LEU A 1 194 ? 28.79483 -3.44776 24.20746 1.000 10.07935 194 LEU A N 1
ATOM 1524 C CA . LEU A 1 194 ? 29.17363 -2.56553 23.11154 1.000 9.57348 194 LEU A CA 1
ATOM 1525 C C . LEU A 1 194 ? 30.65943 -2.69750 22.79955 1.000 9.64193 194 LEU A C 1
ATOM 1526 O O . LEU A 1 194 ? 31.04990 -2.73897 21.62514 1.000 11.12392 194 LEU A O 1
ATOM 1531 N N . THR A 1 195 ? 31.49234 -2.81116 23.84226 1.000 12.04838 195 THR A N 1
ATOM 1532 C CA . THR A 1 195 ? 32.92847 -3.01971 23.65152 1.000 14.34567 195 THR A CA 1
ATOM 1533 C C . THR A 1 195 ? 33.20211 -4.26153 22.81196 1.000 12.32622 195 THR A C 1
ATOM 1534 O O . THR A 1 195 ? 34.01241 -4.23122 21.87780 1.000 13.29066 195 THR A O 1
ATOM 1538 N N . GLU A 1 196 ? 32.51921 -5.36280 23.12364 1.000 12.68194 196 GLU A N 1
ATOM 1539 C CA . GLU A 1 196 ? 32.76101 -6.61217 22.40774 1.000 12.51533 196 GLU A CA 1
ATOM 1540 C C . GLU A 1 196 ? 32.28458 -6.54066 20.96163 1.000 11.32600 196 GLU A C 1
ATOM 1541 O O . GLU A 1 196 ? 32.83204 -7.23563 20.09277 1.000 16.49799 196 GLU A O 1
ATOM 1547 N N . LEU A 1 197 ? 31.29857 -5.69680 20.67299 1.000 11.56519 197 LEU A N 1
ATOM 1548 C CA . LEU A 1 197 ? 30.85421 -5.50785 19.29789 1.000 11.49191 197 LEU A CA 1
ATOM 1549 C C . LEU A 1 197 ? 31.68166 -4.48011 18.54249 1.000 13.28069 197 LEU A C 1
ATOM 1550 O O . LEU A 1 197 ? 31.49972 -4.33029 17.32890 1.000 15.48842 197 LEU A O 1
ATOM 1555 N N . GLY A 1 198 ? 32.56739 -3.76137 19.22686 1.000 11.26141 198 GLY A N 1
ATOM 1556 C CA . GLY A 1 198 ? 33.34994 -2.72961 18.58139 1.000 11.27126 198 GLY A CA 1
ATOM 1557 C C . GLY A 1 198 ? 32.64638 -1.40697 18.41062 1.000 14.13738 198 GLY A C 1
ATOM 1558 O O . GLY A 1 198 ? 33.04816 -0.61202 17.55886 1.000 14.20305 198 GLY A O 1
ATOM 1559 N N . ILE A 1 199 ? 31.61585 -1.13914 19.20672 1.000 9.71315 199 ILE A N 1
ATOM 1560 C CA . ILE A 1 199 ? 30.82039 0.07735 19.09419 1.000 9.77698 199 ILE A CA 1
ATOM 1561 C C . ILE A 1 199 ? 31.21291 1.03261 20.20921 1.000 12.21131 199 ILE A C 1
ATOM 1562 O O . ILE A 1 199 ? 31.26973 0.64205 21.38307 1.000 14.51189 199 ILE A O 1
ATOM 1567 N N . THR A 1 200 ? 31.45907 2.28619 19.85366 1.000 13.47563 200 THR A N 1
ATOM 1568 C CA . THR A 1 200 ? 31.77410 3.29598 20.86520 1.000 14.93001 200 THR A CA 1
ATOM 1569 C C . THR A 1 200 ? 30.54429 3.60410 21.71087 1.000 15.52288 200 THR A C 1
ATOM 1570 O O . THR A 1 200 ? 29.50863 3.99629 21.15065 1.000 14.46478 200 THR A O 1
ATOM 1574 N N . PRO A 1 201 ? 30.59914 3.44946 23.03496 1.000 12.80753 201 PRO A N 1
ATOM 1575 C CA . PRO A 1 201 ? 29.46788 3.86602 23.87399 1.000 13.35037 201 PRO A CA 1
ATOM 1576 C C . PRO A 1 201 ? 29.29846 5.37477 23.86659 1.000 17.81079 201 PRO A C 1
ATOM 1577 O O . PRO A 1 201 ? 30.27377 6.12874 23.87559 1.000 20.99854 201 PRO A O 1
ATOM 1581 N N . ALA A 1 202 ? 28.03715 5.81387 23.86602 1.000 12.93659 202 ALA A N 1
ATOM 1582 C CA . ALA A 1 202 ? 27.72703 7.23319 23.88644 1.000 12.99023 202 ALA A CA 1
ATOM 1583 C C . ALA A 1 202 ? 27.34288 7.64734 25.29136 1.000 13.39605 202 ALA A C 1
ATOM 1584 O O . ALA A 1 202 ? 26.40168 7.06615 25.85677 1.000 15.34486 202 ALA A O 1
ATOM 1586 N N . PRO A 1 203 ? 27.99246 8.64538 25.88294 1.000 14.81055 203 PRO A N 1
ATOM 1587 C CA . PRO A 1 203 ? 27.56117 9.10992 27.20402 1.000 16.75797 203 PRO A CA 1
ATOM 1588 C C . PRO A 1 203 ? 26.14845 9.66522 27.13313 1.000 12.85099 203 PRO A C 1
ATOM 1589 O O . PRO A 1 203 ? 25.72911 10.20878 26.11009 1.000 15.89016 203 PRO A O 1
ATOM 1593 N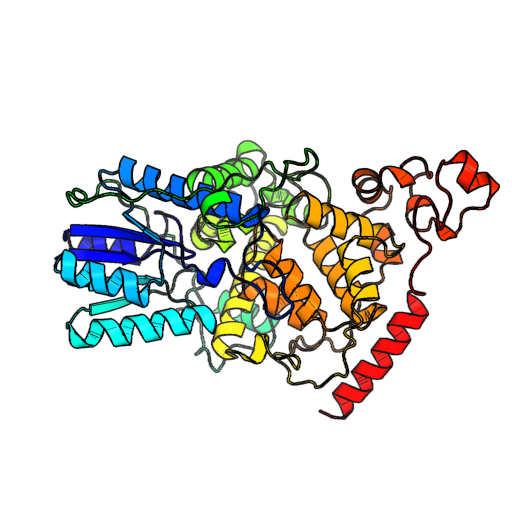 N . PHE A 1 204 ? 25.40212 9.48858 28.22141 1.000 15.52360 204 PHE A N 1
ATOM 1594 C CA . PHE A 1 204 ? 24.03917 9.99972 28.25366 1.000 15.74767 204 PHE A CA 1
ATOM 1595 C C . PHE A 1 204 ? 24.05700 11.51726 28.36090 1.000 16.12199 204 PHE A C 1
ATOM 1596 O O . PHE A 1 204 ? 24.78515 12.08874 29.17993 1.000 16.92183 204 PHE A O 1
ATOM 1604 N N . ASP A 1 205 ? 23.27388 12.16377 27.50885 1.000 12.08492 205 ASP A N 1
ATOM 1605 C CA . ASP A 1 205 ? 23.02899 13.59434 27.57907 1.000 11.56975 205 ASP A CA 1
ATOM 1606 C C . ASP A 1 205 ? 21.64687 13.77966 28.18797 1.000 12.06740 205 ASP A C 1
ATOM 1607 O O . ASP A 1 205 ? 20.65588 13.29152 27.63442 1.000 12.35424 205 ASP A O 1
ATOM 1612 N N . GLU A 1 206 ? 21.58694 14.46669 29.33174 1.000 11.80274 206 GLU A N 1
ATOM 1613 C CA . GLU A 1 206 ? 20.32375 14.60608 30.04716 1.000 12.07665 206 GLU A CA 1
ATOM 1614 C C . GLU A 1 206 ? 19.26019 15.33210 29.23719 1.000 14.39504 206 GLU A C 1
ATOM 1615 O O . GLU A 1 206 ? 18.08480 15.30940 29.62417 1.000 17.31059 206 GLU A O 1
ATOM 1621 N N . ARG A 1 207 ? 19.63088 15.98716 28.14473 1.000 11.67247 207 ARG A N 1
ATOM 1622 C CA . ARG A 1 207 ? 18.63238 16.64287 27.31651 1.000 11.25847 207 ARG A CA 1
ATOM 1623 C C . ARG A 1 207 ? 17.92776 15.68248 26.37029 1.000 12.17261 207 ARG A C 1
ATOM 1624 O O . ARG A 1 207 ? 17.01811 16.11426 25.64849 1.000 13.74767 207 ARG A O 1
ATOM 1632 N N . SER A 1 208 ? 18.33687 14.41553 26.33748 1.000 11.60911 208 SER A N 1
ATOM 1633 C CA . SER A 1 208 ? 17.64349 13.41239 25.53437 1.000 10.29595 208 SER A CA 1
ATOM 1634 C C . SER A 1 208 ? 16.14417 13.45498 25.82585 1.000 10.76504 208 SER A C 1
ATOM 1635 O O . SER A 1 208 ? 15.73835 13.53289 26.98598 1.000 13.02819 208 SER A O 1
ATOM 1638 N N . VAL A 1 209 ? 15.31993 13.41935 24.76730 1.000 11.04631 209 VAL A N 1
ATOM 1639 C CA . VAL A 1 209 ? 13.87562 13.55021 24.98488 1.000 11.39841 209 VAL A CA 1
ATOM 1640 C C . VAL A 1 209 ? 13.35411 12.43590 25.87739 1.000 12.07436 209 VAL A C 1
ATOM 1641 O O . VAL A 1 209 ? 12.40113 12.64345 26.63587 1.000 15.03014 209 VAL A O 1
ATOM 1645 N N . LEU A 1 210 ? 13.94556 11.24262 25.79046 1.000 11.63994 210 LEU A N 1
ATOM 1646 C CA . LEU A 1 210 ? 13.70322 10.15039 26.72301 1.000 12.92147 210 LEU A CA 1
ATOM 1647 C C . LEU A 1 210 ? 15.03117 9.52173 27.09740 1.000 12.21218 210 LEU A C 1
ATOM 1648 O O . LEU A 1 210 ? 15.97990 9.52041 26.30618 1.000 13.26174 210 LEU A O 1
ATOM 1653 N N . ASP A 1 211 ? 15.08563 8.94087 28.29600 1.000 13.91758 211 ASP A N 1
ATOM 1654 C CA . ASP A 1 211 ? 16.15209 7.99769 28.61313 1.000 11.30143 211 ASP A CA 1
ATOM 1655 C C . ASP A 1 211 ? 15.69075 6.66443 28.03694 1.000 15.97817 211 ASP A C 1
ATOM 1656 O O . ASP A 1 211 ? 15.13106 5.80828 28.72966 1.000 16.33553 211 ASP A O 1
ATOM 1661 N N . PHE A 1 212 ? 15.88118 6.52751 26.72265 1.000 11.52878 212 PHE A N 1
ATOM 1662 C CA . PHE A 1 212 ? 15.33728 5.38989 25.98666 1.000 12.11164 212 PHE A CA 1
ATOM 1663 C C . PHE A 1 212 ? 15.86629 4.08972 26.55875 1.000 10.94867 212 PHE A C 1
ATOM 1664 O O . PHE A 1 212 ? 17.06559 3.95574 26.82732 1.000 11.87173 212 PHE A O 1
ATOM 1672 N N . ALA A 1 213 ? 14.96713 3.12849 26.75595 1.000 7.22003 213 ALA A N 1
ATOM 1673 C CA . ALA A 1 213 ? 15.35698 1.80865 27.22791 1.000 6.97861 213 ALA A CA 1
ATOM 1674 C C . ALA A 1 213 ? 14.83161 0.76628 26.25538 1.000 6.16158 213 ALA A C 1
ATOM 1675 O O . ALA A 1 213 ? 13.62419 0.70567 25.99814 1.000 8.98273 213 ALA A O 1
ATOM 1677 N N . GLY A 1 214 ? 15.72937 -0.06906 25.73829 1.000 6.03458 214 GLY A N 1
ATOM 1678 C CA . GLY A 1 214 ? 15.31439 -1.07632 24.78009 1.000 6.23149 214 GLY A CA 1
ATOM 1679 C C . GLY A 1 214 ? 14.44551 -2.14795 25.40913 1.000 8.23546 214 GLY A C 1
ATOM 1680 O O . GLY A 1 214 ? 14.46216 -2.37081 26.61922 1.000 9.06821 214 GLY A O 1
ATOM 1681 N N . GLY A 1 215 ? 13.65710 -2.80511 24.56115 1.000 6.16600 215 GLY A N 1
ATOM 1682 C CA . GLY A 1 215 ? 12.86611 -3.94151 25.00064 1.000 6.35077 215 GLY A CA 1
ATOM 1683 C C . GLY A 1 215 ? 11.36939 -3.78804 24.85317 1.000 8.93499 215 GLY A C 1
ATOM 1684 O O . GLY A 1 215 ? 10.82090 -2.68194 24.98098 1.000 8.27265 215 GLY A O 1
ATOM 1685 N N . GLU A 1 216 ? 10.71123 -4.91952 24.57859 1.000 7.84041 216 GLU A N 1
ATOM 1686 C CA . GLU A 1 216 ? 9.25404 -4.97597 24.55082 1.000 9.89220 216 GLU A CA 1
ATOM 1687 C C . GLU A 1 216 ? 8.65777 -4.45322 25.85113 1.000 10.21626 216 GLU A C 1
ATOM 1688 O O . GLU A 1 216 ? 7.67105 -3.71397 25.83912 1.000 10.53733 216 GLU A O 1
ATOM 1694 N N . THR A 1 217 ? 9.24062 -4.83533 26.98940 1.000 9.09317 217 THR A N 1
ATOM 1695 C CA . THR A 1 217 ? 8.69464 -4.39669 28.27172 1.000 8.87566 217 THR A CA 1
ATOM 1696 C C . THR A 1 217 ? 8.66417 -2.87496 28.35537 1.000 10.79165 217 THR A C 1
ATOM 1697 O O . THR A 1 217 ? 7.63427 -2.27503 28.70415 1.000 12.01005 217 THR A O 1
ATOM 1701 N N . ALA A 1 218 ? 9.78068 -2.23188 28.00192 1.000 8.89166 218 ALA A N 1
ATOM 1702 C CA . ALA A 1 218 ? 9.85110 -0.77679 28.07710 1.000 9.36585 218 ALA A CA 1
ATOM 1703 C C . ALA A 1 218 ? 8.97021 -0.11551 27.02449 1.000 10.13515 218 ALA A C 1
ATOM 1704 O O . ALA A 1 218 ? 8.40406 0.95786 27.26881 1.000 10.46554 218 ALA A O 1
ATOM 1706 N N . GLY A 1 219 ? 8.85735 -0.72376 25.84207 1.000 8.84216 219 GLY A N 1
ATOM 1707 C CA . GLY A 1 219 ? 8.02155 -0.13461 24.80393 1.000 8.37153 219 GLY A CA 1
ATOM 1708 C C . GLY A 1 219 ? 6.54649 -0.18530 25.15728 1.000 9.81817 219 GLY A C 1
ATOM 1709 O O . GLY A 1 219 ? 5.81908 0.78814 24.95380 1.000 9.55830 219 GLY A O 1
ATOM 1710 N N . LEU A 1 220 ? 6.08905 -1.31889 25.68259 1.000 9.63793 220 LEU A N 1
ATOM 1711 C CA . LEU A 1 220 ? 4.71275 -1.40464 26.15783 1.000 10.18560 220 LEU A CA 1
ATOM 1712 C C . LEU A 1 220 ? 4.45442 -0.38156 27.24914 1.000 13.70979 220 LEU A C 1
ATOM 1713 O O . LEU A 1 220 ? 3.37939 0.24044 27.29710 1.000 13.61103 220 LEU A O 1
ATOM 1718 N N . SER A 1 221 ? 5.43232 -0.18909 28.13692 1.000 11.09075 221 SER A N 1
ATOM 1719 C CA . SER A 1 221 ? 5.27231 0.78041 29.21429 1.000 12.42953 221 SER A CA 1
ATOM 1720 C C . SER A 1 221 ? 5.23141 2.20472 28.67618 1.000 12.75196 221 SER A C 1
ATOM 1721 O O . SER A 1 221 ? 4.51509 3.05889 29.21271 1.000 14.28254 221 SER A O 1
ATOM 1724 N N . ARG A 1 222 ? 6.01240 2.49477 27.63265 1.000 10.41081 222 ARG A N 1
ATOM 1725 C CA . ARG A 1 222 ? 5.97382 3.83380 27.05729 1.000 10.34370 222 ARG A CA 1
ATOM 1726 C C . ARG A 1 222 ? 4.60485 4.13013 26.45000 1.000 12.70338 222 ARG A C 1
ATOM 1727 O O . ARG A 1 222 ? 4.08685 5.24296 26.58786 1.000 12.32645 222 ARG A O 1
ATOM 1735 N N . LEU A 1 223 ? 3.98573 3.14487 25.79258 1.000 10.54901 223 LEU A N 1
ATOM 1736 C CA . LEU A 1 223 ? 2.63566 3.39077 25.29172 1.000 11.61388 223 LEU A CA 1
ATOM 1737 C C . LEU A 1 223 ? 1.67806 3.60312 26.45199 1.000 12.62397 223 LEU A C 1
ATOM 1738 O O . LEU A 1 223 ? 0.80787 4.48274 26.39385 1.000 14.87384 223 LEU A O 1
ATOM 1743 N N . ASN A 1 224 ? 1.82646 2.80880 27.51500 1.000 12.99971 224 ASN A N 1
ATOM 1744 C CA . ASN A 1 224 ? 0.98900 3.00893 28.69778 1.000 14.03247 224 ASN A CA 1
ATOM 1745 C C . ASN A 1 224 ? 1.15432 4.42224 29.25524 1.000 17.52518 224 ASN A C 1
ATOM 1746 O O . ASN A 1 224 ? 0.16932 5.06034 29.64329 1.000 18.09738 224 ASN A O 1
ATOM 1751 N N . ASP A 1 225 ? 2.38613 4.94877 29.26696 1.000 15.55867 225 ASP A N 1
ATOM 1752 C CA . ASP A 1 225 ? 2.59476 6.32517 29.71893 1.000 15.39779 225 ASP A CA 1
ATOM 1753 C C . ASP A 1 225 ? 1.89721 7.31838 28.79609 1.000 17.03098 225 ASP A C 1
ATOM 1754 O O . ASP A 1 225 ? 1.16958 8.21025 29.25194 1.000 16.79464 225 ASP A O 1
ATOM 1759 N N . TYR A 1 226 ? 2.13632 7.19823 27.48859 1.000 14.41368 226 TYR A N 1
ATOM 1760 C CA . TYR A 1 226 ? 1.74620 8.24252 26.54442 1.000 12.98058 226 TYR A CA 1
ATOM 1761 C C . TYR A 1 226 ? 0.23843 8.23313 26.27749 1.000 18.83204 226 TYR A C 1
ATOM 1762 O O . TYR A 1 226 ? -0.38694 9.30054 26.20764 1.000 17.40853 226 TYR A O 1
ATOM 1771 N N . PHE A 1 227 ? -0.36349 7.04848 26.13707 1.000 17.03302 227 PHE A N 1
ATOM 1772 C CA . PHE A 1 227 ? -1.80624 6.94933 25.92105 1.000 19.44519 227 PHE A CA 1
ATOM 1773 C C . PHE A 1 227 ? -2.57210 7.11574 27.22768 1.000 20.38110 227 PHE A C 1
ATOM 1774 O O . PHE A 1 227 ? -3.44701 7.98171 27.34753 1.000 21.13537 227 PHE A O 1
ATOM 1782 N N . TRP A 1 228 ? -2.27926 6.26322 28.20974 1.000 19.49725 228 TRP A N 1
ATOM 1783 C CA . TRP A 1 228 ? -3.20029 6.01622 29.31285 1.000 18.49724 228 TRP A CA 1
ATOM 1784 C C . TRP A 1 228 ? -2.88347 6.83683 30.55649 1.000 23.43600 228 TRP A C 1
ATOM 1785 O O . TRP A 1 228 ? -3.74838 7.56953 31.04375 1.000 25.57438 228 TRP A O 1
ATOM 1796 N N . ARG A 1 229 ? -1.65388 6.75917 31.07102 1.000 18.00874 229 ARG A N 1
ATOM 1797 C CA . ARG A 1 229 ? -1.35738 7.45498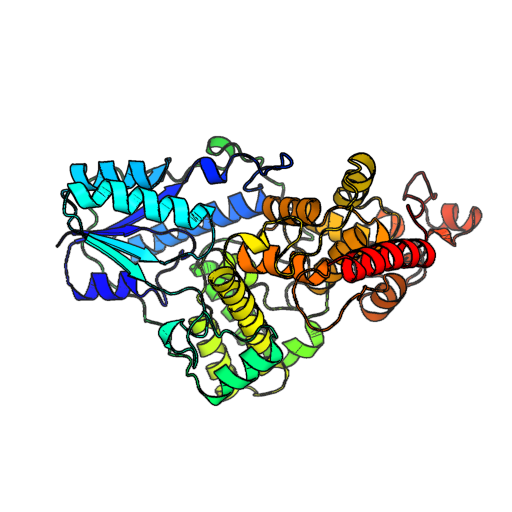 32.31896 1.000 20.73111 229 ARG A CA 1
ATOM 1798 C C . ARG A 1 229 ? -1.36664 8.96835 32.13053 1.000 20.55706 229 ARG A C 1
ATOM 1799 O O . ARG A 1 229 ? -1.87235 9.70474 32.98855 1.000 23.58973 229 ARG A O 1
ATOM 1807 N N . ARG A 1 230 ? -0.85164 9.45248 30.99839 1.000 18.59702 230 ARG A N 1
ATOM 1808 C CA . ARG A 1 230 ? -0.72015 10.88123 30.75232 1.000 17.25523 230 ARG A CA 1
ATOM 1809 C C . ARG A 1 230 ? -1.75203 11.43893 29.78049 1.000 21.70072 230 ARG A C 1
ATOM 1810 O O . ARG A 1 230 ? -1.84453 12.66542 29.64508 1.000 21.73740 230 ARG A O 1
ATOM 1818 N N . ASP A 1 231 ? -2.51796 10.57986 29.10276 1.000 22.30742 231 ASP A N 1
ATOM 1819 C CA . ASP A 1 231 ? -3.64723 11.00333 28.26918 1.000 21.36772 231 ASP A CA 1
ATOM 1820 C C . ASP A 1 231 ? -3.21673 11.96808 27.16276 1.000 19.53031 231 ASP A C 1
ATOM 1821 O O . ASP A 1 231 ? -3.90425 12.94345 26.85769 1.000 22.13204 231 ASP A O 1
ATOM 1826 N N . CYS A 1 232 ? -2.07586 11.68960 26.52922 1.000 18.84801 232 CYS A N 1
ATOM 1827 C CA . CYS A 1 232 ? -1.54964 12.60390 25.52803 1.000 18.41766 232 CYS A CA 1
ATOM 1828 C C . CYS A 1 232 ? -2.12131 12.39473 24.13679 1.000 16.96101 232 CYS A C 1
ATOM 1829 O O . CYS A 1 232 ? -2.09622 13.33399 23.33634 1.000 20.13760 232 CYS A O 1
ATOM 1832 N N . LEU A 1 233 ? -2.58804 11.18253 23.81206 1.000 19.08455 233 LEU A N 1
ATOM 1833 C CA . LEU A 1 233 ? -2.90895 10.87794 22.42122 1.000 18.79334 233 LEU A CA 1
ATOM 1834 C C . LEU A 1 233 ? -3.95023 11.84261 21.86589 1.000 20.07844 233 LEU A C 1
ATOM 1835 O O . LEU A 1 233 ? -3.88063 12.21809 20.68636 1.000 18.74009 233 LEU A O 1
ATOM 1840 N N . LYS A 1 234 ? -4.88801 12.28547 22.71233 1.000 23.70227 234 LYS A N 1
ATOM 1841 C CA . LYS A 1 234 ? -5.95184 13.19275 22.28389 1.000 26.82748 234 LYS A CA 1
ATOM 1842 C C . LYS A 1 234 ? -5.42090 14.50576 21.72039 1.000 26.64396 234 LYS A C 1
ATOM 1843 O O . LYS A 1 234 ? -6.16234 15.20974 21.02272 1.000 23.25080 234 LYS A O 1
ATOM 1849 N N . ASN A 1 235 ? -4.16427 14.85689 22.01120 1.000 21.42320 235 ASN A N 1
ATOM 1850 C CA . ASN A 1 235 ? -3.55422 16.09473 21.54013 1.000 24.46345 235 ASN A CA 1
ATOM 1851 C C . ASN A 1 235 ? -2.47122 15.87153 20.49363 1.000 18.91341 235 ASN A C 1
ATOM 1852 O O . ASN A 1 235 ? -1.82588 16.84364 20.07614 1.000 20.38203 235 ASN A O 1
ATOM 1857 N N . TYR A 1 236 ? -2.26162 14.62470 20.05892 1.000 17.52624 236 TYR A N 1
ATOM 1858 C CA . TYR A 1 236 ? -1.08905 14.28920 19.25238 1.000 19.33731 236 TYR A CA 1
ATOM 1859 C C . TYR A 1 236 ? -0.97441 15.17075 18.00991 1.000 21.29449 236 TYR A C 1
ATOM 1860 O O . TYR A 1 236 ? 0.12135 15.62750 17.66730 1.000 18.82482 236 TYR A O 1
ATOM 1869 N N . LYS A 1 237 ? -2.08494 15.41808 17.30839 1.000 19.65290 237 LYS A N 1
ATOM 1870 C CA . LYS A 1 237 ? -1.95249 16.18120 16.07336 1.000 18.11490 237 LYS A CA 1
ATOM 1871 C C . LYS A 1 237 ? -1.50018 17.61198 16.34501 1.000 18.72222 237 LYS A C 1
ATOM 1872 O O . LYS A 1 237 ? -0.81882 18.21098 15.50544 1.000 20.52188 237 LYS A O 1
ATOM 1878 N N . GLN A 1 238 ? -1.85065 18.16396 17.51042 1.000 22.15522 238 GLN A N 1
ATOM 1879 C CA . GLN A 1 238 ? -1.49090 19.54035 17.83459 1.000 24.92643 238 GLN A CA 1
ATOM 1880 C C . GLN A 1 238 ? -0.05394 19.66587 18.31413 1.000 18.10702 238 GLN A C 1
ATOM 1881 O O . GLN A 1 238 ? 0.54540 20.73626 18.16523 1.000 18.51237 238 GLN A O 1
ATOM 1887 N N . THR A 1 239 ? 0.50804 18.59714 18.88493 1.000 17.75371 239 THR A N 1
ATOM 1888 C CA . THR A 1 239 ? 1.82267 18.66673 19.51174 1.000 14.78523 239 THR A CA 1
ATOM 1889 C C . THR A 1 239 ? 2.94227 18.05792 18.68028 1.000 14.51362 239 THR A C 1
ATOM 1890 O O . THR A 1 239 ? 4.10799 18.31369 18.99379 1.000 14.79922 239 THR A O 1
ATOM 1894 N N . ARG A 1 240 ? 2.63005 17.29931 17.62137 1.000 15.37682 240 ARG A N 1
ATOM 1895 C CA . ARG A 1 240 ? 3.61269 16.42141 16.97901 1.000 13.73642 240 ARG A CA 1
ATOM 1896 C C . ARG A 1 240 ? 4.70898 17.15862 16.21870 1.000 16.36615 240 ARG A C 1
ATOM 1897 O O . ARG A 1 240 ? 5.69121 16.52138 15.81877 1.000 14.36942 240 ARG A O 1
ATOM 1905 N N . ASN A 1 241 ? 4.58180 18.46403 16.00173 1.000 14.00296 241 ASN A N 1
ATOM 1906 C CA . ASN A 1 241 ? 5.67732 19.23173 15.42728 1.000 11.75989 241 ASN A CA 1
ATOM 1907 C C . ASN A 1 241 ? 6.54421 19.88526 16.49346 1.000 13.71392 241 ASN A C 1
ATOM 1908 O O . ASN A 1 241 ? 7.39968 20.71210 16.16225 1.000 16.04107 241 ASN A O 1
ATOM 1913 N N . GLY A 1 242 ? 6.35499 19.52291 17.75467 1.000 13.87901 242 GLY A N 1
ATOM 1914 C CA . GLY A 1 242 ? 7.24516 19.99794 18.79424 1.000 15.06518 242 GLY A CA 1
ATOM 1915 C C . GLY A 1 242 ? 8.63533 19.39473 18.68078 1.000 14.35160 242 GLY A C 1
ATOM 1916 O O . GLY A 1 242 ? 8.89400 18.44062 17.94154 1.000 13.15797 242 GLY A O 1
ATOM 1917 N N . MET A 1 243 ? 9.56421 19.98351 19.43900 1.000 12.03690 243 MET A N 1
ATOM 1918 C CA . MET A 1 243 ? 10.93890 19.50743 19.45035 1.000 9.54509 243 MET A CA 1
ATOM 1919 C C . MET A 1 243 ? 11.53010 19.43033 20.85289 1.000 9.93871 243 MET A C 1
ATOM 1920 O O . MET A 1 243 ? 12.65123 18.92897 21.00226 1.000 12.80775 243 MET A O 1
ATOM 1925 N N . LEU A 1 244 ? 10.80348 19.86564 21.88270 1.000 13.62419 244 LEU A N 1
ATOM 1926 C CA . LEU A 1 244 ? 11.24852 19.77172 23.26749 1.000 13.72198 244 LEU A CA 1
ATOM 1927 C C . LEU A 1 244 ? 10.28525 18.91116 24.06459 1.000 11.39017 244 LEU A C 1
ATOM 1928 O O . LEU A 1 244 ? 9.06859 18.98747 23.87185 1.000 15.68242 244 LEU A O 1
ATOM 1933 N N . GLY A 1 245 ? 10.83648 18.11045 24.97232 1.000 15.58432 245 GLY A N 1
ATOM 1934 C CA . GLY A 1 245 ? 10.02981 17.34121 25.89497 1.000 18.94992 245 GLY A CA 1
ATOM 1935 C C . GLY A 1 245 ? 9.74212 15.94708 25.37202 1.000 17.92070 245 GLY A C 1
ATOM 1936 O O . GLY A 1 245 ? 9.84292 15.66211 24.18366 1.000 16.72223 245 GLY A O 1
ATOM 1937 N N . SER A 1 246 ? 9.38867 15.05503 26.29435 1.000 13.26788 246 SER A N 1
ATOM 1938 C CA . SER A 1 246 ? 9.16649 13.67824 25.87318 1.000 12.66806 246 SER A CA 1
ATOM 1939 C C . SER A 1 246 ? 7.82913 13.49111 25.17098 1.000 13.54113 246 SER A C 1
ATOM 1940 O O . SER A 1 246 ? 7.70146 12.59551 24.32841 1.000 13.94686 246 SER A O 1
ATOM 1943 N N . ASP A 1 247 ? 6.82213 14.29681 25.49168 1.000 13.38705 247 ASP A N 1
ATOM 1944 C CA . ASP A 1 247 ? 5.46626 13.90404 25.13140 1.000 13.42119 247 ASP A CA 1
ATOM 1945 C C . ASP A 1 247 ? 4.85576 14.73515 24.00458 1.000 11.13856 247 ASP A C 1
ATOM 1946 O O . ASP A 1 247 ? 3.63554 14.69656 23.81639 1.000 14.30841 247 ASP A O 1
ATOM 1951 N N . TYR A 1 248 ? 5.66761 15.44494 23.21088 1.000 11.68825 248 TYR A N 1
ATOM 1952 C CA . TYR A 1 248 ? 5.09522 16.06021 22.01822 1.000 12.23299 248 TYR A CA 1
ATOM 1953 C C . TYR A 1 248 ? 4.70275 15.01873 20.98118 1.000 12.55153 248 TYR A C 1
ATOM 1954 O O . TYR A 1 248 ? 3.91792 15.32426 20.07334 1.000 13.17059 248 TYR A O 1
ATOM 1963 N N . SER A 1 249 ? 5.22388 13.80072 21.10077 1.000 11.91061 249 SER A N 1
ATOM 1964 C CA . SER A 1 249 ? 4.88363 12.71501 20.19046 1.000 12.89928 249 SER A CA 1
ATOM 1965 C C . SER A 1 249 ? 5.07020 11.40938 20.94675 1.000 10.08420 249 SER A C 1
ATOM 1966 O O . SER A 1 249 ? 5.48858 11.39880 22.10535 1.000 11.11497 249 SER A O 1
ATOM 1969 N N . SER A 1 250 ? 4.75892 10.29118 20.28358 1.000 11.27376 250 SER A N 1
ATOM 1970 C CA . SER A 1 250 ? 4.73371 9.01875 20.99555 1.000 10.01431 250 SER A CA 1
ATOM 1971 C C . SER A 1 250 ? 6.12231 8.56781 21.42368 1.000 11.52545 250 SER A C 1
ATOM 1972 O O . SER A 1 250 ? 6.25622 7.89592 22.45592 1.000 11.48550 250 SER A O 1
ATOM 1975 N N . LYS A 1 251 ? 7.14441 8.88798 20.63087 1.000 9.26995 251 LYS A N 1
ATOM 1976 C CA . LYS A 1 251 ? 8.49205 8.33510 20.78378 1.000 10.64088 251 LYS A CA 1
ATOM 1977 C C . LYS A 1 251 ? 8.49421 6.81359 20.68215 1.000 9.04101 251 LYS A C 1
ATOM 1978 O O . LYS A 1 251 ? 9.41320 6.15323 21.19868 1.000 9.68690 251 LYS A O 1
ATOM 1984 N N . PHE A 1 252 ? 7.50387 6.23804 19.98500 1.000 8.18456 252 PHE A N 1
ATOM 1985 C CA . PHE A 1 252 ? 7.48378 4.79035 19.80204 1.000 7.88907 252 PHE A CA 1
ATOM 1986 C C . PHE A 1 252 ? 8.53303 4.31218 18.80909 1.000 8.37708 252 PHE A C 1
ATOM 1987 O O . PHE A 1 252 ? 8.79976 3.10981 18.75521 1.000 8.11430 252 PHE A O 1
ATOM 1995 N N . SER A 1 253 ? 9.14591 5.21638 18.04302 1.000 8.69474 253 SER A N 1
ATOM 1996 C CA . SER A 1 253 ? 9.90585 4.78462 16.87371 1.000 9.08400 253 SER A CA 1
ATOM 1997 C C . SER A 1 253 ? 11.04044 3.79288 17.15200 1.000 6.38379 253 SER A C 1
ATOM 1998 O O . SER A 1 253 ? 11.18434 2.85489 16.35001 1.000 6.73363 253 SER A O 1
ATOM 2001 N N . PRO A 1 254 ? 11.87489 3.91084 18.19375 1.000 6.96835 254 PRO A N 1
ATOM 2002 C CA . PRO A 1 254 ? 12.95869 2.91683 18.30184 1.000 7.01345 254 PRO A CA 1
ATOM 2003 C C . PRO A 1 254 ? 12.43299 1.53038 18.61156 1.000 7.30976 254 PRO A C 1
ATOM 2004 O O . PRO A 1 254 ? 13.05020 0.53549 18.19738 1.000 6.69770 254 PRO A O 1
ATOM 2008 N N . TRP A 1 255 ? 11.29070 1.43870 19.29993 1.000 6.32125 255 TRP A N 1
ATOM 2009 C CA . TRP A 1 255 ? 10.69217 0.13902 19.57217 1.000 6.12016 255 TRP A CA 1
ATOM 2010 C C . TRP A 1 255 ? 9.98215 -0.42364 18.34782 1.000 7.65830 255 TRP A C 1
ATOM 2011 O O . TRP A 1 255 ? 9.96598 -1.64418 18.15200 1.000 7.99459 255 TRP A O 1
ATOM 2022 N N . LEU A 1 256 ? 9.39234 0.42925 17.50791 1.000 7.62973 256 LEU A N 1
ATOM 2023 C CA . LEU A 1 256 ? 8.83024 -0.09133 16.26732 1.000 7.46112 256 LEU A CA 1
ATOM 2024 C C . LEU A 1 256 ? 9.92409 -0.55765 15.31716 1.000 7.80786 256 LEU A C 1
ATOM 2025 O O . LEU A 1 256 ? 9.75638 -1.55954 14.60872 1.000 8.92603 256 LEU A O 1
ATOM 2030 N N . ALA A 1 257 ? 11.06933 0.13854 15.30509 1.000 6.60839 257 ALA A N 1
ATOM 2031 C CA . ALA A 1 257 ? 12.08380 -0.12771 14.28990 1.000 6.40767 257 ALA A CA 1
ATOM 2032 C C . ALA A 1 257 ? 12.75621 -1.48025 14.48763 1.000 6.65889 257 ALA A C 1
ATOM 2033 O O . ALA A 1 257 ? 13.11714 -2.13599 13.50172 1.000 8.82020 257 ALA A O 1
ATOM 2035 N N . ASN A 1 258 ? 12.93898 -1.92031 15.73159 1.000 7.18892 258 ASN A N 1
ATOM 2036 C CA . ASN A 1 258 ? 13.49740 -3.25035 15.94479 1.000 6.00868 258 ASN A CA 1
ATOM 2037 C C . ASN A 1 258 ? 12.44291 -4.25409 16.39514 1.000 8.10581 258 ASN A C 1
ATOM 2038 O O . ASN A 1 258 ? 12.78592 -5.35816 16.81897 1.000 7.60129 258 ASN A O 1
ATOM 2043 N N . GLY A 1 259 ? 11.16776 -3.89803 16.28480 1.000 7.31910 259 GLY A N 1
ATOM 2044 C CA . GLY A 1 259 ? 10.09541 -4.84680 16.50069 1.000 9.70685 259 GLY A CA 1
ATOM 2045 C C . GLY A 1 259 ? 9.73816 -5.14012 17.94163 1.000 7.25168 259 GLY A C 1
ATOM 2046 O O . GLY A 1 259 ? 8.93933 -6.05881 18.17978 1.000 9.80529 259 GLY A O 1
ATOM 2047 N N . CYS A 1 260 ? 10.27027 -4.38322 18.90689 1.000 6.81605 260 CYS A N 1
ATOM 2048 C CA . CYS A 1 260 ? 9.80500 -4.49928 20.29305 1.000 7.99339 260 CYS A CA 1
ATOM 2049 C C . CYS A 1 260 ? 8.31609 -4.19932 20.41609 1.000 9.17867 260 CYS A C 1
ATOM 2050 O O . CYS A 1 260 ? 7.64758 -4.73701 21.30805 1.000 9.46950 260 CYS A O 1
ATOM 2053 N N . LEU A 1 261 ? 7.79530 -3.30627 19.57527 1.000 8.55049 261 LEU A N 1
ATOM 2054 C CA . LEU A 1 261 ? 6.36547 -3.05734 19.46211 1.000 8.68919 261 LEU A CA 1
ATOM 2055 C C . LEU A 1 261 ? 5.88899 -3.42754 18.06819 1.000 9.11847 261 LEU A C 1
ATOM 2056 O O . LEU A 1 261 ? 6.58433 -3.18824 17.07768 1.000 12.28540 261 LEU A O 1
ATOM 2061 N N . SER A 1 262 ? 4.69101 -4.01128 17.99875 1.000 10.00567 262 SER A N 1
ATOM 2062 C CA . SER A 1 262 ? 4.01114 -4.23554 16.73135 1.000 11.31136 262 SER A CA 1
ATOM 2063 C C . SER A 1 262 ? 3.07246 -3.07326 16.43269 1.000 11.36510 262 SER A C 1
ATOM 2064 O O . SER A 1 262 ? 2.36885 -2.61374 17.32885 1.000 11.65882 262 SER A O 1
ATOM 2067 N N . PRO A 1 263 ? 3.02383 -2.58655 15.18839 1.000 11.46454 263 PRO A N 1
ATOM 2068 C CA . PRO A 1 263 ? 2.05381 -1.52918 14.87244 1.000 12.29093 263 PRO A CA 1
ATOM 2069 C C . PRO A 1 263 ? 0.61845 -1.99130 15.07501 1.000 14.58285 263 PRO A C 1
ATOM 2070 O O . PRO A 1 263 ? -0.25071 -1.17696 15.40994 1.000 14.48381 263 PRO A O 1
ATOM 2074 N N . ARG A 1 264 ? 0.35165 -3.28941 14.93070 1.000 16.00062 264 ARG A N 1
ATOM 2075 C CA . ARG A 1 264 ? -1.00969 -3.77146 15.13872 1.000 15.91732 264 ARG A CA 1
ATOM 2076 C C . ARG A 1 264 ? -1.39869 -3.75813 16.60874 1.000 15.22086 264 ARG A C 1
ATOM 2077 O O . ARG A 1 264 ? -2.58404 -3.61325 16.93200 1.000 17.10467 264 ARG A O 1
ATOM 2085 N N . TRP A 1 265 ? -0.42636 -3.92146 17.50832 1.000 14.68364 265 TRP A N 1
ATOM 2086 C CA . TRP A 1 265 ? -0.70229 -3.75752 18.92649 1.000 14.29601 265 TRP A CA 1
ATOM 2087 C C . TRP A 1 265 ? -0.98550 -2.29797 19.25187 1.000 14.98068 265 TRP A C 1
ATOM 2088 O O . TRP A 1 265 ? -1.94551 -1.99153 19.97084 1.000 15.50044 265 TRP A O 1
ATOM 2099 N N . ILE A 1 266 ? -0.15950 -1.38282 18.72386 1.000 13.61691 266 ILE A N 1
ATOM 2100 C CA . ILE A 1 266 ? -0.41300 0.04626 18.89938 1.000 13.77922 266 ILE A CA 1
ATOM 2101 C C . ILE A 1 266 ? -1.79604 0.40212 18.37734 1.000 17.42488 266 ILE A C 1
ATOM 2102 O O . ILE A 1 266 ? -2.54880 1.13795 19.02553 1.000 15.87463 266 ILE A O 1
ATOM 2107 N N . TYR A 1 267 ? -2.14148 -0.11470 17.19417 1.000 15.68222 267 TYR A N 1
ATOM 2108 C CA . TYR A 1 267 ? -3.42830 0.21644 16.58785 1.000 17.16454 267 TYR A CA 1
ATOM 2109 C C . TYR A 1 267 ? -4.58660 -0.24919 17.45725 1.000 18.24357 267 TYR A C 1
ATOM 2110 O O . TYR A 1 267 ? -5.57386 0.47647 17.63018 1.000 19.38527 267 TYR A O 1
ATOM 2119 N N . GLN A 1 268 ? -4.48852 -1.46069 18.00590 1.000 18.64209 268 GLN A N 1
ATOM 2120 C CA . GLN A 1 268 ? -5.51617 -1.94519 18.91731 1.000 19.66613 268 GLN A CA 1
ATOM 2121 C C . GLN A 1 268 ? -5.65211 -1.02350 20.12130 1.000 22.30655 268 GLN A C 1
ATOM 2122 O O . GLN A 1 268 ? -6.76428 -0.73451 20.57224 1.000 21.24581 268 GLN A O 1
ATOM 2128 N N . GLN A 1 269 ? -4.52739 -0.51170 20.62774 1.000 17.94688 269 GLN A N 1
ATOM 2129 C CA . GLN A 1 269 ? -4.59452 0.40898 21.75384 1.000 18.02282 269 GLN A CA 1
ATOM 2130 C C . GLN A 1 269 ? -5.20498 1.74155 21.34967 1.000 18.73360 269 GLN A C 1
ATOM 2131 O O . GLN A 1 269 ? -5.89509 2.37754 22.16034 1.000 19.58856 269 GLN A O 1
ATOM 2137 N N . VAL A 1 270 ? -4.96615 2.18273 20.11175 1.000 18.48506 270 VAL A N 1
ATOM 2138 C CA . VAL A 1 270 ? -5.62486 3.39419 19.62671 1.000 19.40227 270 VAL A CA 1
ATOM 2139 C C . VAL A 1 270 ? -7.12814 3.17160 19.54784 1.000 21.21102 270 VAL A C 1
ATOM 2140 O O . VAL A 1 270 ? -7.92154 4.04478 19.92512 1.000 22.27689 270 VAL A O 1
ATOM 2144 N N . GLN A 1 271 ? -7.54257 2.01008 19.04341 1.000 21.67600 271 GLN A N 1
ATOM 2145 C CA . GLN A 1 271 ? -8.97382 1.73216 18.98061 1.000 23.50922 271 GLN A CA 1
ATOM 2146 C C . GLN A 1 271 ? -9.58611 1.74178 20.37409 1.000 24.22463 271 GLN A C 1
ATOM 2147 O O . GLN A 1 271 ? -10.68426 2.27850 20.56910 1.000 26.24877 271 GLN A O 1
ATOM 2153 N N . ASP A 1 272 ? -8.89411 1.15259 21.35483 1.000 23.26095 272 ASP A N 1
ATOM 2154 C CA . ASP A 1 272 ? -9.37065 1.18805 22.73608 1.000 23.92809 272 ASP A CA 1
ATOM 2155 C C . ASP A 1 272 ? -9.46721 2.62052 23.24471 1.000 24.99822 272 ASP A C 1
ATOM 2156 O O . ASP A 1 272 ? -10.42961 2.98979 23.92689 1.000 25.56977 272 ASP A O 1
ATOM 2161 N N . TYR A 1 273 ? -8.45023 3.43499 22.95535 1.000 22.87681 273 TYR A N 1
ATOM 2162 C CA . TYR A 1 273 ? -8.46367 4.82106 23.40835 1.000 23.06603 273 TYR A CA 1
ATOM 2163 C C . TYR A 1 273 ? -9.62068 5.59171 22.78096 1.000 26.04322 273 TYR A C 1
ATOM 2164 O O . TYR A 1 273 ? -10.28409 6.39239 23.45359 1.000 25.73904 273 TYR A O 1
ATOM 2173 N N . GLN A 1 274 ? -9.88812 5.35008 21.49532 1.000 24.95752 274 GLN A N 1
ATOM 2174 C CA . GLN A 1 274 ? -10.99491 6.02657 20.82431 1.000 26.66207 274 GLN A CA 1
ATOM 2175 C C . GLN A 1 274 ? -12.33644 5.58994 21.38921 1.000 28.50691 274 GLN A C 1
ATOM 2176 O O . GLN A 1 274 ? -13.28658 6.38606 21.42109 1.000 30.08153 274 GLN A O 1
ATOM 2182 N N . HIS A 1 275 ? -12.43711 4.33431 21.82668 1.000 28.47534 275 HIS A N 1
ATOM 2183 C CA . HIS A 1 275 ? -13.67575 3.84026 22.41609 1.000 30.29981 275 HIS A CA 1
ATOM 2184 C C . HIS A 1 275 ? -13.86831 4.34188 23.84458 1.000 30.74058 275 HIS A C 1
ATOM 2185 O O . HIS A 1 275 ? -15.00905 4.59551 24.26275 1.000 32.60038 275 HIS A O 1
ATOM 2192 N N . GLN A 1 276 ? -12.77438 4.51640 24.59209 1.000 32.06240 276 GLN A N 1
ATOM 2193 C CA . GLN A 1 276 ? -12.83145 4.79009 26.02250 1.000 29.49599 276 GLN A CA 1
ATOM 2194 C C . GLN A 1 276 ? -12.59963 6.24826 26.39269 1.000 37.83333 276 GLN A C 1
ATOM 2195 O O . GLN A 1 276 ? -12.98371 6.65354 27.49724 1.000 35.81771 276 GLN A O 1
ATOM 2201 N N . ARG A 1 277 ? -11.96838 7.04097 25.52597 1.000 34.05154 277 ARG A N 1
ATOM 2202 C CA . ARG A 1 277 ? -11.66297 8.41987 25.89761 1.000 34.26658 277 ARG A CA 1
ATOM 2203 C C . ARG A 1 277 ? -12.13588 9.42182 24.85344 1.000 36.47763 277 ARG A C 1
ATOM 2204 O O . ARG A 1 277 ? -13.09679 10.15402 25.09995 1.000 35.40725 277 ARG A O 1
ATOM 2212 N N . VAL A 1 278 ? -11.48247 9.48931 23.69536 1.000 28.05418 278 VAL A N 1
ATOM 2213 C CA . VAL A 1 278 ? -11.93458 10.40097 22.65133 1.000 32.80230 278 VAL A CA 1
ATOM 2214 C C . VAL A 1 278 ? -11.46940 9.88281 21.30024 1.000 31.32879 278 VAL A C 1
ATOM 2215 O O . VAL A 1 278 ? -10.41306 9.25812 21.17929 1.000 26.43903 278 VAL A O 1
ATOM 2219 N N . LYS A 1 279 ? -12.29165 10.12247 20.28627 1.000 29.44800 279 LYS A N 1
ATOM 2220 C CA . LYS A 1 279 ? -11.94810 9.88340 18.89333 1.000 29.02708 279 LYS A CA 1
ATOM 2221 C C . LYS A 1 279 ? -11.93278 11.23549 18.19385 1.000 32.61067 279 LYS A C 1
ATOM 2222 O O . LYS A 1 279 ? -12.96520 11.91684 18.13766 1.000 31.18978 279 LYS A O 1
ATOM 2228 N N . ASN A 1 280 ? -10.76834 11.64287 17.69610 1.000 29.88953 280 ASN A N 1
ATOM 2229 C CA . ASN A 1 280 ? -10.65687 12.94332 17.04694 1.000 31.37530 280 ASN A CA 1
ATOM 2230 C C . ASN A 1 280 ? -9.58468 12.87484 15.96383 1.000 30.15188 280 ASN A C 1
ATOM 2231 O O . ASN A 1 280 ? -9.13306 11.79168 15.57288 1.000 27.40949 280 ASN A O 1
ATOM 2236 N N . ASP A 1 281 ? -9.17700 14.05127 15.48004 1.000 26.69293 281 ASP A N 1
ATOM 2237 C CA . ASP A 1 281 ? -8.16536 14.11429 14.43754 1.000 26.52028 281 ASP A CA 1
ATOM 2238 C C . ASP A 1 281 ? -6.82362 13.60271 14.94691 1.000 23.87504 281 ASP A C 1
ATOM 2239 O O . ASP A 1 281 ? -6.01661 13.10057 14.15661 1.000 25.85122 281 ASP A O 1
ATOM 2244 N N . SER A 1 282 ? -6.57734 13.70836 16.25836 1.000 23.20373 282 SER A N 1
ATOM 2245 C CA . SER A 1 282 ? -5.28146 13.31554 16.80797 1.000 21.12535 282 SER A CA 1
ATOM 2246 C C . SER A 1 282 ? -5.15204 11.80363 16.91815 1.000 24.53078 282 SER A C 1
ATOM 2247 O O . SER A 1 282 ? -4.08780 11.24854 16.61513 1.000 19.28926 282 SER A O 1
ATOM 2250 N N . THR A 1 283 ? -6.20885 11.11829 17.36068 1.000 21.67358 283 THR A N 1
ATOM 2251 C CA . THR A 1 283 ? -6.12312 9.66291 17.43315 1.000 21.25810 283 THR A CA 1
ATOM 2252 C C . THR A 1 283 ? -5.99892 9.06419 16.04046 1.000 27.72146 283 THR A C 1
ATOM 2253 O O . THR A 1 283 ? -5.27362 8.08061 15.84330 1.000 23.90362 283 THR A O 1
ATOM 2257 N N . TYR A 1 284 ? -6.67823 9.65355 15.05213 1.000 27.16136 284 TYR A N 1
ATOM 2258 C CA . TYR A 1 284 ? -6.47210 9.19416 13.68520 1.000 25.00098 284 TYR A CA 1
ATOM 2259 C C . TYR A 1 284 ? -5.06127 9.50227 13.19798 1.000 24.91061 284 TYR A C 1
ATOM 2260 O O . TYR A 1 284 ? -4.45584 8.69089 12.48466 1.000 22.42767 284 TYR A O 1
ATOM 2269 N N . TRP A 1 285 ? -4.51913 10.66947 13.55907 1.000 22.03235 285 TRP A N 1
ATOM 2270 C CA . TRP A 1 285 ? -3.26769 11.09025 12.94082 1.000 21.92478 285 TRP A CA 1
ATOM 2271 C C . TRP A 1 285 ? -2.10143 10.20182 13.35042 1.000 17.67826 285 TRP A C 1
ATOM 2272 O O . TRP A 1 285 ? -1.16319 10.02241 12.56429 1.000 20.40279 285 TRP A O 1
ATOM 2283 N N . LEU A 1 286 ? -2.14093 9.62415 14.55241 1.000 17.29689 286 LEU A N 1
ATOM 2284 C CA . LEU A 1 286 ? -1.08857 8.67357 14.91328 1.000 16.90167 286 LEU A CA 1
ATOM 2285 C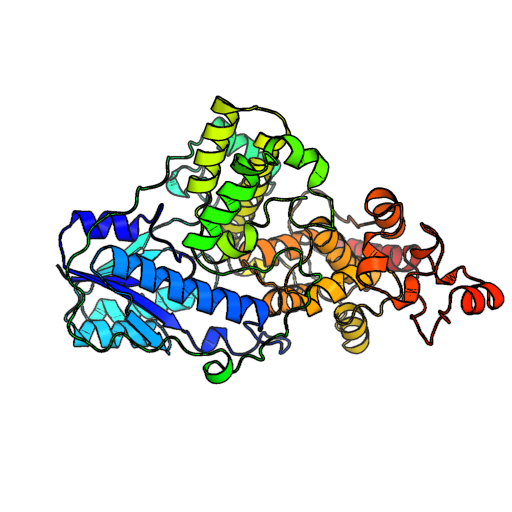 C . LEU A 1 286 ? -1.13627 7.45526 14.00076 1.000 16.08410 286 LEU A C 1
ATOM 2286 O O . LEU A 1 286 ? -0.09702 6.95664 13.55151 1.000 16.34227 286 LEU A O 1
ATOM 2291 N N . VAL A 1 287 ? -2.34585 6.96876 13.70671 1.000 17.34984 287 VAL A N 1
ATOM 2292 C CA . VAL A 1 287 ? -2.49450 5.86620 12.76550 1.000 17.65320 287 VAL A CA 1
ATOM 2293 C C . VAL A 1 287 ? -2.05587 6.30062 11.37619 1.000 17.70662 287 VAL A C 1
ATOM 2294 O O . VAL A 1 287 ? -1.41973 5.53861 10.64115 1.000 17.23329 287 VAL A O 1
ATOM 2298 N N . PHE A 1 288 ? -2.39865 7.53624 10.99559 1.000 18.36226 288 PHE A N 1
ATOM 2299 C CA . PHE A 1 288 ? -1.96735 8.09834 9.72223 1.000 18.46738 288 PHE A CA 1
ATOM 2300 C C . PHE A 1 288 ? -0.44734 8.02182 9.56861 1.000 17.43547 288 PHE A C 1
ATOM 2301 O O . PHE A 1 288 ? 0.06508 7.66712 8.49793 1.000 16.85663 288 PHE A O 1
ATOM 2309 N N . GLU A 1 289 ? 0.29577 8.32196 10.63883 1.000 17.77601 289 GLU A N 1
ATOM 2310 C CA . GLU A 1 289 ? 1.74704 8.22969 10.54166 1.000 17.42093 289 GLU A CA 1
ATOM 2311 C C . GLU A 1 289 ? 2.22888 6.78499 10.50971 1.000 13.97285 289 GLU A C 1
ATOM 2312 O O . GLU A 1 289 ? 3.21544 6.48569 9.83068 1.000 13.67794 289 GLU A O 1
ATOM 2318 N N . LEU A 1 290 ? 1.55338 5.87338 11.21733 1.000 14.45549 290 LEU A N 1
ATOM 2319 C CA . LEU A 1 290 ? 1.86186 4.45811 11.03629 1.000 14.21297 290 LEU A CA 1
ATOM 2320 C C . LEU A 1 290 ? 1.60332 4.01699 9.60001 1.000 14.62704 290 LEU A C 1
ATOM 2321 O O . LEU A 1 290 ? 2.28108 3.11694 9.09335 1.000 14.18532 290 LEU A O 1
ATOM 2326 N N . LEU A 1 291 ? 0.61621 4.63064 8.93177 1.000 16.66752 291 LEU A N 1
ATOM 2327 C CA . LEU A 1 291 ? 0.36061 4.29837 7.53508 1.000 18.45132 291 LEU A CA 1
ATOM 2328 C C . LEU A 1 291 ? 1.51730 4.72870 6.63848 1.000 16.06184 291 LEU A C 1
ATOM 2329 O O . LEU A 1 291 ? 1.85989 4.02412 5.67988 1.000 16.18575 291 LEU A O 1
ATOM 2334 N N . TRP A 1 292 ? 2.12907 5.88498 6.92652 1.000 15.46891 292 TRP A N 1
ATOM 2335 C CA . TRP A 1 292 ? 3.32933 6.28048 6.19939 1.000 14.81811 292 TRP A CA 1
ATOM 2336 C C . TRP A 1 292 ? 4.43460 5.25326 6.38373 1.000 13.75551 292 TRP A C 1
ATOM 2337 O O . TRP A 1 292 ? 5.15524 4.92348 5.43216 1.000 14.39282 292 TRP A O 1
ATOM 2348 N N . ARG A 1 293 ? 4.58072 4.73870 7.60759 1.000 13.04858 293 ARG A N 1
ATOM 2349 C CA . ARG A 1 293 ? 5.54875 3.68296 7.86776 1.000 12.15517 293 ARG A CA 1
ATOM 2350 C C . ARG A 1 293 ? 5.25708 2.43843 7.02625 1.000 12.68913 293 ARG A C 1
ATOM 2351 O O . ARG A 1 293 ? 6.16426 1.88161 6.40111 1.000 12.59168 293 ARG A O 1
ATOM 2359 N N . ASP A 1 294 ? 3.99664 1.98630 7.00038 1.000 13.64608 294 ASP A N 1
ATOM 2360 C CA . ASP A 1 294 ? 3.61117 0.89646 6.09929 1.000 14.36197 294 ASP A CA 1
ATOM 2361 C C . ASP A 1 294 ? 4.01676 1.20370 4.66256 1.000 14.79173 294 ASP A C 1
ATOM 2362 O O . ASP A 1 294 ? 4.59716 0.36521 3.95977 1.000 14.71808 294 ASP A O 1
ATOM 2367 N N . TYR A 1 295 ? 3.68915 2.41440 4.20478 1.000 15.33614 295 TYR A N 1
ATOM 2368 C CA . TYR A 1 295 ? 3.85295 2.73830 2.79557 1.000 16.66392 295 TYR A CA 1
ATOM 2369 C C . TYR A 1 295 ? 5.31523 2.68801 2.37838 1.000 15.11907 295 TYR A C 1
ATOM 2370 O O . TYR A 1 295 ? 5.64321 2.15707 1.31425 1.000 15.52461 295 TYR A O 1
ATOM 2379 N N . PHE A 1 296 ? 6.22126 3.22827 3.20107 1.000 13.97621 296 PHE A N 1
ATOM 2380 C CA . PHE A 1 296 ? 7.62396 3.17664 2.81682 1.000 13.22013 296 PHE A CA 1
ATOM 2381 C C . PHE A 1 296 ? 8.12065 1.74044 2.75887 1.000 12.91106 296 PHE A C 1
ATOM 2382 O O . PHE A 1 296 ? 8.93450 1.39606 1.89352 1.000 13.13235 296 PHE A O 1
ATOM 2390 N N . ARG A 1 297 ? 7.62433 0.87973 3.65637 1.000 12.72472 297 ARG A N 1
ATOM 2391 C CA . ARG A 1 297 ? 8.03796 -0.51821 3.61306 1.000 12.50157 297 ARG A CA 1
ATOM 2392 C C . ARG A 1 297 ? 7.51497 -1.19115 2.35259 1.000 14.18334 297 ARG A C 1
ATOM 2393 O O . ARG A 1 297 ? 8.25541 -1.92252 1.68661 1.000 14.12278 297 ARG A O 1
ATOM 2401 N N . PHE A 1 298 ? 6.26548 -0.90616 1.97285 1.000 14.67940 298 PHE A N 1
ATOM 2402 C CA . PHE A 1 298 ? 5.73525 -1.49393 0.74506 1.000 15.88498 298 PHE A CA 1
ATOM 2403 C C . PHE A 1 298 ? 6.42601 -0.92311 -0.48863 1.000 18.65117 298 PHE A C 1
ATOM 2404 O O . PHE A 1 298 ? 6.65850 -1.64922 -1.46464 1.000 17.60825 298 PHE A O 1
ATOM 2412 N N . ILE A 1 299 ? 6.75606 0.37331 -0.46542 1.000 15.91627 299 ILE A N 1
ATOM 2413 C CA . ILE A 1 299 ? 7.49434 0.97832 -1.57126 1.000 16.18123 299 ILE A CA 1
ATOM 2414 C C . ILE A 1 299 ? 8.83471 0.28321 -1.75209 1.000 17.24356 299 ILE A C 1
ATOM 2415 O O . ILE A 1 299 ? 9.26848 0.02456 -2.87989 1.000 19.12946 299 ILE A O 1
ATOM 2420 N N . CYS A 1 300 ? 9.51086 -0.03716 -0.64294 1.000 14.25032 300 CYS A N 1
ATOM 2421 C CA . CYS A 1 300 ? 10.79833 -0.71414 -0.75021 1.000 14.11760 300 CYS A CA 1
ATOM 2422 C C . CYS A 1 300 ? 10.62360 -2.14492 -1.24157 1.000 15.84205 300 CYS A C 1
ATOM 2423 O O . CYS A 1 300 ? 11.44405 -2.64351 -2.02238 1.000 18.05123 300 CYS A O 1
ATOM 2426 N N . LEU A 1 301 ? 9.54971 -2.81207 -0.82218 1.000 16.90657 301 LEU A N 1
ATOM 2427 C CA . LEU A 1 301 ? 9.25937 -4.13018 -1.37397 1.000 20.43466 301 LEU A CA 1
ATOM 2428 C C . LEU A 1 301 ? 9.08810 -4.06095 -2.88810 1.000 20.62961 301 LEU A C 1
ATOM 2429 O O . LEU A 1 301 ? 9.70788 -4.83247 -3.63109 1.000 23.64747 301 LEU A O 1
ATOM 2434 N N . LYS A 1 302 ? 8.26402 -3.12211 -3.36438 1.000 19.60740 302 LYS A N 1
ATOM 2435 C CA . LYS A 1 302 ? 7.95966 -3.03308 -4.79455 1.000 18.80635 302 LYS A CA 1
ATOM 2436 C C . LYS A 1 302 ? 9.19097 -2.66748 -5.61566 1.000 22.63705 302 LYS A C 1
ATOM 2437 O O . LYS A 1 302 ? 9.45141 -3.27196 -6.66494 1.000 23.45784 302 LYS A O 1
ATOM 2443 N N . HIS A 1 303 ? 9.95702 -1.67156 -5.16511 1.000 17.75691 303 HIS A N 1
ATOM 2444 C CA . HIS A 1 303 ? 11.00685 -1.10329 -5.99419 1.000 21.19945 303 HIS A CA 1
ATOM 2445 C C . HIS A 1 303 ? 12.37785 -1.71118 -5.73939 1.000 17.92896 303 HIS A C 1
ATOM 2446 O O . HIS A 1 303 ? 13.31133 -1.42350 -6.49841 1.000 23.50853 303 HIS A O 1
ATOM 2453 N N . GLY A 1 304 ? 12.52109 -2.54488 -4.71314 1.000 19.77841 304 GLY A N 1
ATOM 2454 C CA . GLY A 1 304 ? 13.76861 -3.22435 -4.46555 1.000 18.75073 304 GLY A CA 1
ATOM 2455 C C . GLY A 1 304 ? 14.90289 -2.25285 -4.23458 1.000 18.05861 304 GLY A C 1
ATOM 2456 O O . GLY A 1 304 ? 14.73993 -1.22569 -3.57030 1.000 19.41036 304 GLY A O 1
ATOM 2457 N N . PRO A 1 305 ? 16.07570 -2.53762 -4.80639 1.000 17.18695 305 PRO A N 1
ATOM 2458 C CA . PRO A 1 305 ? 17.27886 -1.77385 -4.43003 1.000 17.54675 305 PRO A CA 1
ATOM 2459 C C . PRO A 1 305 ? 17.30927 -0.35017 -4.96024 1.000 16.67785 305 PRO A C 1
ATOM 2460 O O . PRO A 1 305 ? 18.20991 0.40611 -4.57098 1.000 15.05926 305 PRO A O 1
ATOM 2464 N N . LYS A 1 306 ? 16.35683 0.04300 -5.81964 1.000 18.58669 306 LYS A N 1
ATOM 2465 C CA . LYS A 1 306 ? 16.33575 1.39816 -6.36573 1.000 18.00368 306 LYS A CA 1
ATOM 2466 C C . LYS A 1 306 ? 16.33269 2.46234 -5.27910 1.000 17.13941 306 LYS A C 1
ATOM 2467 O O . LYS A 1 306 ? 16.87275 3.55530 -5.48073 1.000 15.31972 306 LYS A O 1
ATOM 2473 N N . VAL A 1 307 ? 15.74028 2.16452 -4.11899 1.000 15.49987 307 VAL A N 1
ATOM 2474 C CA . VAL A 1 307 ? 15.70082 3.12612 -3.02001 1.000 16.37254 307 VAL A CA 1
ATOM 2475 C C . VAL A 1 307 ? 17.09928 3.48087 -2.52897 1.000 13.51258 307 VAL A C 1
ATOM 2476 O O . VAL A 1 307 ? 17.29188 4.52184 -1.88560 1.000 13.44015 307 VAL A O 1
ATOM 2480 N N . PHE A 1 308 ? 18.08862 2.63493 -2.80948 1.000 12.93808 308 PHE A N 1
ATOM 2481 C CA . PHE A 1 308 ? 19.46241 2.89456 -2.40686 1.000 12.73739 308 PHE A CA 1
ATOM 2482 C C . PHE A 1 308 ? 20.30793 3.50903 -3.50748 1.000 14.87488 308 PHE A C 1
ATOM 2483 O O . PHE A 1 308 ? 21.39164 4.01568 -3.20756 1.000 16.55458 308 PHE A O 1
ATOM 2491 N N . TYR A 1 309 ? 19.84419 3.46791 -4.75972 1.000 13.91008 309 TYR A N 1
ATOM 2492 C CA . TYR A 1 309 ? 20.58596 4.06713 -5.86005 1.000 15.21805 309 TYR A CA 1
ATOM 2493 C C . TYR A 1 309 ? 20.61060 5.57727 -5.70258 1.000 15.39135 309 TYR A C 1
ATOM 2494 O O . TYR A 1 309 ? 19.62583 6.17995 -5.26711 1.000 15.62600 309 TYR A O 1
ATOM 2503 N N . LYS A 1 310 ? 21.72990 6.20069 -6.08757 1.000 19.08309 310 LYS A N 1
ATOM 2504 C CA . LYS A 1 310 ? 21.81272 7.65577 -5.98288 1.000 17.37675 310 LYS A CA 1
ATOM 2505 C C . LYS A 1 310 ? 20.70173 8.32711 -6.78149 1.000 14.84502 310 LYS A C 1
ATOM 2506 O O . LYS A 1 310 ? 20.16769 9.36228 -6.36148 1.000 17.86767 310 LYS A O 1
ATOM 2512 N N . SER A 1 311 ? 20.32167 7.73876 -7.92042 1.000 16.79918 311 SER A N 1
ATOM 2513 C CA . SER A 1 311 ? 19.21796 8.28944 -8.70136 1.000 18.48297 311 SER A CA 1
ATOM 2514 C C . SER A 1 311 ? 17.85480 7.98097 -8.09041 1.000 17.53339 311 SER A C 1
ATOM 2515 O O . SER A 1 311 ? 16.84231 8.52080 -8.56142 1.000 17.28874 311 SER A O 1
ATOM 2518 N N . GLY A 1 312 ? 17.80465 7.13827 -7.05287 1.000 17.09822 312 GLY A N 1
ATOM 2519 C CA . GLY A 1 312 ? 16.60087 6.95362 -6.27125 1.000 16.02680 312 GLY A CA 1
ATOM 2520 C C . GLY A 1 312 ? 15.47083 6.21446 -6.96559 1.000 18.40245 312 GLY A C 1
ATOM 2521 O O . GLY A 1 312 ? 15.59505 5.68104 -8.07395 1.000 17.63293 312 GLY A O 1
ATOM 2522 N N . LEU A 1 313 ? 14.33829 6.18324 -6.25668 1.000 16.68828 313 LEU A N 1
ATOM 2523 C CA . LEU A 1 313 ? 13.14558 5.51994 -6.77701 1.000 19.71940 313 LEU A CA 1
ATOM 2524 C C . LEU A 1 313 ? 12.74863 6.06158 -8.14138 1.000 18.43648 313 LEU A C 1
ATOM 2525 O O . LEU A 1 313 ? 12.26029 5.30878 -8.99268 1.000 20.20201 313 LEU A O 1
ATOM 2530 N N . GLN A 1 314 ? 12.94902 7.35633 -8.36287 1.000 18.55864 314 GLN A N 1
ATOM 2531 C CA . GLN A 1 314 ? 12.51282 8.02782 -9.57942 1.000 19.98474 314 GLN A CA 1
ATOM 2532 C C . GLN A 1 314 ? 13.51213 7.91108 -10.71805 1.000 25.95450 314 GLN A C 1
ATOM 2533 O O . GLN A 1 314 ? 13.15703 8.19952 -11.86821 1.000 25.00152 314 GLN A O 1
ATOM 2539 N N . GLY A 1 315 ? 14.74599 7.51290 -10.43287 1.000 19.88352 315 GLY A N 1
ATOM 2540 C CA . GLY A 1 315 ? 15.74159 7.39103 -11.48453 1.000 20.64169 315 GLY A CA 1
ATOM 2541 C C . GLY A 1 315 ? 16.15073 8.71234 -12.09368 1.000 21.15852 315 GLY A C 1
ATOM 2542 O O . GLY A 1 315 ? 16.25258 8.81770 -13.32563 1.000 23.63648 315 GLY A O 1
ATOM 2543 N N . VAL A 1 316 ? 16.36539 9.72915 -11.27005 1.000 20.21275 316 VAL A N 1
ATOM 2544 C CA . VAL A 1 316 ? 16.77784 11.05186 -11.72117 1.000 20.61413 316 VAL A CA 1
ATOM 2545 C C . VAL A 1 316 ? 18.26303 11.20195 -11.42107 1.000 23.27645 316 VAL A C 1
ATOM 2546 O O . VAL A 1 316 ? 18.66691 11.29267 -10.25544 1.000 22.82379 316 VAL A O 1
ATOM 2550 N N . LYS A 1 317 ? 19.08091 11.23201 -12.46985 1.000 24.58359 317 LYS A N 1
ATOM 2551 C CA . LYS A 1 317 ? 20.51509 11.43402 -12.31015 1.000 21.93246 317 LYS A CA 1
ATOM 2552 C C . LYS A 1 317 ? 20.79398 12.90881 -12.05709 1.000 22.79427 317 LYS A C 1
ATOM 2553 O O . LYS A 1 317 ? 20.51042 13.76358 -12.90362 1.000 25.54236 317 LYS A O 1
ATOM 2559 N N . ILE A 1 318 ? 21.34113 13.20250 -10.88453 1.000 20.66073 318 ILE A N 1
ATOM 2560 C CA . ILE A 1 318 ? 21.59189 14.56004 -10.42627 1.000 20.21803 318 ILE A CA 1
ATOM 2561 C C . ILE A 1 318 ? 23.06958 14.65787 -10.07564 1.000 20.03032 318 ILE A C 1
ATOM 2562 O O . ILE A 1 318 ? 23.60195 13.73251 -9.44269 1.000 19.91019 318 ILE A O 1
ATOM 2567 N N . PRO A 1 319 ? 23.76829 15.73080 -10.45660 1.000 22.82125 319 PRO A N 1
ATOM 2568 C CA . PRO A 1 319 ? 25.19860 15.86042 -10.10189 1.000 23.49802 319 PRO A CA 1
ATOM 2569 C C . PRO A 1 319 ? 25.39119 16.33760 -8.66746 1.000 22.50357 319 PRO A C 1
ATOM 2570 O O . PRO A 1 319 ? 25.89941 17.42959 -8.39905 1.000 21.51989 319 PRO A O 1
ATOM 2574 N N . TRP A 1 320 ? 24.96612 15.49490 -7.72779 1.000 18.99642 320 TRP A N 1
ATOM 2575 C CA . TRP A 1 320 ? 25.07110 15.82263 -6.30752 1.000 16.89149 320 TRP A CA 1
ATOM 2576 C C . TRP A 1 320 ? 26.51865 16.08705 -5.91816 1.000 20.59293 320 TRP A C 1
ATOM 2577 O O . TRP A 1 320 ? 27.43457 15.40226 -6.38126 1.000 23.13042 320 TRP A O 1
ATOM 2588 N N . GLY A 1 321 ? 26.71555 17.06678 -5.03553 1.000 19.66890 321 GLY A N 1
ATOM 2589 C CA . GLY A 1 321 ? 28.03681 17.31075 -4.48049 1.000 19.18020 321 GLY A CA 1
ATOM 2590 C C . GLY A 1 321 ? 28.37003 16.35023 -3.35232 1.000 17.72800 321 GLY A C 1
ATOM 2591 O O . GLY A 1 321 ? 27.49298 15.79591 -2.69282 1.000 16.73771 321 GLY A O 1
ATOM 2592 N N . GLU A 1 322 ? 29.67140 16.13108 -3.14585 1.000 16.50260 322 GLU A N 1
ATOM 2593 C CA . GLU A 1 322 ? 30.13850 15.27996 -2.05200 1.000 16.21244 322 GLU A CA 1
ATOM 2594 C C . GLU A 1 322 ? 31.32453 15.92008 -1.34089 1.000 18.21136 322 GLU A C 1
ATOM 2595 O O . GLU A 1 322 ? 32.22605 15.22794 -0.85426 1.000 23.86327 322 GLU A O 1
ATOM 2601 N N . ASN A 1 323 ? 31.32045 17.24476 -1.22840 1.000 15.71885 323 ASN A N 1
ATOM 2602 C CA . ASN A 1 323 ? 32.39687 17.92211 -0.51380 1.000 16.51401 323 ASN A CA 1
ATOM 2603 C C . ASN A 1 323 ? 32.39456 17.53648 0.95940 1.000 15.61071 323 ASN A C 1
ATOM 2604 O O . ASN A 1 323 ? 31.44892 17.84433 1.68852 1.000 14.63712 323 ASN A O 1
ATOM 2609 N N . TRP A 1 324 ? 33.48233 16.89867 1.40118 1.000 16.47562 324 TRP A N 1
ATOM 2610 C CA . TRP A 1 324 ? 33.53894 16.35774 2.75658 1.000 15.95389 324 TRP A CA 1
ATOM 2611 C C . TRP A 1 324 ? 33.54739 17.46196 3.80285 1.000 14.21725 324 TRP A C 1
ATOM 2612 O O . TRP A 1 324 ? 32.96593 17.30169 4.88291 1.000 15.29552 324 TRP A O 1
ATOM 2623 N N . GLU A 1 325 ? 34.23051 18.57425 3.52186 1.000 16.85381 325 GLU A N 1
ATOM 2624 C CA . GLU A 1 325 ? 34.30752 19.64475 4.51151 1.000 18.05047 325 GLU A CA 1
ATOM 2625 C C . GLU A 1 325 ? 32.93578 20.24368 4.77712 1.000 13.74245 325 GLU A C 1
ATOM 2626 O O . GLU A 1 325 ? 32.57499 20.50226 5.93417 1.000 16.08626 325 GLU A O 1
ATOM 2632 N N . GLN A 1 326 ? 32.15001 20.45602 3.71676 1.000 14.09624 326 GLN A N 1
ATOM 2633 C CA . GLN A 1 326 ? 30.80122 20.98062 3.89092 1.000 13.77475 326 GLN A CA 1
ATOM 2634 C C . GLN A 1 326 ? 29.89701 19.95956 4.55749 1.000 14.31623 326 GLN A C 1
ATOM 2635 O O . GLN A 1 326 ? 29.08128 20.30844 5.42159 1.000 13.28191 326 GLN A O 1
ATOM 2641 N N . TRP A 1 327 ? 30.03456 18.68709 4.18105 1.000 11.51615 327 TRP A N 1
ATOM 2642 C CA . TRP A 1 327 ? 29.23414 17.66581 4.84079 1.000 11.22727 327 TRP A CA 1
ATOM 2643 C C . TRP A 1 327 ? 29.53814 17.61905 6.33057 1.000 14.25969 327 TRP A C 1
ATOM 2644 O O . TRP A 1 327 ? 28.62019 17.51362 7.15267 1.000 12.63626 327 TRP A O 1
ATOM 2655 N N . GLN A 1 328 ? 30.81627 17.72607 6.69646 1.000 11.98567 328 GLN A N 1
ATOM 2656 C CA . GLN A 1 328 ? 31.19951 17.67662 8.10426 1.000 10.70533 328 GLN A CA 1
ATOM 2657 C C . GLN A 1 328 ? 30.59119 18.83583 8.87853 1.000 10.52517 328 GLN A C 1
ATOM 2658 O O . GLN A 1 328 ? 30.20262 18.68158 10.04458 1.000 10.52739 328 GLN A O 1
ATOM 2664 N N . ILE A 1 329 ? 30.51078 20.00971 8.24856 1.000 11.08696 329 ILE A N 1
ATOM 2665 C CA . ILE A 1 329 ? 29.90195 21.16948 8.90168 1.000 10.66293 329 ILE A CA 1
ATOM 2666 C C . ILE A 1 329 ? 28.43323 20.89952 9.21602 1.000 11.99437 329 ILE A C 1
ATOM 2667 O O . ILE A 1 329 ? 27.94761 21.23254 10.30191 1.000 12.53488 329 ILE A O 1
ATOM 2672 N N . TRP A 1 330 ? 27.70911 20.28431 8.27695 1.000 10.64383 330 TRP A N 1
ATOM 2673 C CA . TRP A 1 330 ? 26.32563 19.87190 8.52794 1.000 8.03015 330 TRP A CA 1
ATOM 2674 C C . TRP A 1 330 ? 26.25601 18.84716 9.65449 1.000 10.06775 330 TRP A C 1
ATOM 2675 O O . TRP A 1 330 ? 25.47471 18.98765 10.60287 1.000 9.93162 330 TRP A O 1
ATOM 2686 N N . CYS A 1 331 ? 27.09309 17.82084 9.57560 1.000 8.88861 331 CYS A N 1
ATOM 2687 C CA . CYS A 1 331 ? 27.09747 16.76390 10.58023 1.000 12.23897 331 CYS A CA 1
ATOM 2688 C C . CYS A 1 331 ? 27.32817 17.30958 11.98508 1.000 10.29321 331 CYS A C 1
ATOM 2689 O O . CYS A 1 331 ? 26.71107 16.85129 12.95744 1.000 12.57035 331 CYS A O 1
ATOM 2692 N N . GLN A 1 332 ? 28.22827 18.27781 12.11449 1.000 9.11264 332 GLN A N 1
ATOM 2693 C CA . GLN A 1 332 ? 28.58696 18.84477 13.40237 1.000 8.51372 332 GLN A CA 1
ATOM 2694 C C . GLN A 1 332 ? 27.67127 19.98643 13.82938 1.000 9.39608 332 GLN A C 1
ATOM 2695 O O . GLN A 1 332 ? 27.85326 20.53523 14.92993 1.000 12.11336 332 GLN A O 1
ATOM 2701 N N . GLY A 1 333 ? 26.69877 20.35869 13.00587 1.000 8.40207 333 GLY A N 1
ATOM 2702 C CA . GLY A 1 333 ? 25.81922 21.45314 13.37026 1.000 8.17928 333 GLY A CA 1
ATOM 2703 C C . GLY A 1 333 ? 26.58314 22.75713 13.50603 1.000 9.22596 333 GLY A C 1
ATOM 2704 O O . GLY A 1 333 ? 26.42249 23.48644 14.49219 1.000 8.78714 333 GLY A O 1
ATOM 2705 N N . LEU A 1 334 ? 27.39970 23.06673 12.49577 1.000 9.46439 334 LEU A N 1
ATOM 2706 C CA . LEU A 1 334 ? 28.16767 24.31277 12.43273 1.000 10.10200 334 LEU A CA 1
ATOM 2707 C C . LEU A 1 334 ? 27.78720 25.12978 11.19899 1.000 9.69907 334 LEU A C 1
ATOM 2708 O O . LEU A 1 334 ? 28.60202 25.88655 10.65979 1.000 12.33633 334 LEU A O 1
ATOM 2713 N N . THR A 1 335 ? 26.53739 24.97931 10.74073 1.000 8.85173 335 THR A N 1
ATOM 2714 C CA . THR A 1 335 ? 26.06899 25.64353 9.52711 1.000 9.04400 335 THR A CA 1
ATOM 2715 C C . THR A 1 335 ? 25.82031 27.12538 9.72090 1.000 8.37929 335 THR A C 1
ATOM 2716 O O . THR A 1 335 ? 25.76891 27.85755 8.72731 1.000 11.14360 335 THR A O 1
ATOM 2720 N N . GLY A 1 336 ? 25.65033 27.58318 10.96488 1.000 9.80615 336 GLY A N 1
ATOM 2721 C CA . GLY A 1 336 ? 25.26912 28.95432 11.21250 1.000 11.64841 336 GLY A CA 1
ATOM 2722 C C . GLY A 1 336 ? 23.78118 29.20943 11.22692 1.000 10.38812 336 GLY A C 1
ATOM 2723 O O . GLY A 1 336 ? 23.37349 30.34813 11.46439 1.000 13.21624 336 GLY A O 1
ATOM 2724 N N . PHE A 1 337 ? 22.95641 28.18439 10.99826 1.000 9.08178 337 PHE A N 1
ATOM 2725 C CA . PHE A 1 337 ? 21.50608 28.30595 11.08399 1.000 9.50238 337 PHE A CA 1
ATOM 2726 C C . PHE A 1 337 ? 21.04240 27.56294 12.32722 1.000 10.57952 337 PHE A C 1
ATOM 2727 O O . PHE A 1 337 ? 21.11673 26.32486 12.36243 1.000 9.34765 337 PHE A O 1
ATOM 2735 N N . PRO A 1 338 ? 20.57921 28.26036 13.36646 1.000 9.74296 338 PRO A N 1
ATOM 2736 C CA . PRO A 1 338 ? 20.34582 27.57298 14.64760 1.000 9.23728 338 PRO A CA 1
ATOM 2737 C C . PRO A 1 338 ? 19.38366 26.39878 14.56820 1.000 8.30863 338 PRO A C 1
ATOM 2738 O O . PRO A 1 338 ? 19.63223 25.38498 15.23791 1.000 7.70469 338 PRO A O 1
ATOM 2742 N N . LEU A 1 339 ? 18.31132 26.47774 13.77376 1.000 8.63191 339 LEU A N 1
ATOM 2743 C CA . LEU A 1 339 ? 17.38238 25.34858 13.72705 1.000 8.56779 339 LEU A CA 1
ATOM 2744 C C . LEU A 1 339 ? 18.07762 24.10042 13.20752 1.000 7.64527 339 LEU A C 1
ATOM 2745 O O . LEU A 1 339 ? 17.89307 22.99784 13.74667 1.000 8.78975 339 LEU A O 1
ATOM 2750 N N . VAL A 1 340 ? 18.90889 24.25790 12.17572 1.000 8.26458 340 VAL A N 1
ATOM 2751 C CA . VAL A 1 340 ? 19.64809 23.11446 11.64321 1.000 9.91733 340 VAL A CA 1
ATOM 2752 C C . VAL A 1 340 ? 20.68535 22.63342 12.64782 1.000 9.66814 340 VAL A C 1
ATOM 2753 O O . VAL A 1 340 ? 20.79331 21.43606 12.93329 1.000 8.12161 340 VAL A O 1
ATOM 2757 N N . ASP A 1 341 ? 21.45787 23.56162 13.21482 1.000 7.91364 341 ASP A N 1
ATOM 2758 C CA . ASP A 1 341 ? 22.55946 23.17678 14.08001 1.000 6.15636 341 ASP A CA 1
ATOM 2759 C C . ASP A 1 341 ? 22.06552 22.51696 15.36360 1.000 6.33556 341 ASP A C 1
ATOM 2760 O O . ASP A 1 341 ? 22.64370 21.51911 15.81725 1.000 8.28332 341 ASP A O 1
ATOM 2765 N N . ALA A 1 342 ? 21.01983 23.07335 15.97396 1.000 7.30024 342 ALA A N 1
ATOM 2766 C CA . ALA A 1 342 ? 20.47544 22.45735 17.17712 1.000 6.85052 342 ALA A CA 1
ATOM 2767 C C . ALA A 1 342 ? 20.02088 21.03138 16.89771 1.000 7.13190 342 ALA A C 1
ATOM 2768 O O . ALA A 1 342 ? 20.30204 20.12143 17.68085 1.000 7.87216 342 ALA A O 1
ATOM 2770 N N . ASN A 1 343 ? 19.33446 20.81436 15.77708 1.000 7.83399 343 ASN A N 1
ATOM 2771 C CA . ASN A 1 343 ? 18.86647 19.46727 15.45732 1.000 7.43872 343 ASN A CA 1
ATOM 2772 C C . ASN A 1 343 ? 20.03196 18.50915 15.20549 1.000 6.31125 343 ASN A C 1
ATOM 2773 O O . ASN A 1 343 ? 20.02299 17.36986 15.69586 1.000 6.15960 343 ASN A O 1
ATOM 2778 N N . MET A 1 344 ? 21.05370 18.94083 14.45356 1.000 5.25175 344 MET A N 1
ATOM 2779 C CA . MET A 1 344 ? 22.17215 18.03217 14.22202 1.000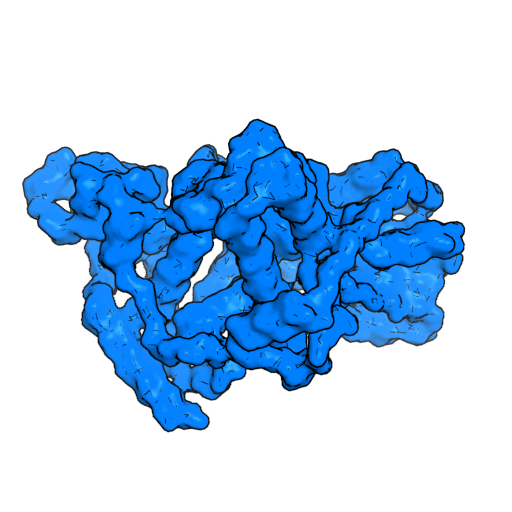 7.09554 344 MET A CA 1
ATOM 2780 C C . MET A 1 344 ? 22.91141 17.71560 15.51241 1.000 6.63193 344 MET A C 1
ATOM 2781 O O . MET A 1 344 ? 23.39790 16.59389 15.68702 1.000 6.57774 344 MET A O 1
ATOM 2786 N N . ARG A 1 345 ? 23.01388 18.68372 16.42799 1.000 5.78165 345 ARG A N 1
ATOM 2787 C CA . ARG A 1 345 ? 23.69919 18.41270 17.68298 1.000 6.49012 345 ARG A CA 1
ATOM 2788 C C . ARG A 1 345 ? 22.85114 17.55644 18.61307 1.000 7.22494 345 ARG A C 1
ATOM 2789 O O . ARG A 1 345 ? 23.40031 16.70776 19.32878 1.000 8.21614 345 ARG A O 1
ATOM 2797 N N . GLU A 1 346 ? 21.52870 17.73683 18.59086 1.000 5.49724 346 GLU A N 1
ATOM 2798 C CA . GLU A 1 346 ? 20.65868 16.83563 19.34549 1.000 4.72357 346 GLU A CA 1
ATOM 2799 C C . GLU A 1 346 ? 20.83919 15.39987 18.86804 1.000 5.13661 346 GLU A C 1
ATOM 2800 O O . GLU A 1 346 ? 20.95898 14.47169 19.67609 1.000 5.74969 346 GLU A O 1
ATOM 2806 N N . LEU A 1 347 ? 20.86822 15.20352 17.54465 1.000 6.16184 347 LEU A N 1
ATOM 2807 C CA . LEU A 1 347 ? 21.07755 13.86802 16.99350 1.000 6.66861 347 LEU A CA 1
ATOM 2808 C C . LEU A 1 347 ? 22.40904 13.28457 17.44545 1.000 6.50051 347 LEU A C 1
ATOM 2809 O O . LEU A 1 347 ? 22.48016 12.12901 17.88121 1.000 6.20486 347 LEU A O 1
ATOM 2814 N N . ALA A 1 348 ? 23.48566 14.07655 17.36091 1.000 6.24110 348 ALA A N 1
ATOM 2815 C CA . ALA A 1 348 ? 24.80021 13.55207 17.72267 1.000 6.54068 348 ALA A CA 1
ATOM 2816 C C . ALA A 1 348 ? 24.91710 13.23157 19.20823 1.000 5.35493 348 ALA A C 1
ATOM 2817 O O . ALA A 1 348 ? 25.72616 12.36904 19.59451 1.000 7.93386 348 ALA A O 1
ATOM 2819 N N . ALA A 1 349 ? 24.14374 13.91814 20.05424 1.000 5.95640 349 ALA A N 1
ATOM 2820 C CA . ALA A 1 349 ? 24.23392 13.71746 21.49619 1.000 5.03231 349 ALA A CA 1
ATOM 2821 C C . ALA A 1 349 ? 23.26450 12.67414 22.02743 1.000 7.32769 349 ALA A C 1
ATOM 2822 O O . ALA A 1 349 ? 23.48663 12.15511 23.12431 1.000 8.41339 349 ALA A O 1
ATOM 2824 N N . THR A 1 350 ? 22.19743 12.34966 21.28822 1.000 6.69120 350 THR A N 1
ATOM 2825 C CA . THR A 1 350 ? 21.11536 11.53223 21.83793 1.000 4.10154 350 THR A CA 1
ATOM 2826 C C . THR A 1 350 ? 20.68176 10.39219 20.94531 1.000 5.64605 350 THR A C 1
ATOM 2827 O O . THR A 1 350 ? 19.97807 9.49463 21.43574 1.000 7.51191 350 THR A O 1
ATOM 2831 N N . GLY A 1 351 ? 21.03336 10.40643 19.65890 1.000 5.08008 351 GLY A N 1
ATOM 2832 C CA . GLY A 1 351 ? 20.49564 9.43933 18.72181 1.000 6.12689 351 GLY A CA 1
ATOM 2833 C C . GLY A 1 351 ? 19.07806 9.70175 18.26621 1.000 7.85763 351 GLY A C 1
ATOM 2834 O O . GLY A 1 351 ? 18.52123 8.87744 17.52255 1.000 6.64026 351 GLY A O 1
ATOM 2835 N N . PHE A 1 352 ? 18.45460 10.79357 18.70096 1.000 5.73203 352 PHE A N 1
ATOM 2836 C CA . PHE A 1 352 ? 17.08333 11.08897 18.30502 1.000 5.97993 352 PHE A CA 1
ATOM 2837 C C . PHE A 1 352 ? 16.99265 12.50262 17.74756 1.000 7.09444 352 PHE A C 1
ATOM 2838 O O . PHE A 1 352 ? 17.79361 13.37760 18.09307 1.000 6.38061 352 PHE A O 1
ATOM 2846 N N . MET A 1 353 ? 16.03451 12.69534 16.84652 1.000 5.93343 353 MET A N 1
ATOM 2847 C CA . MET A 1 353 ? 15.68147 14.00042 16.30484 1.000 7.33081 353 MET A CA 1
ATOM 2848 C C . MET A 1 353 ? 14.18474 13.97956 16.04446 1.000 9.27274 353 MET A C 1
ATOM 2849 O O . MET A 1 353 ? 13.66251 12.96919 15.56698 1.000 7.84525 353 MET A O 1
ATOM 2854 N N . SER A 1 354 ? 13.50180 15.07980 16.35120 1.000 9.03909 354 SER A N 1
ATOM 2855 C CA . SER A 1 354 ? 12.07916 15.17349 16.02881 1.000 7.97526 354 SER A CA 1
ATOM 2856 C C . SER A 1 354 ? 11.84463 15.04052 14.52889 1.000 8.45489 354 SER A C 1
ATOM 2857 O O . SER A 1 354 ? 12.71863 15.31487 13.70551 1.000 8.04743 354 SER A O 1
ATOM 2860 N N . ASN A 1 355 ? 10.62498 14.62974 14.17827 1.000 8.78097 355 ASN A N 1
ATOM 2861 C CA . ASN A 1 355 ? 10.23526 14.58160 12.77171 1.000 9.06242 355 ASN A CA 1
ATOM 2862 C C . ASN A 1 355 ? 10.37883 15.94689 12.10346 1.000 9.47954 355 ASN A C 1
ATOM 2863 O O . ASN A 1 355 ? 10.91467 16.05248 10.99262 1.000 10.79414 355 ASN A O 1
ATOM 2868 N N . ARG A 1 356 ? 9.92133 17.00693 12.77365 1.000 11.82995 356 ARG A N 1
ATOM 2869 C CA . ARG A 1 356 ? 10.06686 18.34728 12.20772 1.000 11.28951 356 ARG A CA 1
ATOM 2870 C C . ARG A 1 356 ? 11.53740 18.67458 11.96140 1.000 12.28020 356 ARG A C 1
ATOM 2871 O O . ARG A 1 356 ? 11.89077 19.22530 10.91484 1.000 10.37466 356 ARG A O 1
ATOM 2879 N N . GLY A 1 357 ? 12.41714 18.30168 12.89543 1.000 9.31372 357 GLY A N 1
ATOM 2880 C CA . GLY A 1 357 ? 13.83941 18.52891 12.68510 1.000 7.20401 357 GLY A CA 1
ATOM 2881 C C . GLY A 1 357 ? 14.40730 17.72294 11.52458 1.000 7.87500 357 GLY A C 1
ATOM 2882 O O . GLY A 1 357 ? 15.17926 18.24048 10.71687 1.000 8.83347 357 GLY A O 1
ATOM 2883 N N . ARG A 1 358 ? 14.04390 16.43515 11.43647 1.000 8.66165 358 ARG A N 1
ATOM 2884 C CA . ARG A 1 358 ? 14.54793 15.59673 10.35171 1.000 8.39373 358 ARG A CA 1
ATOM 2885 C C . ARG A 1 358 ? 14.18475 16.17715 8.98415 1.000 7.85419 358 ARG A C 1
ATOM 2886 O O . ARG A 1 358 ? 15.01861 16.21298 8.07485 1.000 9.52562 358 ARG A O 1
ATOM 2894 N N . GLN A 1 359 ? 12.94138 16.63785 8.82225 1.000 8.54024 359 GLN A N 1
ATOM 2895 C CA . GLN A 1 359 ? 12.55292 17.25800 7.56528 1.000 9.29172 359 GLN A CA 1
ATOM 2896 C C . GLN A 1 359 ? 13.43393 18.45879 7.24970 1.000 11.91174 359 GLN A C 1
ATOM 2897 O O . GLN A 1 359 ? 13.89115 18.62726 6.11523 1.000 12.79857 359 GLN A O 1
ATOM 2903 N N . ASN A 1 360 ? 13.71340 19.28440 8.25533 1.000 9.35511 360 ASN A N 1
ATOM 2904 C CA . ASN A 1 360 ? 14.46963 20.50651 8.01514 1.000 11.08106 360 ASN A CA 1
ATOM 2905 C C . ASN A 1 360 ? 15.93961 20.22350 7.71998 1.000 9.58340 360 ASN A C 1
ATOM 2906 O O . ASN A 1 360 ? 16.51451 20.81778 6.79521 1.000 10.21588 360 ASN A O 1
ATOM 2911 N N . VAL A 1 361 ? 16.58569 19.34494 8.50008 1.000 8.20324 361 VAL A N 1
ATOM 2912 C CA . VAL A 1 361 ? 18.01065 19.14091 8.25850 1.000 7.44349 361 VAL A CA 1
ATOM 2913 C C . VAL A 1 361 ? 18.23524 18.39209 6.95820 1.000 9.07413 361 VAL A C 1
ATOM 2914 O O . VAL A 1 361 ? 19.26168 18.59254 6.30008 1.000 9.73027 361 VAL A O 1
ATOM 2918 N N . ALA A 1 362 ? 17.30452 17.51477 6.56904 1.000 9.01692 362 ALA A N 1
ATOM 2919 C CA . ALA A 1 362 ? 17.47877 16.78575 5.31770 1.000 8.71055 362 ALA A CA 1
ATOM 2920 C C . ALA A 1 362 ? 17.26066 17.71184 4.13476 1.000 9.66932 362 ALA A C 1
ATOM 2921 O O . ALA A 1 362 ? 17.98041 17.63248 3.13036 1.000 10.78390 362 ALA A O 1
ATOM 2923 N N . SER A 1 363 ? 16.30015 18.62182 4.26293 1.000 9.22641 363 SER A N 1
ATOM 2924 C CA . SER A 1 363 ? 16.11390 19.63807 3.23815 1.000 11.80221 363 SER A CA 1
ATOM 2925 C C . SER A 1 363 ? 17.33251 20.54154 3.15454 1.000 12.87274 363 SER A C 1
ATOM 2926 O O . SER A 1 363 ? 17.77514 20.89425 2.05710 1.000 13.04858 363 SER A O 1
ATOM 2929 N N . PHE A 1 364 ? 17.90241 20.92244 4.30052 1.000 10.92108 364 PHE A N 1
ATOM 2930 C CA . PHE A 1 364 ? 19.06406 21.80264 4.24038 1.000 10.73235 364 PHE A CA 1
ATOM 2931 C C . PHE A 1 364 ? 20.22147 21.13991 3.49632 1.000 12.86657 364 PHE A C 1
ATOM 2932 O O . PHE A 1 364 ? 20.85925 21.76763 2.64311 1.000 11.51201 364 PHE A O 1
ATOM 2940 N N . LEU A 1 365 ? 20.49730 19.86721 3.78986 1.000 10.22581 365 LEU A N 1
ATOM 2941 C CA . LEU A 1 365 ? 21.60675 19.17985 3.14023 1.000 9.54257 365 LEU A CA 1
ATOM 2942 C C . LEU A 1 365 ? 21.42439 19.14931 1.62884 1.000 12.04625 365 LEU A C 1
ATOM 2943 O O . LEU A 1 365 ? 22.37694 19.38703 0.87564 1.000 12.96729 365 LEU A O 1
ATOM 2948 N N . THR A 1 366 ? 20.20660 18.86896 1.16600 1.000 12.12717 366 THR A N 1
ATOM 2949 C CA . THR A 1 366 ? 19.99901 18.61946 -0.25591 1.000 12.06896 366 THR A CA 1
ATOM 2950 C C . THR A 1 366 ? 19.59854 19.86960 -1.03164 1.000 14.49362 366 THR A C 1
ATOM 2951 O O . THR A 1 366 ? 20.02608 20.03167 -2.17991 1.000 19.60541 366 THR A O 1
ATOM 2955 N N . LYS A 1 367 ? 18.78341 20.75276 -0.44327 1.000 14.06741 367 LYS A N 1
ATOM 2956 C CA . LYS A 1 367 ? 18.30033 21.93506 -1.15758 1.000 14.76267 367 LYS A CA 1
ATOM 2957 C C . LYS A 1 367 ? 19.17089 23.16354 -0.94968 1.000 14.27682 367 LYS A C 1
ATOM 2958 O O . LYS A 1 367 ? 19.18517 24.05039 -1.81451 1.000 15.88153 367 LYS A O 1
ATOM 2964 N N . ASN A 1 368 ? 19.85910 23.27092 0.18486 1.000 11.78672 368 ASN A N 1
ATOM 2965 C CA . ASN A 1 368 ? 20.75482 24.40111 0.40691 1.000 11.82847 368 ASN A CA 1
ATOM 2966 C C . ASN A 1 368 ? 22.21028 24.05527 0.11237 1.000 16.89108 368 ASN A C 1
ATOM 2967 O O . ASN A 1 368 ? 22.89694 24.81537 -0.57926 1.000 18.01532 368 ASN A O 1
ATOM 2972 N N . LEU A 1 369 ? 22.70199 22.91596 0.58785 1.000 12.50584 369 LEU A N 1
ATOM 2973 C CA . LEU A 1 369 ? 24.08262 22.56060 0.28654 1.000 13.05697 369 LEU A CA 1
ATOM 2974 C C . LEU A 1 369 ? 24.22309 21.77984 -1.00743 1.000 13.59769 369 LEU A C 1
ATOM 2975 O O . LEU A 1 369 ? 25.34041 21.66055 -1.51666 1.000 16.45566 369 LEU A O 1
ATOM 2980 N N . GLY A 1 370 ? 23.13129 21.21599 -1.52573 1.000 14.01155 370 GLY A N 1
ATOM 2981 C CA . GLY A 1 370 ? 23.19768 20.39379 -2.72690 1.000 13.85858 370 GLY A CA 1
ATOM 2982 C C . GLY A 1 370 ? 24.04720 19.14733 -2.60101 1.000 14.38005 370 GLY A C 1
ATOM 2983 O O . GLY A 1 370 ? 24.55604 18.64125 -3.61377 1.000 15.80832 370 GLY A O 1
ATOM 2984 N N . ILE A 1 371 ? 24.19690 18.61979 -1.39301 1.000 12.69486 371 ILE A N 1
ATOM 2985 C CA . ILE A 1 371 ? 25.07144 17.48012 -1.14800 1.000 14.26959 371 ILE A CA 1
ATOM 2986 C C . ILE A 1 371 ? 24.27700 16.19281 -1.28891 1.000 13.01946 371 ILE A C 1
ATOM 2987 O O . ILE A 1 371 ? 23.10730 16.12590 -0.89678 1.000 13.42891 371 ILE A O 1
ATOM 2992 N N . ASN A 1 372 ? 24.91833 15.17417 -1.87230 1.000 11.62792 372 ASN A N 1
ATOM 2993 C CA . ASN A 1 372 ? 24.35484 13.84094 -2.06142 1.000 13.82926 372 ASN A CA 1
ATOM 2994 C C . ASN A 1 372 ? 23.54797 13.39047 -0.85232 1.000 10.44796 372 ASN A C 1
ATOM 2995 O O . ASN A 1 372 ? 24.08124 13.23874 0.25309 1.000 11.87462 372 ASN A O 1
ATOM 3000 N N . TRP A 1 373 ? 22.25642 13.15673 -1.08475 1.000 11.59174 373 TRP A N 1
ATOM 3001 C CA . TRP A 1 373 ? 21.35533 12.71656 -0.02954 1.000 10.45886 373 TRP A CA 1
ATOM 3002 C C . TRP A 1 373 ? 21.81554 11.40961 0.60492 1.000 11.37443 373 TRP A C 1
ATOM 3003 O O . TRP A 1 373 ? 21.55353 11.17724 1.78782 1.000 12.21471 373 TRP A O 1
ATOM 3014 N N . GLN A 1 374 ? 22.51317 10.55713 -0.15159 1.000 12.07710 374 GLN A N 1
ATOM 3015 C CA . GLN A 1 374 ? 22.99431 9.30123 0.42166 1.000 11.80617 374 GLN A CA 1
ATOM 3016 C C . GLN A 1 374 ? 23.91303 9.53337 1.61027 1.000 12.60663 374 GLN A C 1
ATOM 3017 O O . GLN A 1 374 ? 23.95245 8.70646 2.52870 1.000 11.27616 374 GLN A O 1
ATOM 3023 N N . MET A 1 375 ? 24.68480 10.62397 1.59746 1.000 11.59708 375 MET A N 1
ATOM 3024 C CA . MET A 1 375 ? 25.56977 10.90040 2.72390 1.000 10.09298 375 MET A CA 1
ATOM 3025 C C . MET A 1 375 ? 24.76908 11.21327 3.97449 1.000 12.22447 375 MET A C 1
ATOM 3026 O O . MET A 1 375 ? 25.13964 10.78860 5.07114 1.000 12.83146 375 MET A O 1
ATOM 3031 N N . GLY A 1 376 ? 23.64975 11.92124 3.82472 1.000 9.48481 376 GLY A N 1
ATOM 3032 C CA . GLY A 1 376 ? 22.77551 12.13408 4.96285 1.000 9.88810 376 GLY A CA 1
ATOM 3033 C C . GLY A 1 376 ? 22.07530 10.86178 5.39949 1.000 8.37056 376 GLY A C 1
ATOM 3034 O O . GLY A 1 376 ? 21.96314 10.58516 6.59959 1.000 8.13126 376 GLY A O 1
ATOM 3035 N N . ALA A 1 377 ? 21.58457 10.08019 4.43358 1.000 10.19947 377 ALA A N 1
ATOM 3036 C CA . ALA A 1 377 ? 20.88118 8.84784 4.76146 1.000 7.54818 377 ALA A CA 1
ATOM 3037 C C . ALA A 1 377 ? 21.77572 7.90697 5.54908 1.000 7.86124 377 ALA A C 1
ATOM 3038 O O . ALA A 1 377 ? 21.31389 7.25975 6.49761 1.000 7.83294 377 ALA A O 1
ATOM 3040 N N . GLU A 1 378 ? 23.06045 7.81034 5.16228 1.000 7.94230 378 GLU A N 1
ATOM 3041 C CA . GLU A 1 378 ? 23.98098 6.91260 5.86504 1.000 9.50751 378 GLU A CA 1
ATOM 3042 C C . GLU A 1 378 ? 24.34593 7.44230 7.24335 1.000 8.43209 378 GLU A C 1
ATOM 3043 O O . GLU A 1 378 ? 24.56071 6.65492 8.17156 1.000 7.61403 378 GLU A O 1
ATOM 3049 N N . TRP A 1 379 ? 24.45959 8.76668 7.39842 1.000 7.07768 379 TRP A N 1
ATOM 3050 C CA . TRP A 1 379 ? 24.70751 9.31689 8.72730 1.000 6.85981 379 TRP A CA 1
ATOM 3051 C C . TRP A 1 379 ? 23.53398 9.01708 9.65723 1.000 6.86212 379 TRP A C 1
ATOM 3052 O O . TRP A 1 379 ? 23.72765 8.58937 10.80790 1.000 6.46058 379 TRP A O 1
ATOM 3063 N N . PHE A 1 380 ? 22.30603 9.24371 9.17513 1.000 7.58871 380 PHE A N 1
ATOM 3064 C CA . PHE A 1 380 ? 21.12810 8.85583 9.94340 1.000 5.61982 380 PHE A CA 1
ATOM 3065 C C . PHE A 1 380 ? 21.15265 7.36012 10.25775 1.000 6.91417 380 PHE A C 1
ATOM 3066 O O . PHE A 1 380 ? 20.84338 6.94498 11.38473 1.000 5.67013 380 PHE A O 1
ATOM 3074 N N . GLU A 1 381 ? 21.51548 6.53026 9.27255 1.000 7.44813 381 GLU A N 1
ATOM 3075 C CA . GLU A 1 381 ? 21.59447 5.09235 9.52753 1.000 6.89990 381 GLU A CA 1
ATOM 3076 C C . GLU A 1 381 ? 22.54458 4.79001 10.68080 1.000 7.92437 381 GLU A C 1
ATOM 3077 O O . GLU A 1 381 ? 22.25345 3.94560 11.53485 1.000 7.44790 381 GLU A O 1
ATOM 3083 N N . SER A 1 382 ? 23.69000 5.47393 10.71953 1.000 5.45312 382 SER A N 1
ATOM 3084 C CA . SER A 1 382 ? 24.66987 5.22462 11.77089 1.000 5.33773 382 SER A CA 1
ATOM 3085 C C . SER A 1 382 ? 24.15064 5.63578 13.14350 1.000 7.24412 382 SER A C 1
ATOM 3086 O O . SER A 1 382 ? 24.27369 4.88053 14.12084 1.000 6.93322 382 SER A O 1
ATOM 3089 N N . VAL A 1 383 ? 23.55799 6.82835 13.23557 1.000 5.57694 383 VAL A N 1
ATOM 3090 C CA . VAL A 1 383 ? 23.38566 7.49035 14.52580 1.000 5.97934 383 VAL A CA 1
ATOM 3091 C C . VAL A 1 383 ? 21.98622 7.28713 15.10034 1.000 5.99866 383 VAL A C 1
ATOM 3092 O O . VAL A 1 383 ? 21.82993 7.21126 16.32119 1.000 6.16156 383 VAL A O 1
ATOM 3096 N N . LEU A 1 384 ? 20.96044 7.15969 14.25458 1.000 6.73167 384 LEU A N 1
ATOM 3097 C CA . LEU A 1 384 ? 19.58927 7.14840 14.78297 1.000 5.98773 384 LEU A CA 1
ATOM 3098 C C . LEU A 1 384 ? 19.31308 5.95145 15.68894 1.000 6.48127 384 LEU A C 1
ATOM 3099 O O . LEU A 1 384 ? 19.54977 4.79946 15.30720 1.000 7.06006 384 LEU A O 1
ATOM 3104 N N . ILE A 1 385 ? 18.74854 6.22837 16.87221 1.000 4.40797 385 ILE A N 1
ATOM 3105 C CA . ILE A 1 385 ? 18.36440 5.15556 17.78316 1.000 4.87559 385 ILE A CA 1
ATOM 3106 C C . ILE A 1 385 ? 17.20944 4.36184 17.19966 1.000 6.60116 385 ILE A C 1
ATOM 3107 O O . ILE A 1 385 ? 17.00987 3.19148 17.57022 1.000 6.37455 385 ILE A O 1
ATOM 3112 N N . ASP A 1 386 ? 16.48233 4.95833 16.24679 1.000 4.83354 386 ASP A N 1
ATOM 3113 C CA . ASP A 1 386 ? 15.28701 4.35328 15.66748 1.000 6.66253 386 ASP A CA 1
ATOM 3114 C C . ASP A 1 386 ? 15.44703 4.04137 14.18619 1.000 6.27147 386 ASP A C 1
ATOM 3115 O O . ASP A 1 386 ? 14.44440 3.92112 13.47280 1.000 7.06070 386 ASP A O 1
ATOM 3120 N N . TYR A 1 387 ? 16.67570 3.85090 13.70880 1.000 5.38856 387 TYR A N 1
ATOM 3121 C CA . TYR A 1 387 ? 16.88632 3.53734 12.30120 1.000 6.53312 387 TYR A CA 1
ATOM 3122 C C . TYR A 1 387 ? 15.98236 2.40851 11.83451 1.000 5.69542 387 TYR A C 1
ATOM 3123 O O . TYR A 1 387 ? 16.00874 1.29965 12.37897 1.000 7.65846 387 TYR A O 1
ATOM 3132 N N . ASP A 1 388 ? 15.19805 2.71248 10.80695 1.000 6.16890 388 ASP A N 1
ATOM 3133 C CA . ASP A 1 388 ? 14.38687 1.74062 10.09160 1.000 7.45344 388 ASP A CA 1
ATOM 3134 C C . ASP A 1 388 ? 14.77267 1.91273 8.63508 1.000 9.51401 388 ASP A C 1
ATOM 3135 O O . ASP A 1 388 ? 14.61842 3.00842 8.08590 1.000 9.60088 388 ASP A O 1
ATOM 3140 N N . VAL A 1 389 ? 15.29771 0.85202 8.01423 1.000 7.58432 389 VAL A N 1
ATOM 3141 C CA . VAL A 1 389 ? 15.86450 1.00744 6.67372 1.000 7.59909 389 VAL A CA 1
ATOM 3142 C C . VAL A 1 389 ? 14.83544 1.60478 5.70692 1.000 8.86315 389 VAL A C 1
ATOM 3143 O O . VAL A 1 389 ? 15.14984 2.52094 4.93468 1.000 9.43579 389 VAL A O 1
ATOM 3147 N N . CYS A 1 390 ? 13.58978 1.12632 5.74836 1.000 9.99879 390 CYS A N 1
ATOM 3148 C CA . CYS A 1 390 ? 12.60486 1.60311 4.78217 1.000 9.41485 390 CYS A CA 1
ATOM 3149 C C . CYS A 1 390 ? 12.17768 3.03006 5.08026 1.000 9.70366 390 CYS A C 1
ATOM 3150 O O . CYS A 1 390 ? 12.05944 3.85612 4.16556 1.000 10.65248 390 CYS A O 1
ATOM 3153 N N . SER A 1 391 ? 11.91630 3.33929 6.35009 1.000 9.96247 391 SER A N 1
ATOM 3154 C CA . SER A 1 391 ? 11.47871 4.69256 6.67119 1.000 10.31054 391 SER A CA 1
ATOM 3155 C C . SER A 1 391 ? 12.59326 5.69996 6.44387 1.000 8.74530 391 SER A C 1
ATOM 3156 O O . SER A 1 391 ? 12.34800 6.81492 5.97627 1.000 9.61326 391 SER A O 1
ATOM 3159 N N . ASN A 1 392 ? 13.82365 5.33652 6.78342 1.000 8.68911 392 ASN A N 1
ATOM 3160 C CA . ASN A 1 392 ? 14.92202 6.27581 6.59774 1.000 7.68738 392 ASN A CA 1
ATOM 3161 C C . ASN A 1 392 ? 15.22082 6.48492 5.12309 1.000 8.83237 392 ASN A C 1
ATOM 3162 O O . ASN A 1 392 ? 15.24788 7.62330 4.63495 1.000 9.03602 392 ASN A O 1
ATOM 3167 N N . TRP A 1 393 ? 15.46696 5.39711 4.39399 1.000 9.63060 393 TRP A N 1
ATOM 3168 C CA . TRP A 1 393 ? 15.86363 5.56655 3.00192 1.000 9.78005 393 TRP A CA 1
ATOM 3169 C C . TRP A 1 393 ? 14.69762 6.05366 2.15339 1.000 10.21450 393 TRP A C 1
ATOM 3170 O O . TRP A 1 393 ? 14.89989 6.87937 1.26086 1.000 10.42587 393 TRP A O 1
ATOM 3181 N N . GLY A 1 394 ? 13.47441 5.62564 2.47318 1.000 10.19704 394 GLY A N 1
ATOM 3182 C CA . GLY A 1 394 ? 12.30469 6.17352 1.79318 1.000 11.15458 394 GLY A CA 1
ATOM 3183 C C . GLY A 1 394 ? 12.14117 7.66660 2.01912 1.000 11.17355 394 GLY A C 1
ATOM 3184 O O . GLY A 1 394 ? 11.92481 8.43209 1.07400 1.000 11.88077 394 GLY A O 1
ATOM 3185 N N . ASN A 1 395 ? 12.25460 8.10808 3.27756 1.000 10.45584 395 ASN A N 1
ATOM 3186 C CA . ASN A 1 395 ? 12.09972 9.53523 3.55467 1.000 10.48500 395 ASN A CA 1
ATOM 3187 C C . ASN A 1 395 ? 13.19948 10.35918 2.89117 1.000 10.34249 395 ASN A C 1
ATOM 3188 O O . ASN A 1 395 ? 12.94212 11.46885 2.41326 1.000 10.81775 395 ASN A O 1
ATOM 3193 N N . TRP A 1 396 ? 14.43024 9.84144 2.84991 1.000 9.76343 396 TRP A N 1
ATOM 3194 C CA . TRP A 1 396 ? 15.50199 10.59515 2.20418 1.000 9.70909 396 TRP A CA 1
ATOM 3195 C C . TRP A 1 396 ? 15.27411 10.70996 0.69828 1.000 10.66470 396 TRP A C 1
ATOM 3196 O O . TRP A 1 396 ? 15.53439 11.76895 0.11276 1.000 10.99249 396 TRP A O 1
ATOM 3207 N N . ASN A 1 397 ? 14.78417 9.64191 0.05416 1.000 11.19444 397 ASN A N 1
ATOM 3208 C CA . ASN A 1 397 ? 14.39770 9.74311 -1.36125 1.000 13.89248 397 ASN A CA 1
ATOM 3209 C C . ASN A 1 397 ? 13.36608 10.84329 -1.55938 1.000 16.59237 397 ASN A C 1
ATOM 3210 O O . ASN A 1 397 ? 13.46474 11.65701 -2.49383 1.000 13.67194 397 ASN A O 1
ATOM 3215 N N . TYR A 1 398 ? 12.33809 10.85371 -0.70737 1.000 12.95679 398 TYR A N 1
ATOM 3216 C CA . TYR A 1 398 ? 11.27403 11.85076 -0.83153 1.000 13.72854 398 TYR A CA 1
ATOM 3217 C C . TYR A 1 398 ? 11.82130 13.25993 -0.64292 1.000 13.44339 398 TYR A C 1
ATOM 3218 O O . TYR A 1 398 ? 11.54661 14.15958 -1.45020 1.000 14.79477 398 TYR A O 1
ATOM 3227 N N . THR A 1 399 ? 12.59859 13.46719 0.42352 1.000 12.35827 399 THR A N 1
ATOM 3228 C CA . THR A 1 399 ? 13.18020 14.78029 0.67691 1.000 12.05768 399 THR A CA 1
ATOM 3229 C C . THR A 1 399 ? 14.00620 15.26546 -0.50590 1.000 13.16648 399 THR A C 1
ATOM 3230 O O . THR A 1 399 ? 13.92497 16.43932 -0.89408 1.000 16.34818 399 THR A O 1
ATOM 3234 N N . ALA A 1 400 ? 14.81460 14.38254 -1.08466 1.000 13.47242 400 ALA A N 1
ATOM 3235 C CA . ALA A 1 400 ? 15.73431 14.76174 -2.15170 1.000 14.88766 400 ALA A CA 1
ATOM 3236 C C . ALA A 1 400 ? 15.04099 15.00108 -3.48593 1.000 17.85479 400 ALA A C 1
ATOM 3237 O O . ALA A 1 400 ? 15.70878 15.42662 -4.43318 1.000 19.23921 400 ALA A O 1
ATOM 3239 N N . GLY A 1 401 ? 13.74273 14.74494 -3.58779 1.000 14.67527 401 GLY A N 1
ATOM 3240 C CA . GLY A 1 401 ? 13.04269 14.94434 -4.84650 1.000 16.05395 401 GLY A CA 1
ATOM 3241 C C . GLY A 1 401 ? 13.14089 13.79172 -5.81811 1.000 17.35510 401 GLY A C 1
ATOM 3242 O O . GLY A 1 401 ? 12.82325 13.96958 -7.00533 1.000 19.42332 401 GLY A O 1
ATOM 3243 N N . VAL A 1 402 ? 13.55523 12.60921 -5.36044 1.000 15.98746 402 VAL A N 1
ATOM 3244 C CA . VAL A 1 402 ? 13.66311 11.46348 -6.25216 1.000 16.58992 402 VAL A CA 1
ATOM 3245 C C . VAL A 1 402 ? 12.76828 10.31848 -5.77953 1.000 16.75990 402 VAL A C 1
ATOM 3246 O O . VAL A 1 402 ? 13.03980 9.14656 -6.06852 1.000 18.39250 402 VAL A O 1
ATOM 3250 N N . GLY A 1 403 ? 11.65721 10.65108 -5.11775 1.000 16.58458 403 GLY A N 1
ATOM 3251 C CA .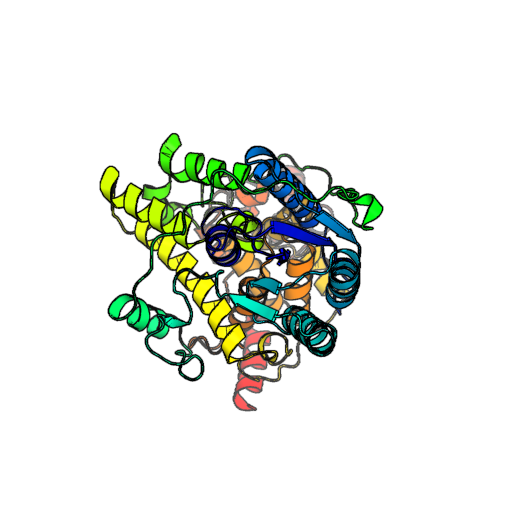 GLY A 1 403 ? 10.73606 9.65137 -4.60296 1.000 17.84150 403 GLY A CA 1
ATOM 3252 C C . GLY A 1 403 ? 9.40956 9.46423 -5.31286 1.000 23.84597 403 GLY A C 1
ATOM 3253 O O . GLY A 1 403 ? 8.56438 8.70553 -4.81378 1.000 22.36659 403 GLY A O 1
ATOM 3254 N N . ASN A 1 404 ? 9.18643 10.09921 -6.46541 1.000 20.57277 404 ASN A N 1
ATOM 3255 C CA . ASN A 1 404 ? 7.89312 10.02433 -7.16199 1.000 21.39341 404 ASN A CA 1
ATOM 3256 C C . ASN A 1 404 ? 6.74514 10.47748 -6.26264 1.000 25.32348 404 ASN A C 1
ATOM 3257 O O . ASN A 1 404 ? 5.70294 9.82120 -6.19662 1.000 26.25147 404 ASN A O 1
ATOM 3262 N N . ASP A 1 405 ? 6.92910 11.59246 -5.55707 1.000 25.25046 405 ASP A N 1
ATOM 3263 C CA . ASP A 1 405 ? 5.95739 12.01669 -4.55542 1.000 27.49666 405 ASP A CA 1
ATOM 3264 C C . ASP A 1 405 ? 4.93431 13.02007 -5.08589 1.000 27.89637 405 ASP A C 1
ATOM 3265 O O . ASP A 1 405 ? 4.15781 13.56322 -4.29444 1.000 27.92206 405 ASP A O 1
ATOM 3270 N N . GLY A 1 406 ? 4.93142 13.29452 -6.38962 1.000 29.35756 406 GLY A N 1
ATOM 3271 C CA . GLY A 1 406 ? 3.92512 14.16830 -6.96433 1.000 34.00997 406 GLY A CA 1
ATOM 3272 C C . GLY A 1 406 ? 4.05629 15.63350 -6.62418 1.000 33.26514 406 GLY A C 1
ATOM 3273 O O . GLY A 1 406 ? 3.11333 16.39806 -6.84700 1.000 38.04161 406 GLY A O 1
ATOM 3274 N N . ARG A 1 407 ? 5.20243 16.06114 -6.10642 1.000 30.01202 407 ARG A N 1
ATOM 3275 C CA . ARG A 1 407 ? 5.38469 17.44294 -5.70003 1.000 29.67203 407 ARG A CA 1
ATOM 3276 C C . ARG A 1 407 ? 6.49184 18.16616 -6.45088 1.000 26.14997 407 ARG A C 1
ATOM 3277 O O . ARG A 1 407 ? 6.57186 19.39464 -6.35011 1.000 28.57520 407 ARG A O 1
ATOM 3279 N N . GLY A 1 408 ? 7.33402 17.45653 -7.20459 1.000 22.31267 408 GLY A N 1
ATOM 3280 C CA . GLY A 1 408 ? 8.44050 18.13694 -7.86120 1.000 25.91801 408 GLY A CA 1
ATOM 3281 C C . GLY A 1 408 ? 9.41670 18.70136 -6.84465 1.000 25.44647 408 GLY A C 1
ATOM 3282 O O . GLY A 1 408 ? 9.64907 18.11670 -5.77983 1.000 23.27113 408 GLY A O 1
ATOM 3283 N N . PHE A 1 409 ? 9.98964 19.86165 -7.16532 1.000 25.82904 409 PHE A N 1
ATOM 3284 C CA . PHE A 1 409 ? 10.97105 20.49000 -6.28648 1.000 23.13482 409 PHE A CA 1
ATOM 3285 C C . PHE A 1 409 ? 10.24821 21.19751 -5.15042 1.000 26.07431 409 PHE A C 1
ATOM 3286 O O . PHE A 1 409 ? 9.52153 22.17113 -5.37354 1.000 28.48560 409 PHE A O 1
ATOM 3294 N N . ARG A 1 410 ? 10.45455 20.70448 -3.93313 1.000 23.96642 410 ARG A N 1
ATOM 3295 C CA . ARG A 1 410 ? 9.97398 21.33730 -2.71811 1.000 28.26953 410 ARG A CA 1
ATOM 3296 C C . ARG A 1 410 ? 11.15472 21.51258 -1.78121 1.000 21.99115 410 ARG A C 1
ATOM 3297 O O . ARG A 1 410 ? 12.14164 20.77323 -1.85824 1.000 22.55972 410 ARG A O 1
ATOM 3305 N N . TYR A 1 411 ? 11.05008 22.49996 -0.89722 1.000 20.61330 411 TYR A N 1
ATOM 3306 C CA . TYR A 1 411 ? 12.10759 22.72981 0.07368 1.000 19.91794 411 TYR A CA 1
ATOM 3307 C C . TYR A 1 411 ? 11.52283 23.35865 1.32391 1.000 21.15539 411 TYR A C 1
ATOM 3308 O O . TYR A 1 411 ? 10.44112 23.95098 1.30456 1.000 22.62170 411 TYR A O 1
ATOM 3317 N N . PHE A 1 412 ? 12.26073 23.21518 2.41813 1.000 19.16988 412 PHE A N 1
ATOM 3318 C CA . PHE A 1 412 ? 11.87878 23.80650 3.68742 1.000 18.43517 412 PHE A CA 1
ATOM 3319 C C . PHE A 1 412 ? 12.54337 25.17176 3.80476 1.000 16.63556 412 PHE A C 1
ATOM 3320 O O . PHE A 1 412 ? 13.76539 25.28553 3.67925 1.000 21.05077 412 PHE A O 1
ATOM 3328 N N . ASN A 1 413 ? 11.72685 26.20500 3.98929 1.000 19.53927 413 ASN A N 1
ATOM 3329 C CA . ASN A 1 413 ? 12.19674 27.56182 4.25659 1.000 19.16623 413 ASN A CA 1
ATOM 3330 C C . ASN A 1 413 ? 12.65645 27.59554 5.70553 1.000 17.91166 413 ASN A C 1
ATOM 3331 O O . ASN A 1 413 ? 11.83546 27.67124 6.62262 1.000 19.25072 413 ASN A O 1
ATOM 3336 N N . ILE A 1 414 ? 13.97469 27.52130 5.90946 1.000 16.14169 414 ILE A N 1
ATOM 3337 C CA . ILE A 1 414 ? 14.52347 27.40551 7.25940 1.000 12.94544 414 ILE A CA 1
ATOM 3338 C C . ILE A 1 414 ? 14.08660 28.58277 8.12279 1.000 14.63555 414 ILE A C 1
ATOM 3339 O O . ILE A 1 414 ? 13.75673 28.41682 9.30664 1.000 16.49485 414 ILE A O 1
ATOM 3344 N N . ALA A 1 415 ? 14.07006 29.78643 7.55273 1.000 15.63914 415 ALA A N 1
ATOM 3345 C CA . ALA A 1 415 ? 13.68242 30.95790 8.33113 1.000 15.12874 415 ALA A CA 1
ATOM 3346 C C . ALA A 1 415 ? 12.23964 30.86010 8.81336 1.000 17.20820 415 ALA A C 1
ATOM 3347 O O . ALA A 1 415 ? 11.94723 31.11941 9.98916 1.000 18.75133 415 ALA A O 1
ATOM 3349 N N . LYS A 1 416 ? 11.31628 30.49442 7.91759 1.000 16.65340 416 LYS A N 1
ATOM 3350 C CA . LYS A 1 416 ? 9.91485 30.38595 8.30990 1.000 17.37988 416 LYS A CA 1
ATOM 3351 C C . LYS A 1 416 ? 9.68862 29.22148 9.26171 1.000 18.39680 416 LYS A C 1
ATOM 3352 O O . LYS A 1 416 ? 8.90456 29.33513 10.21222 1.000 17.20643 416 LYS A O 1
ATOM 3358 N N . GLN A 1 417 ? 10.34213 28.08535 9.00910 1.000 13.33229 417 GLN A N 1
ATOM 3359 C CA . GLN A 1 417 ? 10.18286 26.94862 9.91038 1.000 12.63788 417 GLN A CA 1
ATOM 3360 C C . GLN A 1 417 ? 10.65001 27.30681 11.31352 1.000 14.52526 417 GLN A C 1
ATOM 3361 O O . GLN A 1 417 ? 10.05091 26.87724 12.30736 1.000 15.47914 417 GLN A O 1
ATOM 3367 N N . SER A 1 418 ? 11.71871 28.10057 11.41131 1.000 13.68489 418 SER A N 1
ATOM 3368 C CA . SER A 1 418 ? 12.22130 28.51086 12.71798 1.000 12.86303 418 SER A CA 1
ATOM 3369 C C . SER A 1 418 ? 11.19010 29.33602 13.47278 1.000 17.31500 418 SER A C 1
ATOM 3370 O O . SER A 1 418 ? 10.96536 29.11875 14.66945 1.000 15.17371 418 SER A O 1
ATOM 3373 N N . GLN A 1 419 ? 10.54775 30.28485 12.78434 1.000 16.83350 419 GLN A N 1
ATOM 3374 C CA . GLN A 1 419 ? 9.51690 31.10322 13.41826 1.000 19.47283 419 GLN A CA 1
ATOM 3375 C C . GLN A 1 419 ? 8.27268 30.28545 13.75138 1.000 18.56253 419 GLN A C 1
ATOM 3376 O O . GLN A 1 419 ? 7.66404 30.47185 14.81164 1.000 23.39938 419 GLN A O 1
ATOM 3382 N N . ASP A 1 420 ? 7.86463 29.39443 12.84759 1.000 17.36283 420 ASP A N 1
ATOM 3383 C CA . ASP A 1 420 ? 6.62190 28.65848 13.04427 1.000 15.15597 420 ASP A CA 1
ATOM 3384 C C . ASP A 1 420 ? 6.74492 27.62970 14.16235 1.000 16.07271 420 ASP A C 1
ATOM 3385 O O . ASP A 1 420 ? 5.78861 27.41654 14.92032 1.000 19.78864 420 ASP A O 1
ATOM 3390 N N . TYR A 1 421 ? 7.90020 26.97088 14.27804 1.000 15.28684 421 TYR A N 1
ATOM 3391 C CA . TYR A 1 421 ? 8.01551 25.83291 15.17816 1.000 12.46405 421 TYR A CA 1
ATOM 3392 C C . TYR A 1 421 ? 8.93043 26.07809 16.36870 1.000 16.16197 421 TYR A C 1
ATOM 3393 O O . TYR A 1 421 ? 8.96791 25.24014 17.27594 1.000 15.58346 421 TYR A O 1
ATOM 3402 N N . ASP A 1 422 ? 9.64936 27.20013 16.40824 1.000 14.24251 422 ASP A N 1
ATOM 3403 C CA . ASP A 1 422 ? 10.46798 27.56263 17.56945 1.000 13.21904 422 ASP A CA 1
ATOM 3404 C C . ASP A 1 422 ? 10.39781 29.07174 17.79107 1.000 14.14264 422 ASP A C 1
ATOM 3405 O O . ASP A 1 422 ? 11.42408 29.75653 17.85143 1.000 14.05321 422 ASP A O 1
ATOM 3410 N N . PRO A 1 423 ? 9.18877 29.62035 17.94831 1.000 18.91692 423 PRO A N 1
ATOM 3411 C CA . PRO A 1 423 ? 9.04086 31.08528 17.88303 1.000 22.42993 423 PRO A CA 1
ATOM 3412 C C . PRO A 1 423 ? 9.79875 31.83642 18.96160 1.000 24.33183 423 PRO A C 1
ATOM 3413 O O . PRO A 1 423 ? 10.27528 32.95310 18.70773 1.000 23.12260 423 PRO A O 1
ATOM 3417 N N . MET A 1 424 ? 9.92064 31.26362 20.15585 1.000 20.97508 424 MET A N 1
ATOM 3418 C CA . MET A 1 424 ? 10.61650 31.91313 21.25512 1.000 24.28218 424 MET A CA 1
ATOM 3419 C C . MET A 1 424 ? 12.07295 31.49423 21.35384 1.000 19.30562 424 MET A C 1
ATOM 3420 O O . MET A 1 424 ? 12.78362 31.97932 22.23628 1.000 23.84859 424 MET A O 1
ATOM 3425 N N . GLY A 1 425 ? 12.53623 30.60746 20.47646 1.000 12.29509 425 GLY A N 1
ATOM 3426 C CA . GLY A 1 425 ? 13.90951 30.15415 20.54564 1.000 13.75908 425 GLY A CA 1
ATOM 3427 C C . GLY A 1 425 ? 14.19329 29.13670 21.62504 1.000 13.61850 425 GLY A C 1
ATOM 3428 O O . GLY A 1 425 ? 15.36489 28.80294 21.84168 1.000 11.96293 425 GLY A O 1
ATOM 3429 N N . ASP A 1 426 ? 13.15900 28.62634 22.30516 1.000 12.79428 426 ASP A N 1
ATOM 3430 C CA . ASP A 1 426 ? 13.38623 27.69089 23.40289 1.000 12.51842 426 ASP A CA 1
ATOM 3431 C C . ASP A 1 426 ? 14.15182 26.45746 22.93499 1.000 11.19766 426 ASP A C 1
ATOM 3432 O O . ASP A 1 426 ? 15.02633 25.95033 23.65572 1.000 11.30502 426 ASP A O 1
ATOM 3437 N N . TYR A 1 427 ? 13.83041 25.94585 21.73755 1.000 9.34974 427 TYR A N 1
ATOM 3438 C CA . TYR A 1 427 ? 14.48660 24.72446 21.27288 1.000 8.40068 427 TYR A CA 1
ATOM 3439 C C . TYR A 1 427 ? 15.94992 24.98271 20.92193 1.000 7.93531 427 TYR A C 1
ATOM 3440 O O . TYR A 1 427 ? 16.84248 24.28363 21.41444 1.000 8.13376 427 TYR A O 1
ATOM 3449 N N . VAL A 1 428 ? 16.22792 25.98200 20.07994 1.000 8.83105 428 VAL A N 1
ATOM 3450 C CA . VAL A 1 428 ? 17.62630 26.13028 19.67132 1.000 9.01287 428 VAL A CA 1
ATOM 3451 C C . VAL A 1 428 ? 18.51456 26.51823 20.85192 1.000 9.96541 428 VAL A C 1
ATOM 3452 O O . VAL A 1 428 ? 19.66673 26.07861 20.91898 1.000 9.81519 428 VAL A O 1
ATOM 3456 N N . LYS A 1 429 ? 18.00469 27.30353 21.81327 1.000 11.66598 429 LYS A N 1
ATOM 3457 C CA . LYS A 1 429 ? 18.83811 27.66334 22.96720 1.000 9.45085 429 LYS A CA 1
ATOM 3458 C C . LYS A 1 429 ? 19.13031 26.45625 23.84729 1.000 11.04107 429 LYS A C 1
ATOM 3459 O O . LYS A 1 429 ? 20.16217 26.41713 24.53010 1.000 13.16259 429 LYS A O 1
ATOM 3465 N N . HIS A 1 430 ? 18.22576 25.47346 23.85749 1.000 10.34726 430 HIS A N 1
ATOM 3466 C CA . HIS A 1 430 ? 18.42525 24.27967 24.67163 1.000 9.93390 430 HIS A CA 1
ATOM 3467 C C . HIS A 1 430 ? 19.63334 23.48926 24.20064 1.000 8.65197 430 HIS A C 1
ATOM 3468 O O . HIS A 1 430 ? 20.36778 22.91323 25.01268 1.000 10.45772 430 HIS A O 1
ATOM 3475 N N . TRP A 1 431 ? 19.87052 23.48072 22.89007 1.000 8.27709 431 TRP A N 1
ATOM 3476 C CA . TRP A 1 431 ? 20.94316 22.72035 22.27402 1.000 7.37325 431 TRP A CA 1
ATOM 3477 C C . TRP A 1 431 ? 22.14570 23.56406 21.88955 1.000 9.93011 431 TRP A C 1
ATOM 3478 O O . TRP A 1 431 ? 23.19620 22.99818 21.58898 1.000 9.30161 431 TRP A O 1
ATOM 3489 N N . LEU A 1 432 ? 22.03018 24.89262 21.92903 1.000 9.27955 432 LEU A N 1
ATOM 3490 C CA . LEU A 1 432 ? 23.11731 25.80409 21.56367 1.000 7.47466 432 LEU A CA 1
ATOM 3491 C C . LEU A 1 432 ? 23.27766 26.81977 22.69084 1.000 7.64620 432 LEU A C 1
ATOM 3492 O O . LEU A 1 432 ? 22.87284 27.98452 22.56197 1.000 8.98093 432 LEU A O 1
ATOM 3497 N N . PRO A 1 433 ? 23.86770 26.41127 23.81894 1.000 9.73097 433 PRO A N 1
ATOM 3498 C CA . PRO A 1 433 ? 23.98103 27.33590 24.96020 1.000 9.84584 433 PRO A CA 1
ATOM 3499 C C . PRO A 1 433 ? 24.75463 28.59811 24.62318 1.000 10.11713 433 PRO A C 1
ATOM 3500 O O . PRO A 1 433 ? 24.53047 29.63447 25.26629 1.000 11.62299 433 PRO A O 1
ATOM 3504 N N . GLU A 1 434 ? 25.62568 28.54970 23.60954 1.000 10.35548 434 GLU A N 1
ATOM 3505 C CA . GLU A 1 434 ? 26.40731 29.73015 23.24787 1.000 10.72732 434 GLU A CA 1
ATOM 3506 C C . GLU A 1 434 ? 25.52114 30.85134 22.72788 1.000 11.78841 434 GLU A C 1
ATOM 3507 O O . GLU A 1 434 ? 25.95123 32.01224 22.73268 1.000 12.24386 434 GLU A O 1
ATOM 3513 N N . LEU A 1 435 ? 24.29312 30.52569 22.30762 1.000 11.19963 435 LEU A N 1
ATOM 3514 C CA . LEU A 1 435 ? 23.31710 31.49021 21.80889 1.000 9.79824 435 LEU A CA 1
ATOM 3515 C C . LEU A 1 435 ? 22.24089 31.84106 22.83147 1.000 9.96727 435 LEU A C 1
ATOM 3516 O O . LEU A 1 435 ? 21.34252 32.63012 22.51944 1.000 11.62726 435 LEU A O 1
ATOM 3521 N N . ALA A 1 436 ? 22.29996 31.27736 24.04066 1.000 9.94391 436 ALA A N 1
ATOM 3522 C CA . ALA A 1 436 ? 21.14478 31.33087 24.92972 1.000 11.00493 436 ALA A CA 1
ATOM 3523 C C . ALA A 1 436 ? 20.87592 32.72050 25.49805 1.000 12.07048 436 ALA A C 1
ATOM 3524 O O . ALA A 1 436 ? 19.78162 32.95404 26.02451 1.000 14.09577 436 ALA A O 1
ATOM 3526 N N . SER A 1 437 ? 21.82735 33.64861 25.41230 1.000 11.56937 437 SER A N 1
ATOM 3527 C CA . SER A 1 437 ? 21.58021 35.00217 25.89279 1.000 12.49320 437 SER A CA 1
ATOM 3528 C C . SER A 1 437 ? 21.12109 35.95750 24.79832 1.000 12.79407 437 SER A C 1
ATOM 3529 O O . SER A 1 437 ? 20.86515 37.13283 25.09168 1.000 14.72532 437 SER A O 1
ATOM 3532 N N . ILE A 1 438 ? 21.01540 35.50474 23.55354 1.000 13.00087 438 ILE A N 1
ATOM 3533 C CA . ILE A 1 438 ? 20.39421 36.36124 22.53402 1.000 14.32610 438 ILE A CA 1
ATOM 3534 C C . ILE A 1 438 ? 18.90173 36.46296 22.83201 1.000 13.25311 438 ILE A C 1
ATOM 3535 O O . ILE A 1 438 ? 18.25823 35.43276 23.07963 1.000 14.91776 438 ILE A O 1
ATOM 3540 N N . PRO A 1 439 ? 18.30426 37.65161 22.82557 1.000 16.76444 439 PRO A N 1
ATOM 3541 C CA . PRO A 1 439 ? 16.88384 37.75106 23.18272 1.000 21.91566 439 PRO A CA 1
ATOM 3542 C C . PRO A 1 439 ? 16.02024 36.91106 22.25261 1.000 22.78990 439 PRO A C 1
ATOM 3543 O O . PRO A 1 439 ? 16.26949 36.83381 21.04782 1.000 28.51320 439 PRO A O 1
ATOM 3547 N N . ASP A 1 440 ? 15.01462 36.26057 22.84769 1.000 21.91280 440 ASP A N 1
ATOM 3548 C CA . ASP A 1 440 ? 14.16574 35.28272 22.17168 1.000 25.71311 440 ASP A CA 1
ATOM 3549 C C . ASP A 1 440 ? 13.80419 35.72039 20.75849 1.000 33.12955 440 ASP A C 1
ATOM 3550 O O . ASP A 1 440 ? 13.53038 36.89619 20.50390 1.000 41.46698 440 ASP A O 1
ATOM 3555 N N . GLY A 1 441 ? 13.80347 34.76555 19.84301 1.000 33.32013 441 GLY A N 1
ATOM 3556 C CA . GLY A 1 441 ? 13.45455 35.06661 18.45594 1.000 36.10198 441 GLY A CA 1
ATOM 3557 C C . GLY A 1 441 ? 14.58151 35.61118 17.61428 1.000 38.87699 441 GLY A C 1
ATOM 3558 O O . GLY A 1 441 ? 14.87412 35.06100 16.54613 1.000 35.18027 441 GLY A O 1
ATOM 3559 N N . ARG A 1 442 ? 15.22940 36.69485 18.07025 1.000 36.16889 442 ARG A N 1
ATOM 3560 C CA . ARG A 1 442 ? 16.44381 37.16007 17.40868 1.000 22.36319 442 ARG A CA 1
ATOM 3561 C C . ARG A 1 442 ? 17.50968 36.07337 17.36419 1.000 17.39957 442 ARG A C 1
ATOM 3562 O O . ARG A 1 442 ? 18.45877 36.17542 16.58168 1.000 17.80302 442 ARG A O 1
ATOM 3570 N N . VAL A 1 443 ? 17.36901 35.04059 18.19388 1.000 15.01009 443 VAL A N 1
ATOM 3571 C CA . VAL A 1 443 ? 18.33455 33.95711 18.25853 1.000 11.27489 443 VAL A CA 1
ATOM 3572 C C . VAL A 1 443 ? 18.43047 33.19534 16.94539 1.000 12.74256 443 VAL A C 1
ATOM 3573 O O . VAL A 1 443 ? 19.45847 32.56912 16.68326 1.000 16.04400 443 VAL A O 1
ATOM 3577 N N . HIS A 1 444 ? 17.39853 33.25176 16.09299 1.000 12.98827 444 HIS A N 1
ATOM 3578 C CA . HIS A 1 444 ? 17.45385 32.48005 14.85312 1.000 14.36707 444 HIS A CA 1
ATOM 3579 C C . HIS A 1 444 ? 18.26713 33.15052 13.75590 1.000 14.14803 444 HIS A C 1
ATOM 3580 O O . HIS A 1 444 ? 18.54646 32.50821 12.73791 1.000 18.14494 444 HIS A O 1
ATOM 3587 N N . SER A 1 445 ? 18.64471 34.41268 13.92167 1.000 14.64751 445 SER A N 1
ATOM 3588 C CA . SER A 1 445 ? 19.44159 35.13329 12.92839 1.000 12.94210 445 SER A CA 1
ATOM 3589 C C . SER A 1 445 ? 20.60564 35.83371 13.61498 1.000 13.09901 445 SER A C 1
ATOM 3590 O O . SER A 1 445 ? 20.69023 37.06838 13.62336 1.000 16.21048 445 SER A O 1
ATOM 3593 N N . PRO A 1 446 ? 21.53798 35.07684 14.19512 1.000 11.44358 446 PRO A N 1
ATOM 3594 C CA . PRO A 1 446 ? 22.60907 35.73000 14.96815 1.000 14.18554 446 PRO A CA 1
ATOM 3595 C C . PRO A 1 446 ? 23.51557 36.58644 14.11368 1.000 13.14173 446 PRO A C 1
ATOM 3596 O O . PRO A 1 446 ? 24.16807 37.49199 14.64524 1.000 13.04252 446 PRO A O 1
ATOM 3600 N N . TRP A 1 447 ? 23.54179 36.35704 12.79786 1.000 12.58496 447 TRP A N 1
ATOM 3601 C CA . TRP A 1 447 ? 24.37640 37.15762 11.91963 1.000 15.02772 447 TRP A CA 1
ATOM 3602 C C . TRP A 1 447 ? 23.91697 38.60404 11.84117 1.000 16.21694 447 TRP A C 1
ATOM 3603 O O . TRP A 1 447 ? 24.66815 39.44600 11.33227 1.000 17.69449 447 TRP A O 1
ATOM 3614 N N . ARG A 1 448 ? 22.71311 38.91547 12.32534 1.000 14.60670 448 ARG A N 1
ATOM 3615 C CA . ARG A 1 448 ? 22.21215 40.28475 12.30680 1.000 15.04116 448 ARG A CA 1
ATOM 3616 C C . ARG A 1 448 ? 22.66909 41.09998 13.51206 1.000 16.58314 448 ARG A C 1
ATOM 3617 O O . ARG A 1 448 ? 22.41619 42.30562 13.55593 1.000 19.38609 448 ARG A O 1
ATOM 3625 N N . LEU A 1 449 ? 23.35767 40.48286 14.46752 1.000 16.67019 449 LEU A N 1
ATOM 3626 C CA . LEU A 1 449 ? 23.80420 41.19814 15.65694 1.000 14.72396 449 LEU A CA 1
ATOM 3627 C C . LEU A 1 449 ? 24.97423 42.11808 15.34907 1.000 15.28981 449 LEU A C 1
ATOM 3628 O O . LEU A 1 449 ? 25.90526 41.74467 14.62896 1.000 15.09997 449 LEU A O 1
ATOM 3633 N N . SER A 1 450 ? 24.93126 43.32178 15.92227 1.000 16.10209 450 SER A N 1
ATOM 3634 C CA . SER A 1 450 ? 26.05455 44.24081 15.84182 1.000 16.73790 450 SER A CA 1
ATOM 3635 C C . SER A 1 450 ? 27.22053 43.72119 16.67677 1.000 18.05309 450 SER A C 1
ATOM 3636 O O . SER A 1 450 ? 27.06984 42.82803 17.51059 1.000 15.80490 450 SER A O 1
ATOM 3639 N N . ASN A 1 451 ? 28.39972 44.30964 16.45122 1.000 20.65098 451 ASN A N 1
ATOM 3640 C CA . ASN A 1 451 ? 29.55165 43.97980 17.28758 1.000 20.94830 451 ASN A CA 1
ATOM 3641 C C . ASN A 1 451 ? 29.23872 44.19870 18.76290 1.000 18.65772 451 ASN A C 1
ATOM 3642 O O . ASN A 1 451 ? 29.55605 43.34773 19.60384 1.000 17.41567 451 ASN A O 1
ATOM 3647 N N . GLN A 1 452 ? 28.59916 45.32541 19.09340 1.000 20.01060 452 GLN A N 1
ATOM 3648 C CA . GLN A 1 452 ? 28.27233 45.61701 20.48968 1.000 19.30819 452 GLN A CA 1
ATOM 3649 C C . GLN A 1 452 ? 27.27675 44.60483 21.05052 1.000 17.44121 452 GLN A C 1
ATOM 3650 O O . GLN A 1 452 ? 27.41021 44.15512 22.19814 1.000 17.34428 452 GLN A O 1
ATOM 3656 N N . GLU A 1 453 ? 26.27484 44.22611 20.25165 1.000 16.99303 453 GLU A N 1
ATOM 3657 C CA . GLU A 1 453 ? 25.30729 43.23046 20.69670 1.000 16.33510 453 GLU A CA 1
ATOM 3658 C C . GLU A 1 453 ? 25.96154 41.86758 20.87640 1.000 15.42665 453 GLU A C 1
ATOM 3659 O O . GLU A 1 453 ? 25.63631 41.13541 21.81877 1.000 15.08703 453 GLU A O 1
ATOM 3665 N N . GLN A 1 454 ? 26.88622 41.51121 19.98460 1.000 15.10890 454 GLN A N 1
ATOM 3666 C CA . GLN A 1 454 ? 27.58726 40.24412 20.14659 1.000 14.36819 454 GLN A CA 1
ATOM 3667 C C . GLN A 1 454 ? 28.31189 40.18409 21.48653 1.000 14.62707 454 GLN A C 1
ATOM 3668 O O . GLN A 1 454 ? 28.23405 39.17103 22.19351 1.000 14.11815 454 GLN A O 1
ATOM 3674 N N . ILE A 1 455 ? 28.98832 41.26809 21.87839 1.000 15.50234 455 ILE A N 1
ATOM 3675 C CA . ILE A 1 455 ? 29.62990 41.27974 23.19430 1.000 15.91823 455 ILE A CA 1
ATOM 3676 C C . ILE A 1 455 ? 28.58614 41.21116 24.30191 1.000 15.97779 455 ILE A C 1
ATOM 3677 O O . ILE A 1 455 ? 28.73006 40.44420 25.25906 1.000 15.78681 455 ILE A O 1
ATOM 3682 N N . ARG A 1 456 ? 27.52004 42.01079 24.19182 1.000 16.34101 456 ARG A N 1
ATOM 3683 C CA . ARG A 1 456 ? 26.51410 42.03281 25.25156 1.000 16.58093 456 ARG A CA 1
ATOM 3684 C C . ARG A 1 456 ? 25.85563 40.67971 25.44452 1.000 15.69408 456 ARG A C 1
ATOM 3685 O O . ARG A 1 456 ? 25.51231 40.31798 26.57318 1.000 15.81707 456 ARG A O 1
ATOM 3693 N N . PHE A 1 457 ? 25.65324 39.92822 24.36944 1.000 14.87975 457 PHE A N 1
ATOM 3694 C CA . PHE A 1 457 ? 25.00811 38.62802 24.48279 1.000 14.06995 457 PHE A CA 1
ATOM 3695 C C . PHE A 1 457 ? 26.01247 37.48941 24.58143 1.000 13.43938 457 PHE A C 1
ATOM 3696 O O . PHE A 1 457 ? 25.60270 36.32503 24.67846 1.000 13.20401 457 PHE A O 1
ATOM 3704 N N . GLY A 1 458 ? 27.31244 37.80096 24.57515 1.000 13.74078 458 GLY A N 1
ATOM 3705 C CA . GLY A 1 458 ? 28.33195 36.81662 24.88421 1.000 13.52765 458 GLY A CA 1
ATOM 3706 C C . GLY A 1 458 ? 28.70570 35.88182 23.75743 1.000 12.63522 458 GLY A C 1
ATOM 3707 O O . GLY A 1 458 ? 29.27450 34.81338 24.01581 1.000 12.45468 458 GLY A O 1
ATOM 3708 N N . VAL A 1 459 ? 28.43934 36.25518 22.50949 1.000 12.50751 459 VAL A N 1
ATOM 3709 C CA . VAL A 1 459 ? 28.64454 35.33926 21.38693 1.000 11.83311 459 VAL A CA 1
ATOM 3710 C C . VAL A 1 459 ? 29.16370 36.15105 20.20289 1.000 14.19113 459 VAL A C 1
ATOM 3711 O O . VAL A 1 459 ? 28.45873 37.02396 19.68283 1.000 12.49388 459 VAL A O 1
ATOM 3715 N N . ARG A 1 460 ? 30.39831 35.88657 19.79004 1.000 12.27832 460 ARG A N 1
ATOM 3716 C CA . ARG A 1 460 ? 30.97747 36.56785 18.63901 1.000 12.68438 460 ARG A CA 1
ATOM 3717 C C . ARG A 1 460 ? 30.91287 35.67262 17.40714 1.000 12.12073 460 ARG A C 1
ATOM 3718 O O . ARG A 1 460 ? 31.38596 34.52837 17.42322 1.000 12.47150 460 ARG A O 1
ATOM 3726 N N . LEU A 1 461 ? 30.32214 36.20492 16.34477 1.000 12.23788 461 LEU A N 1
ATOM 3727 C CA . LEU A 1 461 ? 30.16019 35.45445 15.10646 1.000 12.43355 461 LEU A CA 1
ATOM 3728 C C . LEU A 1 461 ? 31.51613 35.11826 14.50228 1.000 13.33749 461 LEU A C 1
ATOM 3729 O O . LEU A 1 461 ? 32.43996 35.94068 14.49766 1.000 13.59042 461 LEU A O 1
ATOM 3734 N N . GLY A 1 462 ? 31.63552 33.88814 13.99780 1.000 12.72385 462 GLY A N 1
ATOM 3735 C CA . GLY A 1 462 ? 32.90050 33.40751 13.48874 1.000 17.45006 462 GLY A CA 1
ATOM 3736 C C . GLY A 1 462 ? 33.86421 32.94250 14.55255 1.000 17.44392 462 GLY A C 1
ATOM 3737 O O . GLY A 1 462 ? 34.96548 32.49357 14.21417 1.000 20.39832 462 GLY A O 1
ATOM 3738 N N . VAL A 1 463 ? 33.49473 33.04848 15.83171 1.000 14.40221 463 VAL A N 1
ATOM 3739 C CA . VAL A 1 463 ? 34.35876 32.61870 16.91993 1.000 14.69408 463 VAL A CA 1
ATOM 3740 C C . VAL A 1 463 ? 33.56482 31.65196 17.78311 1.000 15.44121 463 VAL A C 1
ATOM 3741 O O . VAL A 1 463 ? 33.89405 30.46440 17.86182 1.000 19.05326 463 VAL A O 1
ATOM 3745 N N . ASP A 1 464 ? 32.50624 32.15168 18.42248 1.000 11.07922 464 ASP A N 1
ATOM 3746 C CA . ASP A 1 464 ? 31.68269 31.32684 19.30151 1.000 10.90134 464 ASP A CA 1
ATOM 3747 C C . ASP A 1 464 ? 30.56637 30.59588 18.57530 1.000 13.11325 464 ASP A C 1
ATOM 3748 O O . ASP A 1 464 ? 30.06054 29.58971 19.09428 1.000 13.61817 464 ASP A O 1
ATOM 3753 N N . TYR A 1 465 ? 30.14100 31.09866 17.42280 1.000 12.20771 465 TYR A N 1
ATOM 3754 C CA . TYR A 1 465 ? 29.09509 30.49527 16.62767 1.000 10.67308 465 TYR A CA 1
ATOM 3755 C C . TYR A 1 465 ? 29.35321 30.92268 15.19136 1.000 12.69156 465 TYR A C 1
ATOM 3756 O O . TYR A 1 465 ? 29.71256 32.08504 14.96204 1.000 12.69839 465 TYR A O 1
ATOM 3765 N N . PRO A 1 466 ? 29.21955 30.02324 14.21863 1.000 10.34656 466 PRO A N 1
ATOM 3766 C CA . PRO A 1 466 ? 29.63081 30.35440 12.84924 1.000 11.46967 466 PRO A CA 1
ATOM 3767 C C . PRO A 1 466 ? 28.70854 31.34509 12.16829 1.000 11.25127 466 PRO A C 1
ATOM 3768 O O . PRO A 1 466 ? 27.52153 31.45700 12.48028 1.000 13.02683 466 PRO A O 1
ATOM 3772 N N . TYR A 1 467 ? 29.27362 32.06675 11.20533 1.000 11.19854 467 TYR A N 1
ATOM 3773 C CA . TYR A 1 467 ? 28.44835 32.73310 10.22275 1.000 11.30604 467 TYR A CA 1
ATOM 3774 C C . TYR A 1 467 ? 27.72068 31.68799 9.37810 1.000 11.56056 467 TYR A C 1
ATOM 3775 O O . TYR A 1 467 ? 28.19993 30.55949 9.23040 1.000 14.41791 467 TYR A O 1
ATOM 3784 N N . PRO A 1 468 ? 26.58579 32.04924 8.78611 1.000 11.78926 468 PRO A N 1
ATOM 3785 C CA . PRO A 1 468 ? 25.89820 31.11866 7.87531 1.000 12.77908 468 PRO A CA 1
ATOM 3786 C C . PRO A 1 468 ? 26.79899 30.68067 6.72878 1.000 14.20609 468 PRO A C 1
ATOM 3787 O O . PRO A 1 468 ? 27.45291 31.50104 6.07797 1.000 14.52780 468 PRO A O 1
ATOM 3791 N N . MET A 1 469 ? 26.79447 29.37673 6.45389 1.000 13.77077 469 MET A N 1
ATOM 3792 C CA . MET A 1 469 ? 27.66518 28.83127 5.41891 1.000 13.72469 469 MET A CA 1
ATOM 3793 C C . MET A 1 469 ? 27.14777 29.07750 4.00722 1.000 15.66702 469 MET A C 1
ATOM 3794 O O . MET A 1 469 ? 27.91668 28.93087 3.05290 1.000 18.17593 469 MET A O 1
ATOM 3799 N N . VAL A 1 470 ? 25.87337 29.43172 3.85029 1.000 15.75347 470 VAL A N 1
ATOM 3800 C CA . VAL A 1 470 ? 25.28312 29.79072 2.56802 1.000 15.41603 470 VAL A CA 1
ATOM 3801 C C . VAL A 1 470 ? 24.23724 30.86585 2.82448 1.000 16.06764 470 VAL A C 1
ATOM 3802 O O . VAL A 1 470 ? 23.81675 31.09272 3.95945 1.000 18.34768 470 VAL A O 1
ATOM 3806 N N . ASP A 1 471 ? 23.81605 31.54066 1.75658 1.000 15.49666 471 ASP A N 1
ATOM 3807 C CA . ASP A 1 471 ? 22.59753 32.33313 1.79600 1.000 15.83545 471 ASP A CA 1
ATOM 3808 C C . ASP A 1 471 ? 21.44738 31.40326 1.45271 1.000 17.71634 471 ASP A C 1
ATOM 3809 O O . ASP A 1 471 ? 21.52147 30.67157 0.46028 1.000 18.74264 471 ASP A O 1
ATOM 3814 N N . LEU A 1 472 ? 20.40300 31.40966 2.28712 1.000 16.75221 472 LEU A N 1
ATOM 3815 C CA . LEU A 1 472 ? 19.30961 30.45564 2.09973 1.000 16.43912 472 LEU A CA 1
ATOM 3816 C C . LEU A 1 472 ? 18.67494 30.61312 0.72609 1.000 18.96178 472 LEU A C 1
ATOM 3817 O O . LEU A 1 472 ? 18.50109 29.62778 -0.00331 1.000 20.10915 472 LEU A O 1
ATOM 3822 N N . GLN A 1 473 ? 18.33187 31.85225 0.35357 1.000 18.78567 473 GLN A N 1
ATOM 3823 C CA . GLN A 1 473 ? 17.61261 32.08009 -0.89614 1.000 22.98018 473 GLN A CA 1
ATOM 3824 C C . GLN A 1 473 ? 18.48151 31.74920 -2.10316 1.000 20.18535 473 GLN A C 1
ATOM 3825 O O . GLN A 1 473 ? 18.03826 31.05806 -3.02967 1.000 22.37365 473 GLN A O 1
ATOM 3831 N N . GLU A 1 474 ? 19.72078 32.24330 -2.12219 1.000 20.11236 474 GLU A N 1
ATOM 3832 C CA . GLU A 1 474 ? 20.58869 31.98962 -3.26891 1.000 21.14756 474 GLU A CA 1
ATOM 3833 C C . GLU A 1 474 ? 20.85239 30.49989 -3.44209 1.000 20.28380 474 GLU A C 1
ATOM 3834 O O . GLU A 1 474 ? 20.82636 29.98430 -4.56702 1.000 21.46411 474 GLU A O 1
ATOM 3840 N N . SER A 1 475 ? 21.10306 29.78958 -2.33655 1.000 18.18303 475 SER A N 1
ATOM 3841 C CA . SER A 1 475 ? 21.46435 28.37729 -2.43714 1.000 17.69215 475 SER A CA 1
ATOM 3842 C C . SER A 1 475 ? 20.29320 27.53434 -2.92195 1.000 18.82276 475 SER A C 1
ATOM 3843 O O . SER A 1 475 ? 20.47990 26.62282 -3.73772 1.000 17.61530 475 SER A O 1
ATOM 3846 N N . VAL A 1 476 ? 19.07648 27.81163 -2.44448 1.000 16.50359 476 VAL A N 1
ATOM 3847 C CA . VAL A 1 476 ? 17.94425 27.01528 -2.91770 1.000 16.34424 476 VAL A CA 1
ATOM 3848 C C . VAL A 1 476 ? 17.69854 27.26940 -4.39713 1.000 16.96410 476 VAL A C 1
ATOM 3849 O O . VAL A 1 476 ? 17.37365 26.34406 -5.15026 1.000 20.80807 476 VAL A O 1
ATOM 3853 N N . GLU A 1 477 ? 17.86916 28.51966 -4.83875 1.000 18.35388 477 GLU A N 1
ATOM 3854 C CA . GLU A 1 477 ? 17.67461 28.83096 -6.25144 1.000 19.10423 477 GLU A CA 1
ATOM 3855 C C . GLU A 1 477 ? 18.68362 28.09081 -7.12078 1.000 22.59902 477 GLU A C 1
ATOM 3856 O O . GLU A 1 477 ? 18.32916 27.55806 -8.18043 1.000 22.18585 477 GLU A O 1
ATOM 3858 N N . ALA A 1 478 ? 19.94509 28.03224 -6.68259 1.000 18.48970 478 ALA A N 1
ATOM 3859 C CA . ALA A 1 478 ? 20.96244 27.32641 -7.45787 1.000 19.44370 478 ALA A CA 1
ATOM 3860 C C . ALA A 1 478 ? 20.66096 25.83902 -7.54229 1.000 21.27685 478 ALA A C 1
ATOM 3861 O O . ALA A 1 478 ? 20.80876 25.22654 -8.60443 1.000 23.20128 478 ALA A O 1
ATOM 3863 N N . ASN A 1 479 ? 20.24440 25.23295 -6.42990 1.000 17.25125 479 ASN A N 1
ATOM 3864 C CA . ASN A 1 479 ? 19.95519 23.80831 -6.46833 1.000 16.87478 479 ASN A CA 1
ATOM 3865 C C . ASN A 1 479 ? 18.63307 23.51356 -7.17023 1.000 18.00376 479 ASN A C 1
ATOM 3866 O O . ASN A 1 479 ? 18.48569 22.44272 -7.77080 1.000 18.49827 479 ASN A O 1
ATOM 3871 N N . ARG A 1 480 ? 17.68371 24.45581 -7.14925 1.000 19.94084 480 ARG A N 1
ATOM 3872 C CA . ARG A 1 480 ? 16.46128 24.27898 -7.92803 1.000 20.69957 480 ARG A CA 1
ATOM 3873 C C . ARG A 1 480 ? 16.77172 24.20405 -9.41928 1.000 20.64440 480 ARG A C 1
ATOM 3874 O O . ARG A 1 480 ? 16.22322 23.35723 -10.13666 1.000 21.30265 480 ARG A O 1
ATOM 3882 N N . ARG A 1 481 ? 17.66573 25.07082 -9.89422 1.000 21.32740 481 ARG A N 1
ATOM 3883 C CA . ARG A 1 481 ? 18.02416 25.05855 -11.30991 1.000 22.37590 481 ARG A CA 1
ATOM 3884 C C . ARG A 1 481 ? 18.66464 23.73240 -11.70322 1.000 22.18137 481 ARG A C 1
ATOM 3885 O O . ARG A 1 481 ? 18.36093 23.17768 -12.76512 1.000 23.24829 481 ARG A O 1
ATOM 3893 N N . ILE A 1 482 ? 19.54349 23.20079 -10.85003 1.000 21.62518 482 ILE A N 1
ATOM 3894 C CA . ILE A 1 482 ? 20.17647 21.91190 -11.11650 1.000 20.69739 482 ILE A CA 1
ATOM 3895 C C . ILE A 1 482 ? 19.13614 20.79986 -11.15171 1.000 20.71083 482 ILE A C 1
ATOM 3896 O O . ILE A 1 482 ? 19.16419 19.92512 -12.03064 1.000 21.43199 482 ILE A O 1
ATOM 3901 N N . TYR A 1 483 ? 18.21036 20.80416 -10.18591 1.000 19.98309 483 TYR A N 1
ATOM 3902 C CA . TYR A 1 483 ? 17.16082 19.79018 -10.15550 1.000 20.04858 483 TYR A CA 1
ATOM 3903 C C . TYR A 1 483 ? 16.30620 19.85481 -11.41331 1.000 21.66141 483 TYR A C 1
ATOM 3904 O O . TYR A 1 483 ? 15.99975 18.82489 -12.01973 1.000 22.20086 483 TYR A O 1
ATOM 3913 N N . GLU A 1 484 ? 15.90628 21.06634 -11.80686 1.000 22.52315 484 GLU A N 1
ATOM 3914 C CA . GLU A 1 484 ? 15.06527 21.23093 -12.99183 1.000 24.20739 484 GLU A CA 1
ATOM 3915 C C . GLU A 1 484 ? 15.74501 20.67740 -14.23361 1.000 25.18242 484 GLU A C 1
ATOM 3916 O O . GLU A 1 484 ? 15.11019 19.99684 -15.05039 1.000 26.24727 484 GLU A O 1
ATOM 3922 N N . LYS A 1 485 ? 17.03554 20.96863 -14.39848 1.000 24.94499 485 LYS A N 1
ATOM 3923 C CA . LYS A 1 485 ? 17.76275 20.45244 -15.55334 1.000 25.93191 485 LYS A CA 1
ATOM 3924 C C . LYS A 1 485 ? 17.85371 18.93778 -15.51055 1.000 25.53629 485 LYS A C 1
ATOM 3925 O O . LYS A 1 485 ? 17.67166 18.26784 -16.53203 1.000 26.70898 485 LYS A O 1
ATOM 3931 N N . ALA A 1 486 ? 18.12930 18.37320 -14.33288 1.000 23.96376 486 ALA A N 1
ATOM 3932 C CA . ALA A 1 486 ? 18.19784 16.92230 -14.22267 1.000 23.57265 486 ALA A CA 1
ATOM 3933 C C . ALA A 1 486 ? 16.85379 16.28591 -14.54859 1.000 24.27804 486 ALA A C 1
ATOM 3934 O O . ALA A 1 486 ? 16.79439 15.23368 -15.19614 1.000 24.91952 486 ALA A O 1
ATOM 3936 N N . LEU A 1 487 ? 15.76238 16.91041 -14.10164 1.000 24.25894 487 LEU A N 1
ATOM 3937 C CA . LEU A 1 487 ? 14.43369 16.38992 -14.40027 1.000 25.08146 487 LEU A CA 1
ATOM 3938 C C . LEU A 1 487 ? 14.15071 16.46724 -15.89113 1.000 27.00627 487 LEU A C 1
ATOM 3939 O O . LEU A 1 487 ? 13.59383 15.53190 -16.47665 1.000 27.85221 487 LEU A O 1
ATOM 3944 N N . ARG A 1 488 ? 14.53230 17.57968 -16.51497 1.000 27.78819 488 ARG A N 1
ATOM 3945 C CA . ARG A 1 488 ? 14.33727 17.72462 -17.95493 1.000 29.72882 488 ARG A CA 1
ATOM 3946 C C . ARG A 1 488 ? 15.08355 16.64220 -18.72362 1.000 30.21274 488 ARG A C 1
ATOM 3947 O O . ARG A 1 488 ? 14.58493 16.12863 -19.73354 1.000 31.70940 488 ARG A O 1
ATOM 3955 N N . MET A 1 489 ? 16.26924 16.26590 -18.25361 1.000 29.05887 489 MET A N 1
ATOM 3956 C CA . MET A 1 489 ? 17.10871 15.29064 -18.94262 1.000 29.53470 489 MET A CA 1
ATOM 3957 C C . MET A 1 489 ? 16.72546 13.84357 -18.64983 1.000 29.12806 489 MET A C 1
ATOM 3958 O O . MET A 1 489 ? 17.31963 12.93176 -19.23672 1.000 29.63586 489 MET A O 1
ATOM 3963 N N . THR A 1 490 ? 15.74102 13.60535 -17.79038 1.000 28.34771 490 THR A N 1
ATOM 3964 C CA . THR A 1 490 ? 15.31314 12.25113 -17.46660 1.000 27.98978 490 THR A CA 1
ATOM 3965 C C . THR A 1 490 ? 14.29609 11.71428 -18.48419 1.000 30.77848 490 THR A C 1
ATOM 3966 O O . THR A 1 490 ? 14.25947 10.50291 -18.74341 1.000 30.01022 490 THR A O 1
#

B-factor: mean 20.43, std 11.55, range [4.1, 77.07]

Sequence (485 aa):
QKIILWYRNDLRLHDHEPLDLATSTQGQIIPLYCFDPRQFAKTSFGFPKTGGFRGKFLLESVADLRHNFQKIGSNLLVRIGEPERVIFDLVKQLNIDAVYYHKEVTAEELAVETALEKALTPLGVEVKSFWGATLYHLKELPFPIEKLPELFTNFRKQVEQKSVIYPPYTPPNQLPQFPDIEPGEIPTLTELGITPAPFDERSVLDFAGGETAGLSRLNDYFWRRDCLKNYKQTRNGMLGSDYSSKFSPWLANGCLSPRWIYQQVQDYQHQRVKNDSTYWLVFELLWRDYFRFICLKHGPKVFYKSGLQGVKIPWGENWEQWQIWCQGLTGFPLVDANMRELAATGFMSNRGRQNVASFLTKNLGINWQMGAEWFESVLIDYDVCSNWGNWNYTAGVGNDGRGFRYFNIAKQSQDYDPMGDYVKHWLPELASIPDGRVHSPWRLSNQEQIRFGVRLGVDYPYPMVDLQESVEANRRIYEKALRMT

Secondary structure (DSSP, 8-state):
-EEEEEESS---STT-HHHHHHHHHT-EEEEEEEE-GGGGSB-TTS-BSS-HHHHHHHHHHHHHHHHHHHHTT---EEEES-HHHHHHHHHHHHT--EEEEE---SHHHHHHHHHHHHHHGGGT-EEEEE--SSSS-GGGSSS-GGG--SSHHHHHHHHHHH--PPPPPPPPS--PPPPSS---PPPPHHHHTPPPPPPPTTSSS----SHHHHHHHHIIIIIIS--GGGHHHHTT--SSSTTS---HHHHHTTSS-HHHHHHHHHHHHHHT--SHHHHHHHHHHHHHHHHHHHHHHHGGGGGSTTTTTT-----B--HHHHHHHHTT-SS-HHHHHHHHHHHHHS---HHHHHHHHHIIIIIS-B-HHHHHHHHHHH-TT--HHHHHHHHHHHHT-S--S--S----HHHHHHHH-TTSHHHHHH-GGGTTS-TTGGG-GGG--HHHHHHHT--BTTTBPPPSS-HHHHHHHHHHHHHHHHHT-

Solvent-accessible surface area: 20354 Å² total; per-residue (Å²): 162,55,5,0,0,3,1,35,65,7,1,8,14,49,5,4,57,0,0,50,58,0,38,66,65,156,6,49,1,0,0,0,18,7,1,16,67,90,66,36,57,152,11,103,58,37,13,75,24,7,9,11,33,32,0,96,2,25,23,50,0,0,44,20,0,32,96,13,0,82,124,20,39,10,21,0,0,2,54,95,14,70,4,27,161,19,0,52,72,6,5,123,110,12,116,8,69,7,0,15,15,18,73,20,3,5,49,99,31,72,61,15,22,93,34,0,36,164,26,0,91,108,65,69,12,95,45,85,36,12,29,7,34,0,1,12,18,60,182,30,16,48,23,88,33,128,56,2,17,59,69,11,91,70,0,72,55,56,0,69,146,136,21,69,27,103,95,21,75,107,40,28,133,121,6,53,152,26,20,154,43,126,58,12,99,37,3,70,22,109,109,22,70,14,112,79,34,118,104,31,151,81,16,15,35,101,14,45,9,0,5,67,27,0,40,58,10,2,62,30,0,0,44,183,120,35,21,0,80,67,13,64,133,48,35,35,24,6,70,43,27,40,16,17,13,5,4,41,1,6,14,18,17,3,1,2,2,2,11,33,0,44,56,28,1,68,46,0,36,158,125,111,52,151,55,97,1,0,55,60,9,11,30,48,12,1,65,33,0,0,6,17,0,2,1,52,62,38,22,67,94,0,53,103,86,22,1,16,55,37,0,173,14,105,31,31,84,85,116,118,51,1,50,42,0,9,92,0,70,0,0,6,2,2,0,0,0,0,0,55,1,0,52,27,7,0,11,0,1,70,25,0,50,56,0,0,6,1,0,0,3,6,9,19,10,3,0,0,29,2,0,0,13,41,6,7,2,13,3,11,10,33,17,19,1,26,12,15,0,72,6,0,31,33,1,6,0,4,46,49,71,31,38,39,162,81,51,71,7,61,123,28,4,96,70,70,6,73,104,0,84,3,0,37,79,8,0,87,54,0,45,76,0,53,66,19,92,0,17,18,0,92,163,12,54,126,126,42,16,114,157,17,57,0,123,12,51,102,66,2,32,131,38,40,34,76,36,105,129,13,2,25,38,23,70,152,74,11,90,118,8,74,178,130,101